Protein AF-0000000086486879 (afdb_homodimer)

Foldseek 3Di:
DPLVCQPPEDEAEAFACGLQVRLVVLLVLVVCQVPDDPSPHHNYFAYEYELYLFALLQQQQLLVVCCVVPLDDPVLSVVSVVLSVVLNVCVVVLVLLVSLVSSCQAPPVPVPPPGDHSSCVRRVAPDQQFQVDSYDDPVVPCVVVVCPDPVNCVVVVVPPDDDDDCVVVCVVCSSVSNPHSLVSVQVCVQVQHAYEYEYECRGSSRHLVSVVSSLLPRDHDCSVVQVPFDKDFDDDVVDGQWIWGDDRRYIYTYGYQGGSPCCVRPVPSVVVQVCLNPPPHHD/DPLVCQPPEDEAEAFACGLQVRLVVLLVLVVCQVVDDPSPHHNYFAYEYELYLFALLQQQQLLVVCCVVPLDDPVLSVVSVVLSVVLNVCVVVLVLLVSLVSSCQAPPVPVPPPHDHSSCVRRVAPDQQFQVDSYDDPVVPCVVVVCPDPVNCVVVVVPPDDDDDCVVVCVVCSSVSNPHSLVSVQVCVQVQHAYEYEYECRGSSRHLVSVVSSLLPRDHDCSVVQVPFDKDFDDDVVDGQWIWGDDRRYIYTYGYQGGSPCCVRPVPSVVLQVVLNPDPHHD

Organism: NCBI:txid399045

pLDDT: mean 93.75, std 7.44, range [58.62, 98.88]

Nearest PDB structures (foldseek):
  1ysc-assembly1_A  TM=8.180E-01  e=1.410E-13  Saccharomyces cerevisiae
  1cpy-assembly1_A  TM=8.104E-01  e=2.397E-13  Saccharomyces cerevisiae
  4mws-assembly1_B  TM=6.950E-01  e=8.262E-13  Homo sapiens
  4ci9-assembly1_A-2  TM=6.823E-01  e=2.685E-12  Homo sapiens
  7kdv-assembly1_B  TM=6.106E-01  e=9.860E-13  Mus musculus

InterPro domains:
  IPR001563 Peptidase S10, serine carboxypeptidase [PF00450] (2-279)
  IPR001563 Peptidase S10, serine carboxypeptidase [PTHR11802] (2-267)
  IPR018202 Serine carboxypeptidase, serine active site [PS00131] (12-19)
  IPR029058 Alpha/Beta hydrolase fold [G3DSA:3.40.50.1820] (1-283)
  IPR029058 Alpha/Beta hydrolase fold [SSF53474] (2-281)
  IPR033124 Serine carboxypeptidases, histidine active site [PS00560] (250-267)

Secondary structure (DSSP, 8-state):
--GGGTTS-EEEEEETTHHHHHHHHHHHHHHHHTTS-GGG---EEEEEEES----GGGT--HHHHHHHTTSS-HHHHHHHHHHHHHHHHHHHTT-HHHHHHHHIIIII-SSSTT---HHHHHH--S--S-TT-SS--GGGGHHHHHHTSHHHHHHTT-TT-----SHHHHHHHGGGGG---HHHHHHHHHTT-EEEEEEETT-STT-HHHHHHHHHT---TTHHHHHHPPEEEEEETTEEEEEEEEETTEEEEEETT--S-HHHH-HHHHHHHHHHHHSS---/--GGGTTS-EEEEEETTHHHHHHHHHHHHHHHHTTS-GGG---EEEEEEES----HHHH--HHHHHHHTTSS-HHHHHHHHHHHHHHHHHHHTT-HHHHHHHHIIIII-SSSTT---HHHHHH--S--S-TT-SS--GGGGHHHHHHTSHHHHHHTT-TT-----SHHHHHHHGGGGG---HHHHHHHHHTT-EEEEEEETT-STT-HHHHHHHHHT---TTHHHHHHPPEEEEEETTEEEEEEEEETTEEEEEETT--S-HHHH-HHHHHHHHHHHHSS---

Sequence (566 aa):
MFPEQRNRQLYIMGESYGGKYAASLAHKITVENGVLPPEHKINLKGIGIGNGFCDPINMIHWGDFLFTIGMAGYEERDRFRELAQAARQQIKKEKWTLAARLIDTILGGVMTPGHTSMFTNVTAYNYYFNFRLPVEPKEFTYYFQFLDLIPVREAIHVGKTVYHNSRKVQTKIFPDMGRSVKNKIENLLNKGLKVLVYNGMLDIAVAYPLTESFVDNLEWEHKEGFDAAPRWQWKFGAEMAGYVKEHKNLGLVLVRNAGHLVPFDQPVLGFDLVNRFTSSKMFMFPEQRNRQLYIMGESYGGKYAASLAHKITVENGVLPPEHKINLKGIGIGNGFCDPINMIHWGDFLFTIGMAGYEERDRFRELAQAARQQIKKEKWTLAARLIDTILGGVMTPGHTSMFTNVTAYNYYFNFRLPVEPKEFTYYFQFLDLIPVREAIHVGKTVYHNSRKVQTKIFPDMGRSVKNKIENLLNKGLKVLVYNGMLDIAVAYPLTESFVDNLEWEHKEGFDAAPRWQWKFGAEMAGYVKEHKNLGLVLVRNAGHLVPFDQPVLGFDLVNRFTSSKMF

Solvent-accessible surface area (backbone atoms only — not comparable to full-atom values): 29448 Å² total; per-residue (Å²): 136,57,78,88,54,46,84,43,79,37,70,41,68,17,47,30,68,36,18,39,51,30,36,50,52,50,39,50,50,53,58,48,42,72,74,44,57,76,91,70,37,72,44,68,48,31,38,37,25,32,23,38,57,32,31,33,76,54,37,60,57,60,22,62,51,35,25,52,56,51,58,29,52,72,67,55,20,52,52,39,46,51,49,32,50,54,22,39,52,26,38,76,68,64,36,30,58,61,12,23,51,39,50,27,40,44,61,66,21,71,84,44,82,95,40,75,9,50,44,30,71,65,60,69,29,80,28,49,44,26,75,87,34,54,55,72,66,73,72,76,61,47,58,61,61,51,57,66,33,64,72,48,24,59,73,70,66,52,72,85,64,76,86,71,80,64,60,67,60,47,61,70,48,40,39,51,55,36,48,63,45,54,68,40,45,27,50,39,47,64,72,65,28,32,37,38,38,35,23,14,44,36,15,54,78,42,24,40,48,29,45,48,41,36,61,70,64,55,69,46,89,59,39,70,57,40,75,67,38,65,76,42,82,39,62,56,84,93,39,82,38,31,37,36,35,54,41,94,49,40,35,41,35,39,33,54,76,6,16,50,50,34,55,77,55,29,46,69,61,37,49,53,52,51,49,25,62,76,33,96,57,55,132,136,59,77,87,53,45,81,43,80,37,70,39,69,17,48,31,70,35,18,40,52,29,35,52,52,51,38,50,50,54,56,47,40,71,72,44,56,78,89,71,37,73,43,69,48,32,38,37,25,33,24,38,55,32,31,32,76,55,36,59,55,60,21,62,53,35,25,50,56,54,58,28,54,73,68,54,21,52,52,39,46,51,47,32,50,54,22,40,53,26,38,77,69,63,36,29,55,62,13,22,50,40,50,27,39,44,61,65,21,72,84,44,82,97,41,75,8,50,45,29,71,65,60,72,30,79,30,49,44,26,74,86,34,55,53,72,66,73,73,77,60,47,57,62,61,53,56,65,32,64,72,48,23,58,74,70,66,52,72,84,65,75,86,70,82,64,59,65,59,47,62,70,48,39,39,53,54,38,48,62,45,54,68,41,45,26,49,40,48,63,73,66,26,33,38,38,37,34,22,14,44,37,14,53,78,41,25,39,47,30,46,48,42,36,60,70,64,53,68,45,89,60,39,70,56,39,75,66,38,65,76,42,82,38,62,58,85,90,39,80,38,33,37,37,35,54,41,93,49,39,36,42,36,38,33,53,77,6,17,51,50,34,55,77,56,29,45,69,60,39,50,53,50,50,50,25,61,76,36,95,60,54,131

Structure (mmCIF, N/CA/C/O backbone):
data_AF-0000000086486879-model_v1
#
loop_
_entity.id
_entity.type
_entity.pdbx_description
1 polymer Carboxypeptidase
#
loop_
_atom_site.group_PDB
_atom_site.id
_atom_site.type_symbol
_atom_site.label_atom_id
_atom_site.label_alt_id
_atom_site.label_comp_id
_atom_site.label_asym_id
_atom_site.label_entity_id
_atom_site.label_seq_id
_atom_site.pdbx_PDB_ins_code
_atom_site.Cartn_x
_atom_site.Cartn_y
_atom_site.Cartn_z
_atom_site.occupancy
_atom_site.B_iso_or_equiv
_atom_site.auth_seq_id
_atom_site.auth_comp_id
_atom_site.auth_asym_id
_atom_site.auth_atom_id
_atom_site.pdbx_PDB_model_num
ATOM 1 N N . MET A 1 1 ? 3.318 -45.188 -10.125 1 58.62 1 MET A N 1
ATOM 2 C CA . MET A 1 1 ? 3.564 -45.25 -8.688 1 58.62 1 MET A CA 1
ATOM 3 C C . MET A 1 1 ? 2.314 -44.875 -7.906 1 58.62 1 MET A C 1
ATOM 5 O O . MET A 1 1 ? 1.646 -43.906 -8.234 1 58.62 1 MET A O 1
ATOM 9 N N . PHE A 1 2 ? 1.915 -45.625 -7.289 1 70.38 2 PHE A N 1
ATOM 10 C CA . PHE A 1 2 ? 0.852 -45.688 -6.293 1 70.38 2 PHE A CA 1
ATOM 11 C C . PHE A 1 2 ? -0.513 -45.781 -6.961 1 70.38 2 PHE A C 1
ATOM 13 O O . PHE A 1 2 ? -1.327 -44.875 -6.891 1 70.38 2 PHE A O 1
ATOM 20 N N . PRO A 1 3 ? -0.809 -46.844 -7.586 1 77.06 3 PRO A N 1
ATOM 21 C CA . PRO A 1 3 ? -2.066 -47.031 -8.312 1 77.06 3 PRO A CA 1
ATOM 22 C C . PRO A 1 3 ? -3.295 -46.781 -7.449 1 77.06 3 PRO A C 1
ATOM 24 O O . PRO A 1 3 ? -4.332 -46.344 -7.961 1 77.06 3 PRO A O 1
ATOM 27 N N . GLU A 1 4 ? -3.168 -46.969 -6.223 1 78.38 4 GLU A N 1
ATOM 28 C CA . GLU A 1 4 ? -4.293 -46.75 -5.316 1 78.38 4 GLU A CA 1
ATOM 29 C C . GLU A 1 4 ? -4.645 -45.281 -5.203 1 78.38 4 GLU A C 1
ATOM 31 O O . GLU A 1 4 ? -5.742 -44.938 -4.766 1 78.38 4 GLU A O 1
ATOM 36 N N . GLN A 1 5 ? -3.74 -44.469 -5.578 1 80.19 5 GLN A N 1
ATOM 37 C CA . GLN A 1 5 ? -3.938 -43.031 -5.445 1 80.19 5 GLN A CA 1
ATOM 38 C C . GLN A 1 5 ? -4.387 -42.406 -6.77 1 80.19 5 GLN A C 1
ATOM 40 O O . GLN A 1 5 ? -4.672 -41.219 -6.832 1 80.19 5 GLN A O 1
ATOM 45 N N . ARG A 1 6 ? -4.566 -43.188 -7.656 1 81.38 6 ARG A N 1
ATOM 46 C CA . ARG A 1 6 ? -4.793 -42.688 -9.016 1 81.38 6 ARG A CA 1
ATOM 47 C C . ARG A 1 6 ? -6.109 -41.938 -9.117 1 81.38 6 ARG A C 1
ATOM 49 O O . ARG A 1 6 ? -6.223 -41 -9.898 1 81.38 6 ARG A O 1
ATOM 56 N N . ASN A 1 7 ? -7.062 -42.312 -8.383 1 84.56 7 ASN A N 1
ATOM 57 C CA . ASN A 1 7 ? -8.383 -41.719 -8.508 1 84.56 7 ASN A CA 1
ATOM 58 C C . ASN A 1 7 ? -8.516 -40.469 -7.621 1 84.56 7 ASN A C 1
ATOM 60 O O . ASN A 1 7 ? -9.516 -39.75 -7.688 1 84.56 7 ASN A O 1
ATOM 64 N N . ARG A 1 8 ? -7.465 -40.188 -7 1 90.31 8 ARG A N 1
ATOM 65 C CA . ARG A 1 8 ? -7.512 -39 -6.133 1 90.31 8 ARG A CA 1
ATOM 66 C C . ARG A 1 8 ? -7.371 -37.719 -6.941 1 90.31 8 ARG A C 1
ATOM 68 O O . ARG A 1 8 ? -6.605 -37.688 -7.906 1 90.31 8 ARG A O 1
ATOM 75 N N . GLN A 1 9 ? -8.156 -36.781 -6.48 1 93.38 9 GLN A N 1
ATOM 76 C CA . GLN A 1 9 ? -8.031 -35.469 -7.121 1 93.38 9 GLN A CA 1
ATOM 77 C C . GLN A 1 9 ? -6.656 -34.875 -6.875 1 93.38 9 GLN A C 1
ATOM 79 O O . GLN A 1 9 ? -6.137 -34.938 -5.758 1 93.38 9 GLN A O 1
ATOM 84 N N . LEU A 1 10 ? -6.031 -34.375 -7.953 1 95.56 10 LEU A N 1
ATOM 85 C CA . LEU A 1 10 ? -4.723 -33.719 -7.859 1 95.56 10 LEU A CA 1
ATOM 86 C C . LEU A 1 10 ? -4.832 -32.219 -8.109 1 95.56 10 LEU A C 1
ATOM 88 O O . LEU A 1 10 ? -5.512 -31.812 -9.047 1 95.56 10 LEU A O 1
ATOM 92 N N . TYR A 1 11 ? -4.293 -31.484 -7.23 1 96.31 11 TYR A N 1
ATOM 93 C CA . TYR A 1 11 ? -4.102 -30.047 -7.395 1 96.31 11 TYR A CA 1
ATOM 94 C C . TYR A 1 11 ? -2.621 -29.688 -7.359 1 96.31 11 TYR A C 1
ATOM 96 O O . TYR A 1 11 ? -1.859 -30.25 -6.562 1 96.31 11 TYR A O 1
ATOM 104 N N . ILE A 1 12 ? -2.225 -28.828 -8.227 1 97.88 12 ILE A N 1
ATOM 105 C CA . ILE A 1 12 ? -0.838 -28.375 -8.273 1 97.88 12 ILE A CA 1
ATOM 106 C C . ILE A 1 12 ? -0.76 -26.906 -7.84 1 97.88 12 ILE A C 1
ATOM 108 O O . ILE A 1 12 ? -1.478 -26.062 -8.375 1 97.88 12 ILE A O 1
ATOM 112 N N . MET A 1 13 ? 0.028 -26.656 -6.918 1 97.31 13 MET A N 1
ATOM 113 C CA . MET A 1 13 ? 0.19 -25.281 -6.441 1 97.31 13 MET A CA 1
ATOM 114 C C . MET A 1 13 ? 1.61 -24.781 -6.688 1 97.31 13 MET A C 1
ATOM 116 O O . MET A 1 13 ? 2.57 -25.547 -6.574 1 97.31 13 MET A O 1
ATOM 120 N N . GLY A 1 14 ? 1.816 -23.562 -7.07 1 97.38 14 GLY A N 1
ATOM 121 C CA . GLY A 1 14 ? 3.088 -22.891 -7.242 1 97.38 14 GLY A CA 1
ATOM 122 C C . GLY A 1 14 ? 3.049 -21.438 -6.816 1 97.38 14 GLY A C 1
ATOM 123 O O . GLY A 1 14 ? 2.014 -20.766 -6.938 1 97.38 14 GLY A O 1
ATOM 124 N N . GLU A 1 15 ? 4.156 -20.953 -6.301 1 96.38 15 GLU A N 1
ATOM 125 C CA . GLU A 1 15 ? 4.27 -19.578 -5.824 1 96.38 15 GLU A CA 1
ATOM 126 C C . GLU A 1 15 ? 5.34 -18.812 -6.598 1 96.38 15 GLU A C 1
ATOM 128 O O . GLU A 1 15 ? 6.359 -19.391 -6.992 1 96.38 15 GLU A O 1
ATOM 133 N N . SER A 1 16 ? 5.102 -17.516 -6.781 1 96.19 16 SER A N 1
ATOM 134 C CA . SER A 1 16 ? 6.086 -16.641 -7.41 1 96.19 16 SER A CA 1
ATOM 135 C C . SER A 1 16 ? 6.441 -17.125 -8.812 1 96.19 16 SER A C 1
ATOM 137 O O . SER A 1 16 ? 5.559 -17.312 -9.656 1 96.19 16 SER A O 1
ATOM 139 N N . TYR A 1 17 ? 7.758 -17.391 -9.062 1 92.94 17 TYR A N 1
ATOM 140 C CA . TYR A 1 17 ? 8.172 -17.984 -10.328 1 92.94 17 TYR A CA 1
ATOM 141 C C . TYR A 1 17 ? 7.621 -19.391 -10.469 1 92.94 17 TYR A C 1
ATOM 143 O O . TYR A 1 17 ? 7.387 -19.875 -11.586 1 92.94 17 TYR A O 1
ATOM 151 N N . GLY A 1 18 ? 7.344 -20.031 -9.32 1 94.88 18 GLY A N 1
ATOM 152 C CA . GLY A 1 18 ? 6.766 -21.375 -9.312 1 94.88 18 GLY A CA 1
ATOM 153 C C . GLY A 1 18 ? 5.387 -21.422 -9.938 1 94.88 18 GLY A C 1
ATOM 154 O O . GLY A 1 18 ? 4.902 -22.5 -10.297 1 94.88 18 GLY A O 1
ATOM 155 N N . GLY A 1 19 ? 4.762 -20.297 -10.062 1 96.06 19 GLY A N 1
ATOM 156 C CA . G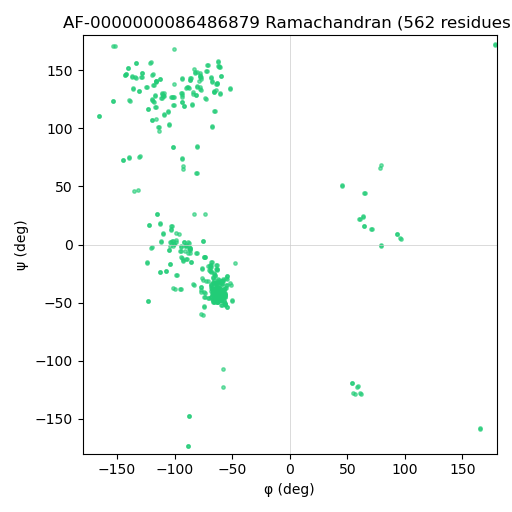LY A 1 19 ? 3.514 -20.25 -10.805 1 96.06 19 GLY A CA 1
ATOM 157 C C . GLY A 1 19 ? 3.666 -20.719 -12.242 1 96.06 19 GLY A C 1
ATOM 158 O O . GLY A 1 19 ? 2.77 -21.344 -12.797 1 96.06 19 GLY A O 1
ATOM 159 N N . LYS A 1 20 ? 4.785 -20.438 -12.805 1 96.88 20 LYS A N 1
ATOM 160 C CA . LYS A 1 20 ? 5.07 -20.891 -14.164 1 96.88 20 LYS A CA 1
ATOM 161 C C . LYS A 1 20 ? 5.227 -22.422 -14.195 1 96.88 20 LYS A C 1
ATOM 163 O O . LYS A 1 20 ? 4.812 -23.062 -15.156 1 96.88 20 LYS A O 1
ATOM 168 N N . TYR A 1 21 ? 5.84 -22.906 -13.109 1 96.44 21 TYR A N 1
ATOM 169 C CA . TYR A 1 21 ? 5.992 -24.359 -13.023 1 96.44 21 TYR A CA 1
ATOM 170 C C . TYR A 1 21 ? 4.637 -25.047 -12.914 1 96.44 21 TYR A C 1
ATOM 172 O O . TYR A 1 21 ? 4.383 -26.031 -13.609 1 96.44 21 TYR A O 1
ATOM 180 N N . ALA A 1 22 ? 3.848 -24.516 -12.062 1 98.25 22 ALA A N 1
ATOM 181 C CA . ALA A 1 22 ? 2.527 -25.109 -11.859 1 98.25 22 ALA A CA 1
ATOM 182 C C . ALA A 1 22 ? 1.716 -25.109 -13.148 1 98.25 22 ALA A C 1
ATOM 184 O O . ALA A 1 22 ? 1.134 -26.125 -13.531 1 98.25 22 ALA A O 1
ATOM 185 N N . ALA A 1 23 ? 1.689 -23.984 -13.812 1 98.44 23 ALA A N 1
ATOM 186 C CA . ALA A 1 23 ? 0.939 -23.844 -15.062 1 98.44 23 ALA A CA 1
ATOM 187 C C . ALA A 1 23 ? 1.485 -24.781 -16.141 1 98.44 23 ALA A C 1
ATOM 189 O O . ALA A 1 23 ? 0.719 -25.438 -16.844 1 98.44 23 ALA A O 1
ATOM 190 N N . SER A 1 24 ? 2.77 -24.828 -16.25 1 98.19 24 SER A N 1
ATOM 191 C CA . SER A 1 24 ? 3.404 -25.625 -17.297 1 98.19 24 SER A CA 1
ATOM 192 C C . SER A 1 24 ? 3.211 -27.109 -17.047 1 98.19 24 SER A C 1
ATOM 194 O O . SER A 1 24 ? 2.922 -27.875 -17.984 1 98.19 24 SER A O 1
ATOM 196 N N . LEU A 1 25 ? 3.416 -27.516 -15.797 1 98.5 25 LEU A N 1
ATOM 197 C CA . LEU A 1 25 ? 3.223 -28.922 -15.453 1 98.5 25 LEU A CA 1
ATOM 198 C C . LEU A 1 25 ? 1.768 -29.328 -15.656 1 98.5 25 LEU A C 1
ATOM 200 O O . LEU A 1 25 ? 1.49 -30.391 -16.219 1 98.5 25 LEU A O 1
ATOM 204 N N . ALA A 1 26 ? 0.877 -28.516 -15.195 1 98.69 26 ALA A N 1
ATOM 205 C CA . ALA A 1 26 ? -0.545 -28.812 -15.359 1 98.69 26 ALA A CA 1
ATOM 206 C C . ALA A 1 26 ? -0.922 -28.875 -16.844 1 98.69 26 ALA A C 1
ATOM 208 O O . ALA A 1 26 ? -1.698 -29.75 -17.25 1 98.69 26 ALA A O 1
ATOM 209 N N . HIS A 1 27 ? -0.445 -27.953 -17.594 1 98.56 27 HIS A N 1
ATOM 210 C CA . HIS A 1 27 ? -0.699 -27.969 -19.031 1 98.56 27 HIS A CA 1
ATOM 211 C C . HIS A 1 27 ? -0.194 -29.25 -19.688 1 98.56 27 HIS A C 1
ATOM 213 O O . HIS A 1 27 ? -0.893 -29.859 -20.5 1 98.56 27 HIS A O 1
ATOM 219 N N . LYS A 1 28 ? 1.014 -29.656 -19.297 1 98.44 28 LYS A N 1
ATOM 220 C CA . LYS A 1 28 ? 1.58 -30.906 -19.828 1 98.44 28 LYS A CA 1
ATOM 221 C C . LYS A 1 28 ? 0.707 -32.094 -19.484 1 98.44 28 LYS A C 1
ATOM 223 O O . LYS A 1 28 ? 0.432 -32.938 -20.328 1 98.44 28 LYS A O 1
ATOM 228 N N . ILE A 1 29 ? 0.338 -32.156 -18.25 1 97.81 29 ILE A N 1
ATOM 229 C CA . ILE A 1 29 ? -0.523 -33.25 -17.797 1 97.81 29 ILE A CA 1
ATOM 230 C C . ILE A 1 29 ? -1.819 -33.25 -18.609 1 97.81 29 ILE A C 1
ATOM 232 O O . ILE A 1 29 ? -2.275 -34.281 -19.062 1 97.81 29 ILE A O 1
ATOM 236 N N . THR A 1 30 ? -2.432 -32.094 -18.812 1 97.5 30 THR A N 1
ATOM 237 C CA . THR A 1 30 ? -3.693 -31.969 -19.531 1 97.5 30 THR A CA 1
ATOM 238 C C . THR A 1 30 ? -3.545 -32.438 -20.969 1 97.5 30 THR A C 1
ATOM 240 O O . THR A 1 30 ? -4.418 -33.125 -21.5 1 97.5 30 THR A O 1
ATOM 243 N N . VAL A 1 31 ? -2.461 -32.062 -21.594 1 97.12 31 VAL A N 1
ATOM 244 C CA . VAL A 1 31 ? -2.189 -32.469 -22.969 1 97.12 31 VAL A CA 1
ATOM 245 C C . VAL A 1 31 ? -2.02 -33.969 -23.031 1 97.12 31 VAL A C 1
ATOM 247 O O . VAL A 1 31 ? -2.615 -34.656 -23.891 1 97.12 31 VAL A O 1
ATOM 250 N N . GLU A 1 32 ? -1.3 -34.5 -22.125 1 96.94 32 GLU A N 1
ATOM 251 C CA . GLU A 1 32 ? -1.067 -35.938 -22.094 1 96.94 32 GLU A CA 1
ATOM 252 C C . GLU A 1 32 ? -2.355 -36.688 -21.797 1 96.94 32 GLU A C 1
ATOM 254 O O . GLU A 1 32 ? -2.596 -37.781 -22.359 1 96.94 32 GLU A O 1
ATOM 259 N N . ASN A 1 33 ? -3.086 -36.188 -20.891 1 95.69 33 ASN A N 1
ATOM 260 C CA . ASN A 1 33 ? -4.375 -36.781 -20.562 1 95.69 33 ASN A CA 1
ATOM 261 C C . ASN A 1 33 ? -5.258 -36.906 -21.812 1 95.69 33 ASN A C 1
ATOM 263 O O . ASN A 1 33 ? -6.129 -37.781 -21.875 1 95.69 33 ASN A O 1
ATOM 267 N N . GLY A 1 34 ? -5.07 -36.031 -22.734 1 94.19 34 GLY A N 1
ATOM 268 C CA . GLY A 1 34 ? -5.875 -36.031 -23.953 1 94.19 34 GLY A CA 1
ATOM 269 C C . GLY A 1 34 ? -5.59 -37.219 -24.859 1 94.19 34 GLY A C 1
ATOM 270 O O . GLY A 1 34 ? -6.43 -37.594 -25.672 1 94.19 34 GLY A O 1
ATOM 271 N N . VAL A 1 35 ? -4.461 -37.906 -24.672 1 95.38 35 VAL A N 1
ATOM 272 C CA . VAL A 1 35 ? -4.098 -38.938 -25.641 1 95.38 35 VAL A CA 1
ATOM 273 C C . VAL A 1 35 ? -3.898 -40.281 -24.906 1 95.38 35 VAL A C 1
ATOM 275 O O . VAL A 1 35 ? -3.9 -41.344 -25.531 1 95.38 35 VAL A O 1
ATOM 278 N N . LEU A 1 36 ? -3.773 -40.188 -23.625 1 93.94 36 LEU A N 1
ATOM 279 C CA . LEU A 1 36 ? -3.518 -41.406 -22.844 1 93.94 36 LEU A CA 1
ATOM 280 C C . LEU A 1 36 ? -4.812 -42.156 -22.562 1 93.94 36 LEU A C 1
ATOM 282 O O . LEU A 1 36 ? -5.887 -41.562 -22.5 1 93.94 36 LEU A O 1
ATOM 286 N N . PRO A 1 37 ? -4.645 -43.531 -22.484 1 93.19 37 PRO A N 1
ATOM 287 C CA . PRO A 1 37 ? -5.816 -44.281 -22.031 1 93.19 37 PRO A CA 1
ATOM 288 C C . PRO A 1 37 ? -6.262 -43.906 -20.625 1 93.19 37 PRO A C 1
ATOM 290 O O . PRO A 1 37 ? -5.453 -43.406 -19.828 1 93.19 37 PRO A O 1
ATOM 293 N N . PRO A 1 38 ? -7.516 -44.094 -20.344 1 88.31 38 PRO A N 1
ATOM 294 C CA . PRO A 1 38 ? -8.102 -43.656 -19.078 1 88.31 38 PRO A CA 1
ATOM 295 C C . PRO A 1 38 ? -7.309 -44.125 -17.875 1 88.31 38 PRO A C 1
ATOM 297 O O . PRO A 1 38 ? -7.191 -43.406 -16.875 1 88.31 38 PRO A O 1
ATOM 300 N N . GLU A 1 39 ? -6.77 -45.281 -18.031 1 87.06 39 GLU A N 1
ATOM 301 C CA . GLU A 1 39 ? -6.098 -45.875 -16.875 1 87.06 39 GLU A CA 1
ATOM 302 C C . GLU A 1 39 ? -4.762 -45.188 -16.609 1 87.06 39 GLU A C 1
ATOM 304 O O . GLU A 1 39 ? -4.18 -45.375 -15.531 1 87.06 39 GLU A O 1
ATOM 309 N N . HIS A 1 40 ? -4.324 -44.375 -17.5 1 88.75 40 HIS A N 1
ATOM 310 C CA . HIS A 1 40 ? -3.041 -43.688 -17.328 1 88.75 40 HIS A CA 1
ATOM 311 C C . HIS A 1 40 ? -3.227 -42.188 -17.125 1 88.75 40 HIS A C 1
ATOM 313 O O . HIS A 1 40 ? -2.248 -41.469 -16.969 1 88.75 40 HIS A O 1
ATOM 319 N N . LYS A 1 41 ? -4.445 -41.781 -17.078 1 91.56 41 LYS A N 1
ATOM 320 C CA . LYS A 1 41 ? -4.715 -40.344 -16.922 1 91.56 41 LYS A CA 1
ATOM 321 C C . LYS A 1 41 ? -4.527 -39.906 -15.477 1 91.56 41 LYS A C 1
ATOM 323 O O . LYS A 1 41 ? -4.73 -40.719 -14.555 1 91.56 41 LYS A O 1
ATOM 328 N N . ILE A 1 42 ? -4.047 -38.719 -15.328 1 94 42 ILE A N 1
ATOM 329 C CA . ILE A 1 42 ? -3.922 -38.094 -14.016 1 94 42 ILE A CA 1
ATOM 330 C C . ILE A 1 42 ? -5.16 -37.25 -13.734 1 94 42 ILE A C 1
ATOM 332 O O . ILE A 1 42 ? -5.59 -36.469 -14.578 1 94 42 ILE A O 1
ATOM 336 N N . ASN A 1 43 ? -5.75 -37.438 -12.562 1 94.94 43 ASN A N 1
ATOM 337 C CA . ASN A 1 43 ? -6.984 -36.75 -12.195 1 94.94 43 ASN A CA 1
ATOM 338 C C . ASN A 1 43 ? -6.719 -35.312 -11.719 1 94.94 43 ASN A C 1
ATOM 340 O O . ASN A 1 43 ? -7.043 -34.969 -10.586 1 94.94 43 ASN A O 1
ATOM 344 N N . LEU A 1 44 ? -6.172 -34.531 -12.602 1 96.56 44 LEU A N 1
ATOM 345 C CA . LEU A 1 44 ? -5.852 -33.125 -12.336 1 96.56 44 LEU A CA 1
ATOM 346 C C . LEU A 1 44 ? -7.117 -32.281 -12.305 1 96.56 44 LEU A C 1
ATOM 348 O O . LEU A 1 44 ? -7.895 -32.281 -13.258 1 96.56 44 LEU A O 1
ATOM 352 N N . LYS A 1 45 ? -7.281 -31.516 -11.148 1 96.31 45 LYS A N 1
ATOM 353 C CA . LYS A 1 45 ? -8.531 -30.781 -10.984 1 96.31 45 LYS A CA 1
ATOM 354 C C . LYS A 1 45 ? -8.289 -29.266 -11.047 1 96.31 45 LYS A C 1
ATOM 356 O O . LYS A 1 45 ? -9.211 -28.5 -11.336 1 96.31 45 LYS A O 1
ATOM 361 N N . GLY A 1 46 ? -7.051 -28.875 -10.75 1 96.75 46 GLY A N 1
ATOM 362 C CA . GLY A 1 46 ? -6.828 -27.438 -10.758 1 96.75 46 GLY A CA 1
ATOM 363 C C . GLY A 1 46 ? -5.414 -27.062 -10.367 1 96.75 46 GLY A C 1
ATOM 364 O O . GLY A 1 46 ? -4.613 -27.906 -9.984 1 96.75 46 GLY A O 1
ATOM 365 N N . ILE A 1 47 ? -5.121 -25.797 -10.508 1 98.38 47 ILE A N 1
ATOM 366 C CA . ILE A 1 47 ? -3.836 -25.25 -10.078 1 98.38 47 ILE A CA 1
ATOM 367 C C . ILE A 1 47 ? -4.059 -24.031 -9.195 1 98.38 47 ILE A C 1
ATOM 369 O O . ILE A 1 47 ? -5.023 -23.281 -9.375 1 98.38 47 ILE A O 1
ATOM 373 N N . GLY A 1 48 ? -3.217 -23.859 -8.188 1 97.88 48 GLY A N 1
ATOM 374 C CA . GLY A 1 48 ? -3.1 -22.656 -7.387 1 97.88 48 GLY A CA 1
ATOM 375 C C . GLY A 1 48 ? -1.812 -21.891 -7.637 1 97.88 48 GLY A C 1
ATOM 376 O O . GLY A 1 48 ? -0.727 -22.469 -7.637 1 97.88 48 GLY A O 1
ATOM 377 N N . ILE A 1 49 ? -1.946 -20.625 -7.922 1 98.69 49 ILE A N 1
ATOM 378 C CA . ILE A 1 49 ? -0.801 -19.781 -8.219 1 98.69 49 ILE A CA 1
ATOM 379 C C . ILE A 1 49 ? -0.724 -18.641 -7.203 1 98.69 49 ILE A C 1
ATOM 381 O O . ILE A 1 49 ? -1.523 -17.703 -7.246 1 98.69 49 ILE A O 1
ATOM 385 N N . GLY A 1 50 ? 0.224 -18.703 -6.301 1 98.62 50 GLY A N 1
ATOM 386 C CA . GLY A 1 50 ? 0.416 -17.672 -5.293 1 98.62 50 GLY A CA 1
ATOM 387 C C . GLY A 1 50 ? 1.426 -16.625 -5.703 1 98.62 50 GLY A C 1
ATOM 388 O O . GLY A 1 50 ? 2.588 -16.938 -5.965 1 98.62 50 GLY A O 1
ATOM 389 N N . ASN A 1 51 ? 0.962 -15.406 -5.707 1 98.56 51 ASN A N 1
ATOM 390 C CA . ASN A 1 51 ? 1.875 -14.328 -6.09 1 98.56 51 ASN A CA 1
ATOM 391 C C . ASN A 1 51 ? 2.674 -14.695 -7.34 1 98.56 51 ASN A C 1
ATOM 393 O O . ASN A 1 51 ? 3.9 -14.586 -7.352 1 98.56 51 ASN A O 1
ATOM 397 N N . GLY A 1 52 ? 1.987 -15.109 -8.336 1 98.25 52 GLY A N 1
ATOM 398 C CA . GLY A 1 52 ? 2.633 -15.703 -9.5 1 98.25 52 GLY A CA 1
ATOM 399 C C . GLY A 1 52 ? 3.131 -14.68 -10.5 1 98.25 52 GLY A C 1
ATOM 400 O O . GLY A 1 52 ? 2.404 -13.75 -10.859 1 98.25 52 GLY A O 1
ATOM 401 N N . PHE A 1 53 ? 4.34 -14.812 -10.883 1 97.56 53 PHE A N 1
ATOM 402 C CA . PHE A 1 53 ? 4.91 -13.984 -11.945 1 97.56 53 PHE A CA 1
ATOM 403 C C . PHE A 1 53 ? 4.789 -14.688 -13.297 1 97.56 53 PHE A C 1
ATOM 405 O O . PHE A 1 53 ? 5.793 -15.047 -13.906 1 97.56 53 PHE A O 1
ATOM 412 N N . CYS A 1 54 ? 3.547 -14.719 -13.867 1 98.31 54 CYS A N 1
ATOM 413 C CA . CYS A 1 54 ? 3.184 -15.633 -14.945 1 98.31 54 CYS A CA 1
ATOM 414 C C . CYS A 1 54 ? 3.127 -14.898 -16.281 1 98.31 54 CYS A C 1
ATOM 416 O O . CYS A 1 54 ? 3.156 -15.531 -17.344 1 98.31 54 CYS A O 1
ATOM 418 N N . ASP A 1 55 ? 3.059 -13.617 -16.281 1 98.5 55 ASP A N 1
ATOM 419 C CA . ASP A 1 55 ? 2.865 -12.797 -17.469 1 98.5 55 ASP A CA 1
ATOM 420 C C . ASP A 1 55 ? 3.629 -11.484 -17.359 1 98.5 55 ASP A C 1
ATOM 422 O O . ASP A 1 55 ? 3.023 -10.406 -17.344 1 98.5 55 ASP A O 1
ATOM 426 N N . PRO A 1 56 ? 4.969 -11.57 -17.484 1 98.06 56 PRO A N 1
ATOM 427 C CA . PRO A 1 56 ? 5.828 -10.422 -17.188 1 98.06 56 PRO A CA 1
ATOM 428 C C . PRO A 1 56 ? 5.473 -9.188 -18.031 1 98.06 56 PRO A C 1
ATOM 430 O O . PRO A 1 56 ? 5.496 -8.062 -17.516 1 98.06 56 PRO A O 1
ATOM 433 N N . ILE A 1 57 ? 5.137 -9.328 -19.234 1 98.44 57 ILE A N 1
ATOM 434 C CA . ILE A 1 57 ? 4.891 -8.18 -20.109 1 98.44 57 ILE A CA 1
ATOM 435 C C . ILE A 1 57 ? 3.801 -7.297 -19.516 1 98.44 57 ILE A C 1
ATOM 437 O O . ILE A 1 57 ? 3.816 -6.078 -19.688 1 98.44 57 ILE A O 1
ATOM 441 N N . ASN A 1 58 ? 2.854 -7.867 -18.766 1 98.25 58 ASN A N 1
ATOM 442 C CA . ASN A 1 58 ? 1.751 -7.121 -18.172 1 98.25 58 ASN A CA 1
ATOM 443 C C . ASN A 1 58 ? 1.97 -6.895 -16.672 1 98.25 58 ASN A C 1
ATOM 445 O O . ASN A 1 58 ? 1.118 -6.312 -16 1 98.25 58 ASN A O 1
ATOM 449 N N . MET A 1 59 ? 3.109 -7.336 -16.125 1 98.19 59 MET A N 1
ATOM 450 C CA . MET A 1 59 ? 3.238 -7.355 -14.664 1 98.19 59 MET A CA 1
ATOM 451 C C . MET A 1 59 ? 4.402 -6.484 -14.211 1 98.19 59 MET A C 1
ATOM 453 O O . MET A 1 59 ? 4.629 -6.316 -13.016 1 98.19 59 MET A O 1
ATOM 457 N N . ILE A 1 60 ? 5.16 -5.887 -15.086 1 97.06 60 ILE A N 1
ATOM 458 C CA . ILE A 1 60 ? 6.383 -5.176 -14.727 1 97.06 60 ILE A CA 1
ATOM 459 C C . ILE A 1 60 ? 6.074 -3.699 -14.492 1 97.06 60 ILE A C 1
ATOM 461 O O . ILE A 1 60 ? 6.52 -2.84 -15.258 1 97.06 60 ILE A O 1
ATOM 465 N N . HIS A 1 61 ? 5.32 -3.334 -13.531 1 96.62 61 HIS A N 1
ATOM 466 C CA . HIS A 1 61 ? 5.031 -1.938 -13.227 1 96.62 61 HIS A CA 1
ATOM 467 C C . HIS A 1 61 ? 5.211 -1.647 -11.734 1 96.62 61 HIS A C 1
ATOM 469 O O . HIS A 1 61 ? 4.355 -1.015 -11.117 1 96.62 61 HIS A O 1
ATOM 475 N N . TRP A 1 62 ? 6.316 -2.104 -11.164 1 97.88 62 TRP A N 1
ATOM 476 C CA . TRP A 1 62 ? 6.66 -1.954 -9.758 1 97.88 62 TRP A CA 1
ATOM 477 C C . TRP A 1 62 ? 6.734 -0.481 -9.367 1 97.88 62 TRP A C 1
ATOM 479 O O . TRP A 1 62 ? 6.43 -0.118 -8.227 1 97.88 62 TRP A O 1
ATOM 489 N N . GLY A 1 63 ? 7.125 0.365 -10.312 1 97.81 63 GLY A N 1
ATOM 490 C CA . GLY A 1 63 ? 7.273 1.782 -10.016 1 97.81 63 GLY A CA 1
ATOM 491 C C . GLY A 1 63 ? 6.008 2.414 -9.469 1 97.81 63 GLY A C 1
ATOM 492 O O . GLY A 1 63 ? 6.055 3.168 -8.5 1 97.81 63 GLY A O 1
ATOM 493 N N . ASP A 1 64 ? 4.895 2.115 -10.078 1 97.44 64 ASP A N 1
ATOM 494 C CA . ASP A 1 64 ? 3.611 2.664 -9.648 1 97.44 64 ASP A CA 1
ATOM 495 C C . ASP A 1 64 ? 3.236 2.156 -8.258 1 97.44 64 ASP A C 1
ATOM 497 O O . ASP A 1 64 ? 2.703 2.908 -7.438 1 97.44 64 ASP A O 1
ATOM 501 N N . PHE A 1 65 ? 3.51 0.932 -8.031 1 98.44 65 PHE A N 1
ATOM 502 C CA . PHE A 1 65 ? 3.201 0.339 -6.734 1 98.44 65 PHE A CA 1
ATOM 503 C C . PHE A 1 65 ? 4.047 0.97 -5.637 1 98.44 65 PHE A C 1
ATOM 505 O O . PHE A 1 65 ? 3.518 1.402 -4.609 1 98.44 65 PHE A O 1
ATOM 512 N N . LEU A 1 66 ? 5.344 1.053 -5.863 1 98.44 66 LEU A N 1
ATOM 513 C CA . LEU A 1 66 ? 6.273 1.589 -4.875 1 98.44 66 LEU A CA 1
ATOM 514 C C . LEU A 1 66 ? 5.965 3.053 -4.578 1 98.44 66 LEU A C 1
ATOM 516 O O . LEU A 1 66 ? 6.066 3.49 -3.43 1 98.44 66 LEU A O 1
ATOM 520 N N . PHE A 1 67 ? 5.609 3.775 -5.621 1 98 67 PHE A N 1
ATOM 521 C CA . PHE A 1 67 ? 5.219 5.168 -5.441 1 98 67 PHE A CA 1
ATOM 522 C C . PHE A 1 67 ? 3.992 5.277 -4.547 1 98 67 PHE A C 1
ATOM 524 O O . PHE A 1 67 ? 3.959 6.09 -3.623 1 98 67 PHE A O 1
ATOM 531 N N . THR A 1 68 ? 3.055 4.457 -4.77 1 97.94 68 THR A N 1
ATOM 532 C CA . THR A 1 68 ? 1.772 4.543 -4.082 1 97.94 68 THR A CA 1
ATOM 533 C C . THR A 1 68 ? 1.93 4.215 -2.6 1 97.94 68 THR A C 1
ATOM 535 O O . THR A 1 68 ? 1.275 4.824 -1.75 1 97.94 68 THR A O 1
ATOM 538 N N . ILE A 1 69 ? 2.818 3.307 -2.277 1 97.38 69 ILE A N 1
ATOM 539 C CA . ILE A 1 69 ? 2.963 2.955 -0.869 1 97.38 69 ILE A CA 1
ATOM 540 C C . ILE A 1 69 ? 4.047 3.818 -0.229 1 97.38 69 ILE A C 1
ATOM 542 O O . ILE A 1 69 ? 4.426 3.598 0.925 1 97.38 69 ILE A O 1
ATOM 546 N N . GLY A 1 70 ? 4.621 4.73 -0.991 1 97.44 70 GLY A N 1
ATOM 547 C CA . GLY A 1 70 ? 5.484 5.758 -0.428 1 97.44 70 GLY A CA 1
ATOM 548 C C . GLY A 1 70 ? 6.949 5.367 -0.428 1 97.44 70 GLY A C 1
ATOM 549 O O . GLY A 1 70 ? 7.785 6.082 0.129 1 97.44 70 GLY A O 1
ATOM 550 N N . MET A 1 71 ? 7.328 4.27 -1.072 1 97.62 71 MET A N 1
ATOM 551 C CA . MET A 1 71 ? 8.711 3.809 -1.042 1 97.62 71 MET A CA 1
ATOM 552 C C . MET A 1 71 ? 9.516 4.43 -2.178 1 97.62 71 MET A C 1
ATOM 554 O O . MET A 1 71 ? 10.75 4.359 -2.184 1 97.62 71 MET A O 1
ATOM 558 N N . ALA A 1 72 ? 8.828 5.031 -3.096 1 97.31 72 ALA A N 1
ATOM 559 C CA . ALA A 1 72 ? 9.461 5.785 -4.176 1 97.31 72 ALA A CA 1
ATOM 560 C C . ALA A 1 72 ? 8.781 7.133 -4.375 1 97.31 72 ALA A C 1
ATOM 562 O O . ALA A 1 72 ? 7.582 7.273 -4.125 1 97.31 72 ALA A O 1
ATOM 563 N N . GLY A 1 73 ? 9.578 8.133 -4.703 1 96.31 73 GLY A N 1
ATOM 564 C CA . GLY A 1 73 ? 9.031 9.414 -5.117 1 96.31 73 GLY A CA 1
ATOM 565 C C . GLY A 1 73 ? 8.766 9.492 -6.605 1 96.31 73 GLY A C 1
ATOM 566 O O . GLY A 1 73 ? 8.844 8.484 -7.312 1 96.31 73 GLY A O 1
ATOM 567 N N . TYR A 1 74 ? 8.406 10.656 -7.082 1 96.19 74 TYR A N 1
ATOM 568 C CA . TYR A 1 74 ? 8.062 10.883 -8.477 1 96.19 74 TYR A CA 1
ATOM 569 C C . TYR A 1 74 ? 9.219 10.5 -9.398 1 96.19 74 TYR A C 1
ATOM 571 O O . TYR A 1 74 ? 9.031 9.805 -10.391 1 96.19 74 TYR A O 1
ATOM 579 N N . GLU A 1 75 ? 10.367 10.922 -9.039 1 96.38 75 GLU A N 1
ATOM 580 C CA . GLU A 1 75 ? 11.531 10.68 -9.891 1 96.38 75 GLU A CA 1
ATOM 581 C C . GLU A 1 75 ? 11.852 9.188 -9.961 1 96.38 75 GLU A C 1
ATOM 583 O O . GLU A 1 75 ? 12.102 8.656 -11.047 1 96.38 75 GLU A O 1
ATOM 588 N N . GLU A 1 76 ? 11.906 8.594 -8.836 1 97.31 76 GLU A N 1
ATOM 589 C CA . GLU A 1 76 ? 12.18 7.164 -8.805 1 97.31 76 GLU A CA 1
ATOM 590 C C . GLU A 1 76 ? 11.117 6.383 -9.57 1 97.31 76 GLU A C 1
ATOM 592 O O . GLU A 1 76 ? 11.438 5.457 -10.32 1 97.31 76 GLU A O 1
ATOM 597 N N . ARG A 1 77 ? 9.859 6.688 -9.328 1 97.69 77 ARG A N 1
ATOM 598 C CA . ARG A 1 77 ? 8.758 6.055 -10.055 1 97.69 77 ARG A CA 1
ATOM 599 C C . ARG A 1 77 ? 8.992 6.102 -11.555 1 97.69 77 ARG A C 1
ATOM 601 O O . ARG A 1 77 ? 8.844 5.09 -12.25 1 97.69 77 ARG A O 1
ATOM 608 N N . ASP A 1 78 ? 9.336 7.277 -12.062 1 97.88 78 ASP A N 1
ATOM 609 C CA . ASP A 1 78 ? 9.516 7.457 -13.5 1 97.88 78 ASP A CA 1
ATOM 610 C C . ASP A 1 78 ? 10.703 6.641 -14.008 1 97.88 78 ASP A C 1
ATOM 612 O O . ASP A 1 78 ? 10.664 6.098 -15.109 1 97.88 78 ASP A O 1
ATOM 616 N N . ARG A 1 79 ? 11.766 6.578 -13.258 1 97.38 79 ARG A N 1
ATOM 617 C CA . ARG A 1 79 ? 12.906 5.742 -13.625 1 97.38 79 ARG A CA 1
ATOM 618 C C . ARG A 1 79 ? 12.508 4.27 -13.68 1 97.38 79 ARG A C 1
ATOM 620 O O . ARG A 1 79 ? 12.922 3.543 -14.586 1 97.38 79 ARG A O 1
ATOM 627 N N . PHE A 1 80 ? 11.742 3.807 -12.68 1 98.38 80 PHE A N 1
ATOM 628 C CA . PHE A 1 80 ? 11.219 2.447 -12.719 1 98.38 80 PHE A CA 1
ATOM 629 C C . PHE A 1 80 ? 10.406 2.217 -13.992 1 98.38 80 PHE A C 1
ATOM 631 O O . PHE A 1 80 ? 10.523 1.167 -14.625 1 98.38 80 PHE A O 1
ATOM 638 N N . ARG A 1 81 ? 9.57 3.195 -14.352 1 98.38 81 ARG A N 1
ATOM 639 C CA . ARG A 1 81 ? 8.742 3.088 -15.547 1 98.38 81 ARG A CA 1
ATOM 640 C C . ARG A 1 81 ? 9.602 2.951 -16.797 1 98.38 81 ARG A C 1
ATOM 642 O O . ARG A 1 81 ? 9.281 2.17 -17.703 1 98.38 81 ARG A O 1
ATOM 649 N N . GLU A 1 82 ? 10.656 3.713 -16.828 1 98.56 82 GLU A N 1
ATOM 650 C CA . GLU A 1 82 ? 11.562 3.668 -17.969 1 98.56 82 GLU A CA 1
ATOM 651 C C . GLU A 1 82 ? 12.195 2.289 -18.109 1 98.56 82 GLU A C 1
ATOM 653 O O . GLU A 1 82 ? 12.25 1.735 -19.219 1 98.56 82 GLU A O 1
ATOM 658 N N . LEU A 1 83 ? 12.727 1.787 -17.031 1 97.94 83 LEU A N 1
ATOM 659 C CA . LEU A 1 83 ? 13.352 0.47 -17.062 1 97.94 83 LEU A CA 1
ATOM 660 C C . LEU A 1 83 ? 12.336 -0.611 -17.406 1 97.94 83 LEU A C 1
ATOM 662 O O . LEU A 1 83 ? 12.641 -1.547 -18.156 1 97.94 83 LEU A O 1
ATOM 666 N N . ALA A 1 84 ? 11.188 -0.507 -16.844 1 98.25 84 ALA A N 1
ATOM 667 C CA . ALA A 1 84 ? 10.117 -1.458 -17.141 1 98.25 84 ALA A CA 1
ATOM 668 C C . ALA A 1 84 ? 9.773 -1.44 -18.625 1 98.25 84 ALA A C 1
ATOM 670 O O . ALA A 1 84 ? 9.578 -2.494 -19.234 1 98.25 84 ALA A O 1
ATOM 671 N N . GLN A 1 85 ? 9.625 -0.239 -19.172 1 98.62 85 GLN A N 1
ATOM 672 C CA . GLN A 1 85 ? 9.344 -0.116 -20.609 1 98.62 85 GLN A CA 1
ATOM 673 C C . GLN A 1 85 ? 10.445 -0.743 -21.453 1 98.62 85 GLN A C 1
ATOM 675 O O . GLN A 1 85 ? 10.172 -1.398 -22.453 1 98.62 85 GLN A O 1
ATOM 680 N N . ALA A 1 86 ? 11.672 -0.499 -21.062 1 98.62 86 ALA A N 1
ATOM 681 C CA . ALA A 1 86 ? 12.797 -1.13 -21.75 1 98.62 86 ALA A CA 1
ATOM 682 C C . ALA A 1 86 ? 12.688 -2.65 -21.688 1 98.62 86 ALA A C 1
ATOM 684 O O . ALA A 1 86 ? 12.938 -3.336 -22.688 1 98.62 86 ALA A O 1
ATOM 685 N N . ALA A 1 87 ? 12.367 -3.186 -20.547 1 98.19 87 ALA A N 1
ATOM 686 C CA . ALA A 1 87 ? 12.195 -4.629 -20.391 1 98.19 87 ALA A CA 1
ATOM 687 C C . ALA A 1 87 ? 11.078 -5.141 -21.297 1 98.19 87 ALA A C 1
ATOM 689 O O . ALA A 1 87 ? 11.227 -6.176 -21.953 1 98.19 87 ALA A O 1
ATOM 690 N N . ARG A 1 88 ? 9.953 -4.453 -21.359 1 98.62 88 ARG A N 1
ATOM 691 C CA . ARG A 1 88 ? 8.828 -4.84 -22.203 1 98.62 88 ARG A CA 1
ATOM 692 C C . ARG A 1 88 ? 9.242 -4.891 -23.672 1 98.62 88 ARG A C 1
ATOM 694 O O . ARG A 1 88 ? 8.828 -5.785 -24.406 1 98.62 88 ARG A O 1
ATOM 701 N N . GLN A 1 89 ? 10 -3.912 -24.031 1 98.69 89 GLN A N 1
ATOM 702 C CA . GLN A 1 89 ? 10.461 -3.873 -25.406 1 98.69 89 GLN A CA 1
ATOM 703 C C . GLN A 1 89 ? 11.305 -5.102 -25.75 1 98.69 89 GLN A C 1
ATOM 705 O O . GLN A 1 89 ? 11.172 -5.676 -26.828 1 98.69 89 GLN A O 1
ATOM 710 N N . GLN A 1 90 ? 12.164 -5.465 -24.812 1 98.69 90 GLN A N 1
ATOM 711 C CA . GLN A 1 90 ? 12.977 -6.652 -25.031 1 98.69 90 GLN A CA 1
ATOM 712 C C . GLN A 1 90 ? 12.117 -7.914 -25.062 1 98.69 90 GLN A C 1
ATOM 714 O O . GLN A 1 90 ? 12.391 -8.844 -25.812 1 98.69 90 GLN A O 1
ATOM 719 N N . ILE A 1 91 ? 11.125 -8.008 -24.25 1 98.69 91 ILE A N 1
ATOM 720 C CA . ILE A 1 91 ? 10.195 -9.133 -24.25 1 98.69 91 ILE A CA 1
ATOM 721 C C . ILE A 1 91 ? 9.508 -9.234 -25.609 1 98.69 91 ILE A C 1
ATOM 723 O O . ILE A 1 91 ? 9.43 -10.312 -26.203 1 98.69 91 ILE A O 1
ATOM 727 N N . LYS A 1 92 ? 9.016 -8.109 -26.109 1 98.5 92 LYS A N 1
ATOM 728 C CA . LYS A 1 92 ? 8.328 -8.086 -27.391 1 98.5 92 LYS A CA 1
ATOM 729 C C . LYS A 1 92 ? 9.25 -8.555 -28.516 1 98.5 92 LYS A C 1
ATOM 731 O O . LYS A 1 92 ? 8.797 -9.188 -29.469 1 98.5 92 LYS A O 1
ATOM 736 N N . LYS A 1 93 ? 10.539 -8.281 -28.375 1 98.5 93 LYS A N 1
ATOM 737 C CA . LYS A 1 93 ? 11.531 -8.68 -29.375 1 98.5 93 LYS A CA 1
ATOM 738 C C . LYS A 1 93 ? 12.039 -10.094 -29.109 1 98.5 93 LYS A C 1
ATOM 740 O O . LYS A 1 93 ? 12.906 -10.594 -29.828 1 98.5 93 LYS A O 1
ATOM 745 N N . GLU A 1 94 ? 11.594 -10.672 -28.047 1 98.19 94 GLU A N 1
ATOM 746 C CA . GLU A 1 94 ? 11.953 -12.016 -27.625 1 98.19 94 GLU A CA 1
ATOM 747 C C . GLU A 1 94 ? 13.438 -12.117 -27.297 1 98.19 94 GLU A C 1
ATOM 749 O O . GLU A 1 94 ? 14.07 -13.141 -27.562 1 98.19 94 GLU A O 1
ATOM 754 N N . LYS A 1 95 ? 13.953 -10.961 -26.984 1 98.25 95 LYS A N 1
ATOM 755 C CA . LYS A 1 95 ? 15.297 -10.953 -26.422 1 98.25 95 LYS A CA 1
ATOM 756 C C . LYS A 1 95 ? 15.273 -11.289 -24.922 1 98.25 95 LYS A C 1
ATOM 758 O O . LYS A 1 95 ? 15.516 -10.422 -24.078 1 98.25 95 LYS A O 1
ATOM 763 N N . TRP A 1 96 ? 15.25 -12.555 -24.641 1 97.38 96 TRP A N 1
ATOM 764 C CA . TRP A 1 96 ? 14.859 -13.055 -23.328 1 97.38 96 TRP A CA 1
ATOM 765 C C . TRP A 1 96 ? 15.953 -12.797 -22.297 1 97.38 96 TRP A C 1
ATOM 767 O O . TRP A 1 96 ? 15.664 -12.414 -21.156 1 97.38 96 TRP A O 1
ATOM 777 N N . THR A 1 97 ? 17.172 -12.984 -22.625 1 95.5 97 THR A N 1
ATOM 778 C CA . THR A 1 97 ? 18.266 -12.758 -21.688 1 95.5 97 THR A CA 1
ATOM 779 C C . THR A 1 97 ? 18.344 -11.281 -21.297 1 95.5 97 THR A C 1
ATOM 781 O O . THR A 1 97 ? 18.531 -10.953 -20.125 1 95.5 97 THR A O 1
ATOM 784 N N . LEU A 1 98 ? 18.188 -10.453 -22.312 1 95.75 98 LEU A N 1
ATOM 785 C CA . LEU A 1 98 ? 18.234 -9.016 -22.047 1 95.75 98 LEU A CA 1
ATOM 786 C C . LEU A 1 98 ? 17.047 -8.578 -21.203 1 95.75 98 LEU A C 1
ATOM 788 O O . LEU A 1 98 ? 17.203 -7.754 -20.297 1 95.75 98 LEU A O 1
ATOM 792 N N . ALA A 1 99 ? 15.891 -9.109 -21.547 1 97.06 99 ALA A N 1
ATOM 793 C CA . ALA A 1 99 ? 14.703 -8.812 -20.75 1 97.06 99 ALA A CA 1
ATOM 794 C C . ALA A 1 99 ? 14.898 -9.234 -19.297 1 97.06 99 ALA A C 1
ATOM 796 O O . ALA A 1 99 ? 14.586 -8.477 -18.375 1 97.06 99 ALA A O 1
ATOM 797 N N . ALA A 1 100 ? 15.461 -10.391 -19.125 1 95.56 100 ALA A N 1
ATOM 798 C CA . ALA A 1 100 ? 15.703 -10.906 -17.781 1 95.56 100 ALA A CA 1
ATOM 799 C C . ALA A 1 100 ? 16.688 -10.016 -17.016 1 95.56 100 ALA A C 1
ATOM 801 O O . ALA A 1 100 ? 16.5 -9.773 -15.828 1 95.56 100 ALA A O 1
ATOM 802 N N . ARG A 1 101 ? 17.656 -9.562 -17.672 1 94.06 101 ARG A N 1
ATOM 803 C CA . ARG A 1 101 ? 18.656 -8.695 -17.047 1 94.06 101 ARG A CA 1
ATOM 804 C C . ARG A 1 101 ? 18.016 -7.379 -16.609 1 94.06 101 ARG A C 1
ATOM 806 O O . ARG A 1 101 ? 18.344 -6.867 -15.531 1 94.06 101 ARG A O 1
ATOM 813 N N . LEU A 1 102 ? 17.172 -6.859 -17.438 1 95.5 102 LEU A N 1
ATOM 814 C CA . LEU A 1 102 ? 16.5 -5.613 -17.078 1 95.5 102 LEU A CA 1
ATOM 815 C C . LEU A 1 102 ? 15.57 -5.816 -15.898 1 95.5 102 LEU A C 1
ATOM 817 O O . LEU A 1 102 ? 15.539 -4.996 -14.977 1 95.5 102 LEU A O 1
ATOM 821 N N . ILE A 1 103 ? 14.867 -6.906 -15.914 1 96 103 ILE A N 1
ATOM 822 C CA . ILE A 1 103 ? 13.977 -7.219 -14.805 1 96 103 ILE A CA 1
ATOM 823 C C . ILE A 1 103 ? 14.789 -7.387 -13.523 1 96 103 ILE A C 1
ATOM 825 O O . ILE A 1 103 ? 14.414 -6.879 -12.469 1 96 103 ILE A O 1
ATOM 829 N N . ASP A 1 104 ? 15.875 -8.062 -13.617 1 94.38 104 ASP A N 1
ATOM 830 C CA . ASP A 1 104 ? 16.781 -8.25 -12.5 1 94.38 104 ASP A CA 1
ATOM 831 C C . ASP A 1 104 ? 17.328 -6.91 -12 1 94.38 104 ASP A C 1
ATOM 833 O O . ASP A 1 104 ? 17.5 -6.715 -10.797 1 94.38 104 ASP A O 1
ATOM 837 N N . THR A 1 105 ? 17.562 -6.023 -12.898 1 94.06 105 THR A N 1
ATOM 838 C CA . THR A 1 105 ? 18.047 -4.688 -12.57 1 94.06 105 THR A CA 1
ATOM 839 C C . THR A 1 105 ? 16.984 -3.91 -11.797 1 94.06 105 THR A C 1
ATOM 841 O O . THR A 1 105 ? 17.297 -3.131 -10.898 1 94.06 105 THR A O 1
ATOM 844 N N . ILE A 1 106 ? 15.805 -4.148 -12.094 1 96.06 106 ILE A N 1
ATOM 845 C CA . ILE A 1 106 ? 14.703 -3.436 -11.461 1 96.06 106 ILE A CA 1
ATOM 846 C C . ILE A 1 106 ? 14.508 -3.945 -10.031 1 96.06 106 ILE A C 1
ATOM 848 O O . ILE A 1 106 ? 14.516 -3.162 -9.078 1 96.06 106 ILE A O 1
ATOM 852 N N . LEU A 1 107 ? 14.352 -5.23 -9.719 1 92.31 107 LEU A N 1
ATOM 853 C CA . LEU A 1 107 ? 13.914 -5.742 -8.422 1 92.31 107 LEU A CA 1
ATOM 854 C C . LEU A 1 107 ? 14.945 -6.707 -7.84 1 92.31 107 LEU A C 1
ATOM 856 O O . LEU A 1 107 ? 15.242 -6.656 -6.645 1 92.31 107 LEU A O 1
ATOM 860 N N . GLY A 1 108 ? 15.523 -7.73 -8.484 1 80.62 108 GLY A N 1
ATOM 861 C CA . GLY A 1 108 ? 16.328 -8.844 -8.008 1 80.62 108 GLY A CA 1
ATOM 862 C C . GLY A 1 108 ? 17.766 -8.445 -7.695 1 80.62 108 GLY A C 1
ATOM 863 O O . GLY A 1 108 ? 18.172 -8.43 -6.531 1 80.62 108 GLY A O 1
ATOM 864 N N . GLY A 1 109 ? 18.516 -7.98 -8.508 1 71.62 109 GLY A N 1
ATOM 865 C CA . GLY A 1 109 ? 19.906 -7.562 -8.469 1 71.62 109 GLY A CA 1
ATOM 866 C C . GLY A 1 109 ? 20.859 -8.711 -8.211 1 71.62 109 GLY A C 1
ATOM 867 O O . GLY A 1 109 ? 21.969 -8.5 -7.707 1 71.62 109 GLY A O 1
ATOM 868 N N . VAL A 1 110 ? 20.344 -9.891 -8.391 1 68.5 110 VAL A N 1
ATOM 869 C CA . VAL A 1 110 ? 21.125 -11.031 -7.922 1 68.5 110 VAL A CA 1
ATOM 870 C C . VAL A 1 110 ? 21.891 -11.648 -9.086 1 68.5 110 VAL A C 1
ATOM 872 O O . VAL A 1 110 ? 22.938 -12.273 -8.891 1 68.5 110 VAL A O 1
ATOM 875 N N . MET A 1 111 ? 21.391 -11.484 -10.188 1 74.62 111 MET A N 1
ATOM 876 C CA . MET A 1 111 ? 21.984 -12.211 -11.297 1 74.62 111 MET A CA 1
ATOM 877 C C . MET A 1 111 ? 23.016 -11.344 -12.023 1 74.62 111 MET A C 1
ATOM 879 O O . MET A 1 111 ? 23.75 -11.828 -12.875 1 74.62 111 MET A O 1
ATOM 883 N N . THR A 1 112 ? 22.984 -10.109 -11.664 1 68.38 112 THR A N 1
ATOM 884 C CA . THR A 1 112 ? 23.984 -9.227 -12.266 1 68.38 112 THR A CA 1
ATOM 885 C C . THR A 1 112 ? 25.094 -8.898 -11.266 1 68.38 112 THR A C 1
ATOM 887 O O . THR A 1 112 ? 24.859 -8.148 -10.312 1 68.38 112 THR A O 1
ATOM 890 N N . PRO A 1 113 ? 26.219 -9.57 -11.469 1 66.25 113 PRO A N 1
ATOM 891 C CA . PRO A 1 113 ? 27.297 -9.375 -10.5 1 66.25 113 PRO A CA 1
ATOM 892 C C . PRO A 1 113 ? 27.625 -7.902 -10.266 1 66.25 113 PRO A C 1
ATOM 894 O O . PRO A 1 113 ? 27.656 -7.113 -11.211 1 66.25 113 PRO A O 1
ATOM 897 N N . GLY A 1 114 ? 27.75 -7.594 -9 1 68.81 114 GLY A N 1
ATOM 898 C CA . GLY A 1 114 ? 28.234 -6.273 -8.617 1 68.81 114 GLY A CA 1
ATOM 899 C C . GLY A 1 114 ? 27.156 -5.203 -8.695 1 68.81 114 GLY A C 1
ATOM 900 O O . GLY A 1 114 ? 27.438 -4.027 -8.453 1 68.81 114 GLY A O 1
ATOM 901 N N . HIS A 1 115 ? 25.984 -5.664 -9.094 1 79.19 115 HIS A N 1
ATOM 902 C CA . HIS A 1 115 ? 24.953 -4.648 -9.266 1 79.19 115 HIS A CA 1
ATOM 903 C C . HIS A 1 115 ? 23.875 -4.781 -8.203 1 79.19 115 HIS A C 1
ATOM 905 O O . HIS A 1 115 ? 23.484 -5.895 -7.84 1 79.19 115 HIS A O 1
ATOM 911 N N . THR A 1 116 ? 23.562 -3.721 -7.574 1 90.75 116 THR A N 1
ATOM 912 C CA . THR A 1 116 ? 22.375 -3.605 -6.715 1 90.75 116 THR A CA 1
ATOM 913 C C . THR A 1 116 ? 21.156 -3.178 -7.523 1 90.75 116 THR A C 1
ATOM 915 O O . THR A 1 116 ? 21.266 -2.369 -8.445 1 90.75 116 THR A O 1
ATOM 918 N N . SER A 1 117 ? 20.094 -3.82 -7.285 1 95 117 SER A N 1
ATOM 919 C CA . SER A 1 117 ? 18.875 -3.492 -8.031 1 95 117 SER A CA 1
ATOM 920 C C . SER A 1 117 ? 18.438 -2.055 -7.77 1 95 117 SER A C 1
ATOM 922 O O . SER A 1 117 ? 18.844 -1.45 -6.77 1 95 117 SER A O 1
ATOM 924 N N . MET A 1 118 ? 17.688 -1.556 -8.695 1 95.69 118 MET A N 1
ATOM 925 C CA . MET A 1 118 ? 17.094 -0.234 -8.5 1 95.69 118 MET A CA 1
ATOM 926 C C . MET A 1 118 ? 16.219 -0.207 -7.25 1 95.69 118 MET A C 1
ATOM 928 O O . MET A 1 118 ? 16.219 0.775 -6.504 1 95.69 118 MET A O 1
ATOM 932 N N . PHE A 1 119 ? 15.461 -1.247 -6.992 1 97.25 119 PHE A N 1
ATOM 933 C CA . PHE A 1 119 ? 14.641 -1.373 -5.797 1 97.25 119 PHE A CA 1
ATOM 934 C C . PHE A 1 119 ? 15.477 -1.179 -4.539 1 97.25 119 PHE A C 1
ATOM 936 O O . PHE A 1 119 ? 15.141 -0.353 -3.686 1 97.25 119 PHE A O 1
ATOM 943 N N . THR A 1 120 ? 16.516 -1.922 -4.438 1 95.75 120 THR A N 1
ATOM 944 C CA . THR A 1 120 ? 17.359 -1.851 -3.254 1 95.75 120 THR A CA 1
ATOM 945 C C . THR A 1 120 ? 17.984 -0.465 -3.119 1 95.75 120 THR A C 1
ATOM 947 O O . THR A 1 120 ? 18.047 0.095 -2.021 1 95.75 120 THR A O 1
ATOM 950 N N . ASN A 1 121 ? 18.422 0.063 -4.254 1 95 121 ASN A N 1
ATOM 951 C CA . ASN A 1 121 ? 19.047 1.38 -4.23 1 95 121 ASN A CA 1
ATOM 952 C C . ASN A 1 121 ? 18.078 2.457 -3.754 1 95 121 ASN A C 1
ATOM 954 O O . ASN A 1 121 ? 18.453 3.361 -3.012 1 95 121 ASN A O 1
ATOM 958 N N . VAL A 1 122 ? 16.859 2.303 -4.141 1 96.19 122 VAL A N 1
ATOM 959 C CA . VAL A 1 122 ? 15.867 3.332 -3.871 1 96.19 122 VAL A CA 1
ATOM 960 C C . VAL A 1 122 ? 15.305 3.15 -2.463 1 96.19 122 VAL A C 1
ATOM 962 O O . VAL A 1 122 ? 15.094 4.129 -1.741 1 96.19 122 VAL A O 1
ATOM 965 N N . THR A 1 123 ? 15.164 1.944 -1.972 1 96.62 123 THR A N 1
ATOM 966 C CA . THR A 1 123 ? 14.398 1.702 -0.755 1 96.62 123 THR A CA 1
ATOM 967 C C . THR A 1 123 ? 15.32 1.36 0.41 1 96.62 123 THR A C 1
ATOM 969 O O . THR A 1 123 ? 14.906 1.405 1.57 1 96.62 123 THR A O 1
ATOM 972 N N . ALA A 1 124 ? 16.516 0.888 0.071 1 94.88 124 ALA A N 1
ATOM 973 C CA . ALA A 1 124 ? 17.469 0.373 1.045 1 94.88 124 ALA A CA 1
ATOM 974 C C . ALA A 1 124 ? 17 -0.958 1.625 1 94.88 124 ALA A C 1
ATOM 976 O O . ALA A 1 124 ? 17.516 -1.412 2.648 1 94.88 124 ALA A O 1
ATOM 977 N N . TYR A 1 125 ? 16 -1.547 0.981 1 95 125 TYR A N 1
ATOM 978 C CA . TYR A 1 125 ? 15.531 -2.873 1.367 1 95 125 TYR A CA 1
ATOM 979 C C . TYR A 1 125 ? 16.344 -3.963 0.67 1 95 125 TYR A C 1
ATOM 981 O O . TYR A 1 125 ? 16.688 -3.828 -0.504 1 95 125 TYR A O 1
ATOM 989 N N . ASN A 1 126 ? 16.578 -4.941 1.378 1 91.81 126 ASN A N 1
ATOM 990 C CA . ASN A 1 126 ? 17.156 -6.137 0.777 1 91.81 126 ASN A CA 1
ATOM 991 C C . ASN A 1 126 ? 16.156 -7.289 0.745 1 91.81 126 ASN A C 1
ATOM 993 O O . ASN A 1 126 ? 16.531 -8.445 0.558 1 91.81 126 ASN A O 1
ATOM 997 N N . TYR A 1 127 ? 14.984 -7.012 1.034 1 94.5 127 TYR A N 1
ATOM 998 C CA . TYR A 1 127 ? 13.867 -7.945 1.091 1 94.5 127 TYR A CA 1
ATOM 999 C C . TYR A 1 127 ? 12.609 -7.328 0.5 1 94.5 127 TYR A C 1
ATOM 1001 O O . TYR A 1 127 ? 12.195 -6.234 0.895 1 94.5 127 TYR A O 1
ATOM 1009 N N . TYR A 1 128 ? 12.023 -7.941 -0.456 1 96.38 128 TYR A N 1
ATOM 1010 C CA . TYR A 1 128 ? 10.891 -7.336 -1.148 1 96.38 128 TYR A CA 1
ATOM 1011 C C . TYR A 1 128 ? 9.664 -8.227 -1.069 1 96.38 128 TYR A C 1
ATOM 1013 O O . TYR A 1 128 ? 8.703 -8.047 -1.824 1 96.38 128 TYR A O 1
ATOM 1021 N N . PHE A 1 129 ? 9.617 -9.219 -0.158 1 97.44 129 PHE A N 1
ATOM 1022 C CA . PHE A 1 129 ? 8.5 -10.156 -0.079 1 97.44 129 PHE A CA 1
ATOM 1023 C C . PHE A 1 129 ? 7.48 -9.688 0.951 1 97.44 129 PHE A C 1
ATOM 1025 O O . PHE A 1 129 ? 6.43 -10.312 1.116 1 97.44 129 PHE A O 1
ATOM 1032 N N . ASN A 1 130 ? 7.695 -8.656 1.599 1 97.94 130 ASN A N 1
ATOM 1033 C CA . ASN A 1 130 ? 6.832 -7.988 2.566 1 97.94 130 ASN A CA 1
ATOM 1034 C C . ASN A 1 130 ? 7.312 -6.57 2.867 1 97.94 130 ASN A C 1
ATOM 1036 O O . ASN A 1 130 ? 8.336 -6.387 3.525 1 97.94 130 ASN A O 1
ATOM 1040 N N . PHE A 1 131 ? 6.613 -5.566 2.459 1 97 131 PHE A N 1
ATOM 1041 C CA . PHE A 1 131 ? 7.18 -4.223 2.475 1 97 131 PHE A CA 1
ATOM 1042 C C . PHE A 1 131 ? 7.219 -3.67 3.895 1 97 131 PHE A C 1
ATOM 1044 O O . PHE A 1 131 ? 7.742 -2.578 4.125 1 97 131 PHE A O 1
ATOM 1051 N N . ARG A 1 132 ? 6.805 -4.48 4.906 1 96.25 132 ARG A N 1
ATOM 1052 C CA . ARG A 1 132 ? 6.973 -4.09 6.305 1 96.25 132 ARG A CA 1
ATOM 1053 C C . ARG A 1 132 ? 8.359 -4.48 6.82 1 96.25 132 ARG A C 1
ATOM 1055 O O . ARG A 1 132 ? 8.766 -4.043 7.895 1 96.25 132 ARG A O 1
ATOM 1062 N N . LEU A 1 133 ? 9.008 -5.336 6.066 1 95.56 133 LEU A N 1
ATOM 1063 C CA . LEU A 1 133 ? 10.273 -5.902 6.523 1 95.56 133 LEU A CA 1
ATOM 1064 C C . LEU A 1 133 ? 11.422 -5.488 5.602 1 95.56 133 LEU A C 1
ATOM 1066 O O . LEU A 1 133 ? 11.445 -5.875 4.43 1 95.56 133 LEU A O 1
ATOM 1070 N N . PRO A 1 134 ? 12.398 -4.777 6.137 1 94.25 134 PRO A N 1
ATOM 1071 C CA . PRO A 1 134 ? 13.531 -4.379 5.305 1 94.25 134 PRO A CA 1
ATOM 1072 C C . PRO A 1 134 ? 14.508 -5.527 5.047 1 94.25 134 PRO A C 1
ATOM 1074 O O . PRO A 1 134 ? 15.32 -5.453 4.125 1 94.25 134 PRO A O 1
ATOM 1077 N N . VAL A 1 135 ? 14.406 -6.488 5.914 1 93.19 135 VAL A N 1
ATOM 1078 C CA . VAL A 1 135 ? 15.305 -7.629 5.785 1 93.19 135 VAL A CA 1
ATOM 1079 C C . VAL A 1 135 ? 14.516 -8.93 5.922 1 93.19 135 VAL A C 1
ATOM 1081 O O . VAL A 1 135 ? 13.43 -8.945 6.508 1 93.19 135 VAL A O 1
ATOM 1084 N N . GLU A 1 136 ? 15.055 -9.938 5.371 1 93.56 136 GLU A N 1
ATOM 1085 C CA . GLU A 1 136 ? 14.43 -11.258 5.414 1 93.56 136 GLU A CA 1
ATOM 1086 C C . GLU A 1 136 ? 14.336 -11.773 6.844 1 93.56 136 GLU A C 1
ATOM 1088 O O . GLU A 1 136 ? 15.266 -11.609 7.637 1 93.56 136 GLU A O 1
ATOM 1093 N N . PRO A 1 137 ? 13.18 -12.391 7.176 1 94.06 137 PRO A N 1
ATOM 1094 C CA . PRO A 1 137 ? 13.078 -13.016 8.492 1 94.06 137 PRO A CA 1
ATOM 1095 C C . PRO A 1 137 ? 14.117 -14.102 8.719 1 94.06 137 PRO A C 1
ATOM 1097 O O . PRO A 1 137 ? 14.43 -14.867 7.797 1 94.06 137 PRO A O 1
ATOM 1100 N N . LYS A 1 138 ? 14.586 -14.227 9.938 1 91.75 138 LYS A N 1
ATOM 1101 C CA . LYS A 1 138 ? 15.602 -15.219 10.281 1 91.75 138 LYS A CA 1
ATOM 1102 C C . LYS A 1 138 ? 15.062 -16.641 10.109 1 91.75 138 LYS A C 1
ATOM 1104 O O . LYS A 1 138 ? 15.82 -17.547 9.781 1 91.75 138 LYS A O 1
ATOM 1109 N N . GLU A 1 139 ? 13.773 -16.766 10.234 1 91.06 139 GLU A N 1
ATOM 1110 C CA . GLU A 1 139 ? 13.117 -18.078 10.172 1 91.06 139 GLU A CA 1
ATOM 1111 C C . GLU A 1 139 ? 13.305 -18.734 8.805 1 91.06 139 GLU A C 1
ATOM 1113 O O . GLU A 1 139 ? 13.203 -19.953 8.68 1 91.06 139 GLU A O 1
ATOM 1118 N N . PHE A 1 140 ? 13.586 -17.984 7.824 1 89.94 140 PHE A N 1
ATOM 1119 C CA . PHE A 1 140 ? 13.695 -18.516 6.473 1 89.94 140 PHE A CA 1
ATOM 1120 C C . PHE A 1 140 ? 14.977 -19.312 6.309 1 89.94 140 PHE A C 1
ATOM 1122 O O . PHE A 1 140 ? 15.117 -20.078 5.352 1 89.94 140 PHE A O 1
ATOM 1129 N N . THR A 1 141 ? 15.852 -19.234 7.234 1 86.81 141 THR A N 1
ATOM 1130 C CA . THR A 1 141 ? 17.109 -19.969 7.125 1 86.81 141 THR A CA 1
ATOM 1131 C C . THR A 1 141 ? 17.078 -21.234 7.988 1 86.81 141 THR A C 1
ATOM 1133 O O . THR A 1 141 ? 17.984 -22.062 7.93 1 86.81 141 THR A O 1
ATOM 1136 N N . TYR A 1 142 ? 16 -21.438 8.672 1 88.06 142 TYR A N 1
ATOM 1137 C CA . TYR A 1 142 ? 15.953 -22.531 9.633 1 88.06 142 TYR A CA 1
ATOM 1138 C C . TYR A 1 142 ? 15.781 -23.875 8.93 1 88.06 142 TYR A C 1
ATOM 1140 O O . TYR A 1 142 ? 16.219 -24.906 9.445 1 88.06 142 TYR A O 1
ATOM 1148 N N . TYR A 1 143 ? 15.141 -23.906 7.777 1 86.56 143 TYR A N 1
ATOM 1149 C CA . TYR A 1 143 ? 14.781 -25.172 7.164 1 86.56 143 TYR A CA 1
ATOM 1150 C C . TYR A 1 143 ? 16.016 -25.922 6.688 1 86.56 143 TYR A C 1
ATOM 1152 O O . TYR A 1 143 ? 16.016 -27.156 6.609 1 86.56 143 TYR A O 1
ATOM 1160 N N . PHE A 1 144 ? 17.094 -25.25 6.445 1 82.88 144 PHE A N 1
ATOM 1161 C CA . PHE A 1 144 ? 18.328 -25.938 6.078 1 82.88 144 PHE A CA 1
ATOM 1162 C C . PHE A 1 144 ? 18.781 -26.844 7.203 1 82.88 144 PHE A C 1
ATOM 1164 O O . PHE A 1 144 ? 19.172 -28 6.957 1 82.88 144 PHE A O 1
ATOM 1171 N N . GLN A 1 145 ? 18.719 -26.266 8.344 1 86.44 145 GLN A N 1
ATOM 1172 C CA . GLN A 1 145 ? 19.125 -27.047 9.508 1 86.44 145 GLN A CA 1
ATOM 1173 C C . GLN A 1 145 ? 18.188 -28.234 9.719 1 86.44 145 GLN A C 1
ATOM 1175 O O . GLN A 1 145 ? 18.625 -29.328 10.07 1 86.44 145 GLN A O 1
ATOM 1180 N N . PHE A 1 146 ? 16.969 -28.016 9.477 1 89.38 146 PHE A N 1
ATOM 1181 C CA . PHE A 1 146 ? 15.953 -29.062 9.617 1 89.38 146 PHE A CA 1
ATOM 1182 C C . PHE A 1 146 ? 16.203 -30.172 8.617 1 89.38 146 PHE A C 1
ATOM 1184 O O . PHE A 1 146 ? 16.156 -31.359 8.977 1 89.38 146 PHE A O 1
ATOM 1191 N N . LEU A 1 147 ? 16.5 -29.828 7.383 1 88.88 147 LEU A N 1
ATOM 1192 C CA . LEU A 1 147 ? 16.703 -30.812 6.32 1 88.88 147 LEU A CA 1
ATOM 1193 C C . LEU A 1 147 ? 17.969 -31.609 6.543 1 88.88 147 LEU A C 1
ATOM 1195 O O . LEU A 1 147 ? 18.125 -32.719 6.016 1 88.88 147 LEU A O 1
ATOM 1199 N N . ASP A 1 148 ? 18.859 -31.062 7.344 1 87.69 148 ASP A N 1
ATOM 1200 C CA . ASP A 1 148 ? 20.141 -31.734 7.574 1 87.69 148 ASP A CA 1
ATOM 1201 C C . ASP A 1 148 ? 20.031 -32.75 8.711 1 87.69 148 ASP A C 1
ATOM 1203 O O . ASP A 1 148 ? 20.938 -33.562 8.922 1 87.69 148 ASP A O 1
ATOM 1207 N N . LEU A 1 149 ? 18.922 -32.719 9.336 1 90.69 149 LEU A N 1
ATOM 1208 C CA . LEU A 1 149 ? 18.734 -33.688 10.406 1 90.69 149 LEU A CA 1
ATOM 1209 C C . LEU A 1 149 ? 18.641 -35.125 9.852 1 90.69 149 LEU A C 1
ATOM 1211 O O . LEU A 1 149 ? 17.922 -35.344 8.875 1 90.69 149 LEU A O 1
ATOM 1215 N N . ILE A 1 150 ? 19.234 -35.969 10.539 1 91.94 150 ILE A N 1
ATOM 1216 C CA . ILE A 1 150 ? 19.328 -37.344 10.07 1 91.94 150 ILE A CA 1
ATOM 1217 C C . ILE A 1 150 ? 17.938 -37.938 9.984 1 91.94 150 ILE A C 1
ATOM 1219 O O . ILE A 1 150 ? 17.562 -38.531 8.953 1 91.94 150 ILE A O 1
ATOM 1223 N N . PRO A 1 151 ? 17.141 -37.812 11.008 1 94.94 151 PRO A N 1
ATOM 1224 C CA . PRO A 1 151 ? 15.812 -38.406 10.898 1 94.94 151 PRO A CA 1
ATOM 1225 C C . PRO A 1 151 ? 15.008 -37.812 9.734 1 94.94 151 PRO A C 1
ATOM 1227 O O . PRO A 1 151 ? 14.203 -38.531 9.125 1 94.94 151 PRO A O 1
ATOM 1230 N N . VAL A 1 152 ? 15.18 -36.594 9.438 1 93 152 VAL A N 1
ATOM 1231 C CA . VAL A 1 152 ? 14.453 -35.938 8.352 1 93 152 VAL A CA 1
ATOM 1232 C C . VAL A 1 152 ? 14.945 -36.469 7.008 1 93 152 VAL A C 1
ATOM 1234 O O . VAL A 1 152 ? 14.148 -36.844 6.145 1 93 152 VAL A O 1
ATOM 1237 N N . ARG A 1 153 ? 16.203 -36.562 6.855 1 91.75 153 ARG A N 1
ATOM 1238 C CA . ARG A 1 153 ? 16.797 -37.094 5.617 1 91.75 153 ARG A CA 1
ATOM 1239 C C . ARG A 1 153 ? 16.344 -38.531 5.352 1 91.75 153 ARG A C 1
ATOM 1241 O O . ARG A 1 153 ? 16.047 -38.875 4.211 1 91.75 153 ARG A O 1
ATOM 1248 N N . GLU A 1 154 ? 16.25 -39.25 6.383 1 93.94 154 GLU A N 1
ATOM 1249 C CA . GLU A 1 154 ? 15.773 -40.625 6.262 1 93.94 154 GLU A CA 1
ATOM 1250 C C . GLU A 1 154 ? 14.305 -40.688 5.852 1 93.94 154 GLU A C 1
ATOM 1252 O O . GLU A 1 154 ? 13.914 -41.469 4.992 1 93.94 154 GLU A O 1
ATOM 1257 N N . ALA A 1 155 ? 13.594 -39.812 6.473 1 93.81 155 ALA A N 1
ATOM 1258 C CA . ALA A 1 155 ? 12.156 -39.781 6.223 1 93.81 155 ALA A CA 1
ATOM 1259 C C . ALA A 1 155 ? 11.859 -39.406 4.773 1 93.81 155 ALA A C 1
ATOM 1261 O O . ALA A 1 155 ? 10.883 -39.875 4.188 1 93.81 155 ALA A O 1
ATOM 1262 N N . ILE A 1 156 ? 12.703 -38.562 4.211 1 90.69 156 ILE A N 1
ATOM 1263 C CA . ILE A 1 156 ? 12.383 -38.094 2.865 1 90.69 156 ILE A CA 1
ATOM 1264 C C . ILE A 1 156 ? 13.227 -38.844 1.843 1 90.69 156 ILE A C 1
ATOM 1266 O O . ILE A 1 156 ? 13.203 -38.531 0.652 1 90.69 156 ILE A O 1
ATOM 1270 N N . HIS A 1 157 ? 13.992 -39.75 2.293 1 92.31 157 HIS A N 1
ATOM 1271 C CA . HIS A 1 157 ? 14.695 -40.75 1.502 1 92.31 157 HIS A CA 1
ATOM 1272 C C . HIS A 1 157 ? 15.727 -40.094 0.583 1 92.31 157 HIS A C 1
ATOM 1274 O O . HIS A 1 157 ? 15.844 -40.469 -0.588 1 92.31 157 HIS A O 1
ATOM 1280 N N . VAL A 1 158 ? 16.5 -39.156 1.039 1 90 158 VAL A N 1
ATOM 1281 C CA . VAL A 1 158 ? 17.453 -38.469 0.184 1 90 158 VAL A CA 1
ATOM 1282 C C . VAL A 1 158 ? 18.859 -38.969 0.478 1 90 158 VAL A C 1
ATOM 1284 O O . VAL A 1 158 ? 19.797 -38.75 -0.295 1 90 158 VAL A O 1
ATOM 1287 N N . GLY A 1 159 ? 19.047 -39.781 1.417 1 85.69 159 GLY A N 1
ATOM 1288 C CA . GLY A 1 159 ? 20.359 -40.344 1.721 1 85.69 159 GLY A CA 1
ATOM 1289 C C . GLY A 1 159 ? 21.422 -39.281 1.95 1 85.69 159 GLY A C 1
ATOM 1290 O O . GLY A 1 159 ? 21.219 -38.344 2.729 1 85.69 159 GLY A O 1
ATOM 1291 N N . LYS A 1 160 ? 22.547 -39.406 1.236 1 83.81 160 LYS A N 1
ATOM 1292 C CA . LYS A 1 160 ? 23.688 -38.531 1.43 1 83.81 160 LYS A CA 1
ATOM 1293 C C . LYS A 1 160 ? 23.688 -37.375 0.405 1 83.81 160 LYS A C 1
ATOM 1295 O O . LYS A 1 160 ? 24.672 -36.656 0.281 1 83.81 160 LYS A O 1
ATOM 1300 N N . THR A 1 161 ? 22.625 -37.281 -0.281 1 84.69 161 THR A N 1
ATOM 1301 C CA . THR A 1 161 ? 22.547 -36.219 -1.279 1 84.69 161 THR A CA 1
ATOM 1302 C C . THR A 1 161 ? 22.672 -34.844 -0.623 1 84.69 161 THR A C 1
ATOM 1304 O O . THR A 1 161 ? 22.109 -34.625 0.445 1 84.69 161 THR A O 1
ATOM 1307 N N . VAL A 1 162 ? 23.594 -34.062 -1.22 1 77.69 162 VAL A N 1
ATOM 1308 C CA . VAL A 1 162 ? 23.812 -32.688 -0.702 1 77.69 162 VAL A CA 1
ATOM 1309 C C . VAL A 1 162 ? 22.766 -31.75 -1.251 1 77.69 162 VAL A C 1
ATOM 1311 O O . VAL A 1 162 ? 22.391 -31.828 -2.428 1 77.69 162 VAL A O 1
ATOM 1314 N N . TYR A 1 163 ? 22.172 -31.062 -0.292 1 75.75 163 TYR A N 1
ATOM 1315 C CA . TYR A 1 163 ? 21.25 -30.016 -0.698 1 75.75 163 TYR A CA 1
ATOM 1316 C C . TYR A 1 163 ? 21.969 -28.875 -1.385 1 75.75 163 TYR A C 1
ATOM 1318 O O . TYR A 1 163 ? 22.812 -28.203 -0.775 1 75.75 163 TYR A O 1
ATOM 1326 N N . HIS A 1 164 ? 21.953 -28.75 -2.672 1 69.06 164 HIS A N 1
ATOM 1327 C CA . HIS A 1 164 ? 22.688 -27.734 -3.432 1 69.06 164 HIS A CA 1
ATOM 1328 C C . HIS A 1 164 ? 21.906 -26.422 -3.473 1 69.06 164 HIS A C 1
ATOM 1330 O O . HIS A 1 164 ? 20.688 -26.406 -3.275 1 69.06 164 HIS A O 1
ATOM 1336 N N . ASN A 1 165 ? 22.969 -25.422 -3.57 1 66.38 165 ASN A N 1
ATOM 1337 C CA . ASN A 1 165 ? 22.359 -24.125 -3.828 1 66.38 165 ASN A CA 1
ATOM 1338 C C . ASN A 1 165 ? 21.953 -23.969 -5.289 1 66.38 165 ASN A C 1
ATOM 1340 O O . ASN A 1 165 ? 22.344 -24.781 -6.133 1 66.38 165 ASN A O 1
ATOM 1344 N N . SER A 1 166 ? 20.859 -23.219 -5.551 1 68.31 166 SER A N 1
ATOM 1345 C CA . SER A 1 166 ? 19.984 -23.109 -6.711 1 68.31 166 SER A CA 1
ATOM 1346 C C . SER A 1 166 ? 20.562 -22.156 -7.758 1 68.31 166 SER A C 1
ATOM 1348 O O . SER A 1 166 ? 19.938 -21.906 -8.789 1 68.31 166 SER A O 1
ATOM 1350 N N . ARG A 1 167 ? 22.094 -21.969 -7.789 1 77.81 167 ARG A N 1
ATOM 1351 C CA . ARG A 1 167 ? 22.594 -20.969 -8.727 1 77.81 167 ARG A CA 1
ATOM 1352 C C . ARG A 1 167 ? 22.594 -21.5 -10.156 1 77.81 167 ARG A C 1
ATOM 1354 O O . ARG A 1 167 ? 22.266 -20.766 -11.094 1 77.81 167 ARG A O 1
ATOM 1361 N N . LYS A 1 168 ? 22.969 -22.688 -10.32 1 80.38 168 LYS A N 1
ATOM 1362 C CA . LYS A 1 168 ? 22.969 -23.312 -11.648 1 80.38 168 LYS A CA 1
ATOM 1363 C C . LYS A 1 168 ? 21.562 -23.312 -12.242 1 80.38 168 LYS A C 1
ATOM 1365 O O . LYS A 1 168 ? 21.375 -22.984 -13.406 1 80.38 168 LYS A O 1
ATOM 1370 N N . VAL A 1 169 ? 20.688 -23.797 -11.484 1 82.44 169 VAL A N 1
ATOM 1371 C CA . VAL A 1 169 ? 19.312 -23.828 -11.945 1 82.44 169 VAL A CA 1
ATOM 1372 C C . VAL A 1 169 ? 18.828 -22.422 -12.266 1 82.44 169 VAL A C 1
ATOM 1374 O O . VAL A 1 169 ? 18.219 -22.188 -13.312 1 82.44 169 VAL A O 1
ATOM 1377 N N . GLN A 1 170 ? 19.172 -21.484 -11.406 1 84.38 170 GLN A N 1
ATOM 1378 C CA . GLN A 1 170 ? 18.781 -20.094 -11.602 1 84.38 170 GLN A CA 1
ATOM 1379 C C . GLN A 1 170 ? 19.328 -19.547 -12.922 1 84.38 170 GLN A C 1
ATOM 1381 O O . GLN A 1 170 ? 18.609 -18.859 -13.656 1 84.38 170 GLN A O 1
ATOM 1386 N N . THR A 1 171 ? 20.547 -19.844 -13.172 1 86.44 171 THR A N 1
ATOM 1387 C CA . THR A 1 171 ? 21.172 -19.359 -14.383 1 86.44 171 THR A CA 1
ATOM 1388 C C . THR A 1 171 ? 20.5 -19.938 -15.625 1 86.44 171 THR A C 1
ATOM 1390 O O . THR A 1 171 ? 20.328 -19.25 -16.625 1 86.44 171 THR A O 1
ATOM 1393 N N . LYS A 1 172 ? 20.156 -21.172 -15.484 1 88.06 172 LYS A N 1
ATOM 1394 C CA . LYS A 1 172 ? 19.547 -21.828 -16.641 1 88.06 172 LYS A CA 1
ATOM 1395 C C . LYS A 1 172 ? 18.141 -21.312 -16.906 1 88.06 172 LYS A C 1
ATOM 1397 O O . LYS A 1 172 ? 17.703 -21.25 -18.047 1 88.06 172 LYS A O 1
ATOM 1402 N N . ILE A 1 173 ? 17.484 -20.938 -15.891 1 89.38 173 ILE A N 1
ATOM 1403 C CA . ILE A 1 173 ? 16.094 -20.547 -16.062 1 89.38 173 ILE A CA 1
ATOM 1404 C C . ILE A 1 173 ? 16 -19.031 -16.234 1 89.38 173 ILE A C 1
ATOM 1406 O O . ILE A 1 173 ? 14.945 -18.5 -16.578 1 89.38 173 ILE A O 1
ATOM 1410 N N . PHE A 1 174 ? 17.094 -18.312 -16.094 1 90.69 174 PHE A N 1
ATOM 1411 C CA . PHE A 1 174 ? 17.141 -16.859 -16.047 1 90.69 174 PHE A CA 1
ATOM 1412 C C . PHE A 1 174 ? 16.516 -16.234 -17.281 1 90.69 174 PHE A C 1
ATOM 1414 O O . PHE A 1 174 ? 15.688 -15.328 -17.188 1 90.69 174 PHE A O 1
ATOM 1421 N N . PRO A 1 175 ? 16.766 -16.781 -18.516 1 92.62 175 PRO A N 1
ATOM 1422 C CA . PRO A 1 175 ? 16.172 -16.172 -19.703 1 92.62 175 PRO A CA 1
ATOM 1423 C C . PRO A 1 175 ? 14.648 -16.328 -19.75 1 92.62 175 PRO A C 1
ATOM 1425 O O . PRO A 1 175 ? 13.969 -15.602 -20.484 1 92.62 175 PRO A O 1
ATOM 1428 N N . ASP A 1 176 ? 14.156 -17.219 -18.922 1 94.75 176 ASP A N 1
ATOM 1429 C CA . ASP A 1 176 ? 12.727 -17.5 -18.938 1 94.75 176 ASP A CA 1
ATOM 1430 C C . ASP A 1 176 ? 11.953 -16.453 -18.141 1 94.75 176 ASP A C 1
ATOM 1432 O O . ASP A 1 176 ? 10.727 -16.391 -18.203 1 94.75 176 ASP A O 1
ATOM 1436 N N . MET A 1 177 ? 12.594 -15.602 -17.469 1 93.62 177 MET A N 1
ATOM 1437 C CA . MET A 1 177 ? 11.984 -14.633 -16.562 1 93.62 177 MET A CA 1
ATOM 1438 C C . MET A 1 177 ? 10.969 -13.766 -17.297 1 93.62 177 MET A C 1
ATOM 1440 O O . MET A 1 177 ? 9.883 -13.5 -16.766 1 93.62 177 MET A O 1
ATOM 1444 N N . GLY A 1 178 ? 11.281 -13.383 -18.484 1 96.25 178 GLY A N 1
ATOM 1445 C CA . GLY A 1 178 ? 10.438 -12.461 -19.234 1 96.25 178 GLY A CA 1
ATOM 1446 C C . GLY A 1 178 ? 9.344 -13.164 -20.016 1 96.25 178 GLY A C 1
ATOM 1447 O O . GLY A 1 178 ? 8.484 -12.508 -20.609 1 96.25 178 GLY A O 1
ATOM 1448 N N . ARG A 1 179 ? 9.312 -14.477 -20 1 97.38 179 ARG A N 1
ATOM 1449 C CA . ARG A 1 179 ? 8.359 -15.234 -20.812 1 97.38 179 ARG A CA 1
ATOM 1450 C C . ARG A 1 179 ? 7.035 -15.398 -20.078 1 97.38 179 ARG A C 1
ATOM 1452 O O . ARG A 1 179 ? 7.012 -15.602 -18.875 1 97.38 179 ARG A O 1
ATOM 1459 N N . SER A 1 180 ? 5.973 -15.328 -20.891 1 98.31 180 SER A N 1
ATOM 1460 C CA . SER A 1 180 ? 4.637 -15.484 -20.328 1 98.31 180 SER A CA 1
ATOM 1461 C C . SER A 1 180 ? 4.172 -16.938 -20.406 1 98.31 180 SER A C 1
ATOM 1463 O O . SER A 1 180 ? 4.516 -17.656 -21.344 1 98.31 180 SER A O 1
ATOM 1465 N N . VAL A 1 181 ? 3.445 -17.422 -19.391 1 98.44 181 VAL A N 1
ATOM 1466 C CA . VAL A 1 181 ? 2.777 -18.719 -19.469 1 98.44 181 VAL A CA 1
ATOM 1467 C C . VAL A 1 181 ? 1.263 -18.516 -19.469 1 98.44 181 VAL A C 1
ATOM 1469 O O . VAL A 1 181 ? 0.507 -19.438 -19.141 1 98.44 181 VAL A O 1
ATOM 1472 N N . LYS A 1 182 ? 0.812 -17.328 -19.766 1 98.25 182 LYS A N 1
ATOM 1473 C CA . LYS A 1 182 ? -0.613 -17.016 -19.766 1 98.25 182 LYS A CA 1
ATOM 1474 C C . LYS A 1 182 ? -1.387 -17.938 -20.688 1 98.25 182 LYS A C 1
ATOM 1476 O O . LYS A 1 182 ? -2.506 -18.344 -20.375 1 98.25 182 LYS A O 1
ATOM 1481 N N . ASN A 1 183 ? -0.817 -18.312 -21.844 1 98.5 183 ASN A N 1
ATOM 1482 C CA . ASN A 1 183 ? -1.49 -19.188 -22.797 1 98.5 183 ASN A CA 1
ATOM 1483 C C . ASN A 1 183 ? -1.771 -20.562 -22.188 1 98.5 183 ASN A C 1
ATOM 1485 O O . ASN A 1 183 ? -2.809 -21.172 -22.469 1 98.5 183 ASN A O 1
ATOM 1489 N N . LYS A 1 184 ? -0.853 -21.047 -21.422 1 98.75 184 LYS A N 1
ATOM 1490 C CA . LYS A 1 184 ? -1.051 -22.328 -20.75 1 98.75 184 LYS A CA 1
ATOM 1491 C C . LYS A 1 184 ? -2.189 -22.266 -19.734 1 98.75 184 LYS A C 1
ATOM 1493 O O . LYS A 1 184 ? -2.998 -23.188 -19.641 1 98.75 184 LYS A O 1
ATOM 1498 N N . ILE A 1 185 ? -2.244 -21.188 -19.031 1 98.88 185 ILE A N 1
ATOM 1499 C CA . ILE A 1 185 ? -3.295 -20.984 -18.031 1 98.88 185 ILE A CA 1
ATOM 1500 C C . ILE A 1 185 ? -4.648 -20.875 -18.734 1 98.88 185 ILE A C 1
ATOM 1502 O O . ILE A 1 185 ? -5.641 -21.453 -18.281 1 98.88 185 ILE A O 1
ATOM 1506 N N . GLU A 1 186 ? -4.676 -20.141 -19.844 1 98.88 186 GLU A N 1
ATOM 1507 C CA . GLU A 1 186 ? -5.895 -20.016 -20.641 1 98.88 186 GLU A CA 1
ATOM 1508 C C . GLU A 1 186 ? -6.379 -21.391 -21.125 1 98.88 186 GLU A C 1
ATOM 1510 O O . GLU A 1 186 ? -7.578 -21.672 -21.078 1 98.88 186 GLU A O 1
ATOM 1515 N N . ASN A 1 187 ? -5.465 -22.172 -21.578 1 98.62 187 ASN A N 1
ATOM 1516 C CA . ASN A 1 187 ? -5.82 -23.516 -22 1 98.62 187 ASN A CA 1
ATOM 1517 C C . ASN A 1 187 ? -6.402 -24.328 -20.859 1 98.62 187 ASN A C 1
ATOM 1519 O O . ASN A 1 187 ? -7.395 -25.047 -21.031 1 98.62 187 ASN A O 1
ATOM 1523 N N . LEU A 1 188 ? -5.793 -24.281 -19.688 1 98.75 188 LEU A N 1
ATOM 1524 C CA . LEU A 1 188 ? -6.289 -25 -18.531 1 98.75 188 LEU A CA 1
ATOM 1525 C C . LEU A 1 188 ? -7.707 -24.562 -18.172 1 98.75 188 LEU A C 1
ATOM 1527 O O . LEU A 1 188 ? -8.578 -25.391 -17.922 1 98.75 188 LEU A O 1
ATOM 1531 N N . LEU A 1 189 ? -7.898 -23.234 -18.172 1 98.62 189 LEU A N 1
ATOM 1532 C CA . LEU A 1 189 ? -9.227 -22.688 -17.906 1 98.62 189 LEU A CA 1
ATOM 1533 C C . LEU A 1 189 ? -10.25 -23.219 -18.906 1 98.62 189 LEU A C 1
ATOM 1535 O O . LEU A 1 189 ? -11.336 -23.656 -18.516 1 98.62 189 LEU A O 1
ATOM 1539 N N . ASN A 1 190 ? -9.883 -23.219 -20.156 1 98.44 190 ASN A N 1
ATOM 1540 C CA . ASN A 1 190 ? -10.789 -23.641 -21.219 1 98.44 190 ASN A CA 1
ATOM 1541 C C . ASN A 1 190 ? -11.07 -25.141 -21.156 1 98.44 190 ASN A C 1
ATOM 1543 O O . ASN A 1 190 ? -12.094 -25.594 -21.672 1 98.44 190 ASN A O 1
ATOM 1547 N N . LYS A 1 191 ? -10.219 -25.938 -20.547 1 97.62 191 LYS A N 1
ATOM 1548 C CA . LYS A 1 191 ? -10.406 -27.375 -20.375 1 97.62 191 LYS A CA 1
ATOM 1549 C C . LYS A 1 191 ? -11.195 -27.672 -19.109 1 97.62 191 LYS A C 1
ATOM 1551 O O . LYS A 1 191 ? -11.398 -28.828 -18.766 1 97.62 191 LYS A O 1
ATOM 1556 N N . GLY A 1 192 ? -11.516 -26.641 -18.391 1 96.5 192 GLY A N 1
ATOM 1557 C CA . GLY A 1 192 ? -12.414 -26.797 -17.25 1 96.5 192 GLY A CA 1
ATOM 1558 C C . GLY A 1 192 ? -11.688 -26.969 -15.938 1 96.5 192 GLY A C 1
ATOM 1559 O O . GLY A 1 192 ? -12.32 -27.219 -14.906 1 96.5 192 GLY A O 1
ATOM 1560 N N . LEU A 1 193 ? -10.406 -26.859 -15.898 1 97.38 193 LEU A N 1
ATOM 1561 C CA . LEU A 1 193 ? -9.664 -26.953 -14.648 1 97.38 193 LEU A CA 1
ATOM 1562 C C . LEU A 1 193 ? -9.867 -25.703 -13.797 1 97.38 193 LEU A C 1
ATOM 1564 O O . LEU A 1 193 ? -10.016 -24.594 -14.328 1 97.38 193 LEU A O 1
ATOM 1568 N N . LYS A 1 194 ? -9.812 -25.859 -12.477 1 97.12 194 LYS A N 1
ATOM 1569 C CA . LYS A 1 194 ? -9.867 -24.734 -11.555 1 97.12 194 LYS A CA 1
ATOM 1570 C C . LYS A 1 194 ? -8.523 -24 -11.484 1 97.12 194 LYS A C 1
ATOM 1572 O O . LYS A 1 194 ? -7.473 -24.641 -11.422 1 97.12 194 LYS A O 1
ATOM 1577 N N . VAL A 1 195 ? -8.594 -22.719 -11.562 1 97.88 195 VAL A N 1
ATOM 1578 C CA . VAL A 1 195 ? -7.395 -21.906 -11.391 1 97.88 195 VAL A CA 1
ATOM 1579 C C . VAL A 1 195 ? -7.609 -20.906 -10.258 1 97.88 195 VAL A C 1
ATOM 1581 O O . VAL A 1 195 ? -8.5 -20.062 -10.336 1 97.88 195 VAL A O 1
ATOM 1584 N N . LEU A 1 196 ? -6.852 -21 -9.203 1 98 196 LEU A N 1
ATOM 1585 C CA . LEU A 1 196 ? -6.84 -20.047 -8.102 1 98 196 LEU A CA 1
ATOM 1586 C C . LEU A 1 196 ? -5.59 -19.188 -8.148 1 98 196 LEU A C 1
ATOM 1588 O O . LEU A 1 196 ? -4.469 -19.688 -8.062 1 98 196 LEU A O 1
ATOM 1592 N N . VAL A 1 197 ? -5.77 -17.953 -8.367 1 98.56 197 VAL A N 1
ATOM 1593 C CA . VAL A 1 197 ? -4.691 -16.969 -8.258 1 98.56 197 VAL A CA 1
ATOM 1594 C C . VAL A 1 197 ? -4.828 -16.203 -6.949 1 98.56 197 VAL A C 1
ATOM 1596 O O . VAL A 1 197 ? -5.898 -15.664 -6.648 1 98.56 197 VAL A O 1
ATOM 1599 N N . TYR A 1 198 ? -3.771 -16.156 -6.16 1 98.5 198 TYR A N 1
ATOM 1600 C CA . TYR A 1 198 ? -3.887 -15.43 -4.898 1 98.5 198 TYR A CA 1
ATOM 1601 C C . TYR A 1 198 ? -2.613 -14.648 -4.598 1 98.5 198 TYR A C 1
ATOM 1603 O O . TYR A 1 198 ? -1.528 -15.023 -5.047 1 98.5 198 TYR A O 1
ATOM 1611 N N . ASN A 1 199 ? -2.758 -13.586 -3.887 1 98.69 199 ASN A N 1
ATOM 1612 C CA . ASN A 1 199 ? -1.661 -12.695 -3.535 1 98.69 199 ASN A CA 1
ATOM 1613 C C . ASN A 1 199 ? -1.738 -12.258 -2.074 1 98.69 199 ASN A C 1
ATOM 1615 O O . ASN A 1 199 ? -2.83 -12.109 -1.522 1 98.69 199 ASN A O 1
ATOM 1619 N N . GLY A 1 200 ? -0.537 -12.117 -1.502 1 98.69 200 GLY A N 1
ATOM 1620 C CA . GLY A 1 200 ? -0.481 -11.352 -0.268 1 98.69 200 GLY A CA 1
ATOM 1621 C C . GLY A 1 200 ? -0.544 -9.852 -0.494 1 98.69 200 GLY A C 1
ATOM 1622 O O . GLY A 1 200 ? 0.061 -9.336 -1.436 1 98.69 200 GLY A O 1
ATOM 1623 N N . MET A 1 201 ? -1.201 -9.18 0.419 1 98.44 201 MET A N 1
ATOM 1624 C CA . MET A 1 201 ? -1.453 -7.746 0.323 1 98.44 201 MET A CA 1
ATOM 1625 C C . MET A 1 201 ? -0.151 -6.957 0.427 1 98.44 201 MET A C 1
ATOM 1627 O O . MET A 1 201 ? -0.018 -5.891 -0.176 1 98.44 201 MET A O 1
ATOM 1631 N N . LEU A 1 202 ? 0.829 -7.469 1.107 1 98.5 202 LEU A N 1
ATOM 1632 C CA . LEU A 1 202 ? 2.016 -6.703 1.479 1 98.5 202 LEU A CA 1
ATOM 1633 C C . LEU A 1 202 ? 3.195 -7.066 0.584 1 98.5 202 LEU A C 1
ATOM 1635 O O . LEU A 1 202 ? 4.332 -6.68 0.863 1 98.5 202 LEU A O 1
ATOM 1639 N N . ASP A 1 203 ? 2.936 -7.75 -0.49 1 98.5 203 ASP A N 1
ATOM 1640 C CA . ASP A 1 203 ? 3.98 -8.234 -1.386 1 98.5 203 ASP A CA 1
ATOM 1641 C C . ASP A 1 203 ? 4.449 -7.129 -2.33 1 98.5 203 ASP A C 1
ATOM 1643 O O . ASP A 1 203 ? 3.629 -6.43 -2.932 1 98.5 203 ASP A O 1
ATOM 1647 N N . ILE A 1 204 ? 5.754 -7.02 -2.49 1 98.19 204 ILE A N 1
ATOM 1648 C CA . ILE A 1 204 ? 6.312 -6.109 -3.482 1 98.19 204 ILE A CA 1
ATOM 1649 C C . ILE A 1 204 ? 6.711 -6.887 -4.734 1 98.19 204 ILE A C 1
ATOM 1651 O O . ILE A 1 204 ? 6.516 -6.414 -5.855 1 98.19 204 ILE A O 1
ATOM 1655 N N . ALA A 1 205 ? 7.234 -8.055 -4.59 1 97.62 205 ALA A N 1
ATOM 1656 C CA . ALA A 1 205 ? 7.785 -8.844 -5.691 1 97.62 205 ALA A CA 1
ATOM 1657 C C . ALA A 1 205 ? 6.742 -9.055 -6.785 1 97.62 205 ALA A C 1
ATOM 1659 O O . ALA A 1 205 ? 7.031 -8.859 -7.969 1 97.62 205 ALA A O 1
ATOM 1660 N N . VAL A 1 206 ? 5.66 -9.492 -6.367 1 98.19 206 VAL A N 1
ATOM 1661 C CA . VAL A 1 206 ? 4.484 -9.602 -7.227 1 98.19 206 VAL A CA 1
ATOM 1662 C C . VAL A 1 206 ? 3.281 -8.953 -6.539 1 98.19 206 VAL A C 1
ATOM 1664 O O . VAL A 1 206 ? 2.373 -9.656 -6.086 1 98.19 206 VAL A O 1
ATOM 1667 N N . ALA A 1 207 ? 3.299 -7.641 -6.574 1 98.12 207 ALA A N 1
ATOM 1668 C CA . ALA A 1 207 ? 2.225 -6.887 -5.934 1 98.12 207 ALA A CA 1
ATOM 1669 C C . ALA A 1 207 ? 0.874 -7.211 -6.562 1 98.12 207 ALA A C 1
ATOM 1671 O O . ALA A 1 207 ? 0.805 -7.605 -7.73 1 98.12 207 ALA A O 1
ATOM 1672 N N . TYR A 1 208 ? -0.156 -7.059 -5.777 1 98.31 208 TYR A N 1
ATOM 1673 C CA . TYR A 1 208 ? -1.491 -7.477 -6.188 1 98.31 208 TYR A CA 1
ATOM 1674 C C . TYR A 1 208 ? -1.897 -6.805 -7.492 1 98.31 208 TYR A C 1
ATOM 1676 O O . TYR A 1 208 ? -2.471 -7.445 -8.375 1 98.31 208 TYR A O 1
ATOM 1684 N N . PRO A 1 209 ? -1.664 -5.496 -7.727 1 97.75 209 PRO A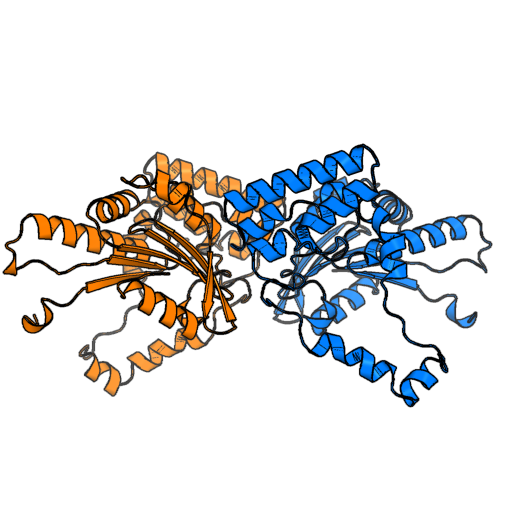 N 1
ATOM 1685 C CA . PRO A 1 209 ? -2.062 -4.891 -9 1 97.75 209 PRO A CA 1
ATOM 1686 C C . PRO A 1 209 ? -1.353 -5.512 -10.195 1 97.75 209 PRO A C 1
ATOM 1688 O O . PRO A 1 209 ? -1.89 -5.508 -11.305 1 97.75 209 PRO A O 1
ATOM 1691 N N . LEU A 1 210 ? -0.15 -5.996 -10.008 1 98.06 210 LEU A N 1
ATOM 1692 C CA . LEU A 1 210 ? 0.527 -6.707 -11.086 1 98.06 210 LEU A CA 1
ATOM 1693 C C . LEU A 1 210 ? -0.245 -7.965 -11.477 1 98.06 210 LEU A C 1
ATOM 1695 O O . LEU A 1 210 ? -0.425 -8.242 -12.664 1 98.06 210 LEU A O 1
ATOM 1699 N N . THR A 1 211 ? -0.659 -8.664 -10.453 1 98.5 211 THR A N 1
ATOM 1700 C CA . THR A 1 211 ? -1.448 -9.875 -10.664 1 98.5 211 THR A CA 1
ATOM 1701 C C . THR A 1 211 ? -2.795 -9.539 -11.297 1 98.5 211 THR A C 1
ATOM 1703 O O . THR A 1 211 ? -3.27 -10.258 -12.18 1 98.5 211 THR A O 1
ATOM 1706 N N . GLU A 1 212 ? -3.398 -8.469 -10.844 1 97.56 212 GLU A N 1
ATOM 1707 C CA . GLU A 1 212 ? -4.656 -8.047 -11.453 1 97.56 212 GLU A CA 1
ATOM 1708 C C . GLU A 1 212 ? -4.488 -7.777 -12.945 1 97.56 212 GLU A C 1
ATOM 1710 O O . GLU A 1 212 ? -5.352 -8.133 -13.742 1 97.56 212 GLU A O 1
ATOM 1715 N N . SER A 1 213 ? -3.443 -7.117 -13.266 1 97.88 213 SER A N 1
ATOM 1716 C CA . SER A 1 213 ? -3.16 -6.832 -14.664 1 97.88 213 SER A CA 1
ATOM 1717 C C . SER A 1 213 ? -3.01 -8.117 -15.477 1 97.88 213 SER A C 1
ATOM 1719 O O . SER A 1 213 ? -3.535 -8.219 -16.578 1 97.88 213 SER A O 1
ATOM 1721 N N . PHE A 1 214 ? -2.279 -9.07 -14.953 1 98.5 214 PHE A N 1
ATOM 1722 C CA . PHE A 1 214 ? -2.125 -10.391 -15.562 1 98.5 214 PHE A CA 1
ATOM 1723 C C . PHE A 1 214 ? -3.482 -11.047 -15.781 1 98.5 214 PHE A C 1
ATOM 1725 O O . PHE A 1 214 ? -3.809 -11.453 -16.891 1 98.5 214 PHE A O 1
ATOM 1732 N N . VAL A 1 215 ? -4.289 -11.102 -14.734 1 98.44 215 VAL A N 1
ATOM 1733 C CA . VAL A 1 215 ? -5.582 -11.781 -14.773 1 98.44 215 VAL A CA 1
ATOM 1734 C C . VAL A 1 215 ? -6.508 -11.07 -15.758 1 98.44 215 VAL A C 1
ATOM 1736 O O . VAL A 1 215 ? -7.258 -11.719 -16.5 1 98.44 215 VAL A O 1
ATOM 1739 N N . ASP A 1 216 ? -6.414 -9.766 -15.742 1 97.25 216 ASP A N 1
ATOM 1740 C CA . ASP A 1 216 ? -7.234 -8.961 -16.641 1 97.25 216 ASP A CA 1
ATOM 1741 C C . ASP A 1 216 ? -6.891 -9.242 -18.109 1 97.25 216 ASP A C 1
ATOM 1743 O O . ASP A 1 216 ? -7.715 -9.016 -19 1 97.25 216 ASP A O 1
ATOM 1747 N N . ASN A 1 217 ? -5.762 -9.742 -18.391 1 98.06 217 ASN A N 1
ATOM 1748 C CA . ASN A 1 217 ? -5.312 -9.969 -19.75 1 98.06 217 ASN A CA 1
ATOM 1749 C C . ASN A 1 217 ? -5.477 -11.43 -20.156 1 98.06 217 ASN A C 1
ATOM 1751 O O . ASN A 1 217 ? -5.094 -11.82 -21.266 1 98.06 217 ASN A O 1
ATOM 1755 N N . LEU A 1 218 ? -5.988 -12.266 -19.281 1 98.44 218 LEU A N 1
ATOM 1756 C CA . LEU A 1 218 ? -6.312 -13.633 -19.656 1 98.44 218 LEU A CA 1
ATOM 1757 C C . LEU A 1 218 ? -7.438 -13.664 -20.688 1 98.44 218 LEU A C 1
ATOM 1759 O O . LEU A 1 218 ? -8.438 -12.953 -20.531 1 98.44 218 LEU A O 1
ATOM 1763 N N . GLU A 1 219 ? -7.23 -14.398 -21.719 1 98.25 219 GLU A N 1
ATOM 1764 C CA . GLU A 1 219 ? -8.266 -14.648 -22.719 1 98.25 219 GLU A CA 1
ATOM 1765 C C . GLU A 1 219 ? -8.758 -16.094 -22.656 1 98.25 219 GLU A C 1
ATOM 1767 O O . GLU A 1 219 ? -8 -17.031 -22.922 1 98.25 219 GLU A O 1
ATOM 1772 N N . TRP A 1 220 ? -9.938 -16.312 -22.266 1 98.19 220 TRP A N 1
ATOM 1773 C CA . TRP A 1 220 ? -10.547 -17.625 -22.125 1 98.19 220 TRP A CA 1
ATOM 1774 C C . TRP A 1 220 ? -12.062 -17.562 -22.281 1 98.19 220 TRP A C 1
ATOM 1776 O O . TRP A 1 220 ? -12.625 -16.469 -22.391 1 98.19 220 TRP A O 1
ATOM 1786 N N . GLU A 1 221 ? -12.742 -18.609 -22.359 1 98.31 221 GLU A N 1
ATOM 1787 C CA . GLU A 1 221 ? -14.148 -18.734 -22.75 1 98.31 221 GLU A CA 1
ATOM 1788 C C . GLU A 1 221 ? -15.047 -17.859 -21.875 1 98.31 221 GLU A C 1
ATOM 1790 O O . GLU A 1 221 ? -16.031 -17.297 -22.359 1 98.31 221 GLU A O 1
ATOM 1795 N N . HIS A 1 222 ? -14.797 -17.672 -20.656 1 98.19 222 HIS A N 1
ATOM 1796 C CA . HIS A 1 222 ? -15.711 -17 -19.734 1 98.19 222 HIS A CA 1
ATOM 1797 C C . HIS A 1 222 ? -15.117 -15.695 -19.219 1 98.19 222 HIS A C 1
ATOM 1799 O O . HIS A 1 222 ? -15.445 -15.25 -18.125 1 98.19 222 HIS A O 1
ATOM 1805 N N . LYS A 1 223 ? -14.242 -15.109 -19.969 1 98.19 223 LYS A N 1
ATOM 1806 C CA . LYS A 1 223 ? -13.555 -13.875 -19.578 1 98.19 223 LYS A CA 1
ATOM 1807 C C . LYS A 1 223 ? -14.555 -12.766 -19.266 1 98.19 223 LYS A C 1
ATOM 1809 O O . LYS A 1 223 ? -14.406 -12.039 -18.281 1 98.19 223 LYS A O 1
ATOM 1814 N N . GLU A 1 224 ? -15.516 -12.562 -20.172 1 98.12 224 GLU A N 1
ATOM 1815 C CA . GLU A 1 224 ? -16.484 -11.492 -20 1 98.12 224 GLU A CA 1
ATOM 1816 C C . GLU A 1 224 ? -17.234 -11.633 -18.672 1 98.12 224 GLU A C 1
ATOM 1818 O O . GLU A 1 224 ? -17.484 -10.641 -17.984 1 98.12 224 GLU A O 1
ATOM 1823 N N . GLY A 1 225 ? -17.609 -12.812 -18.359 1 98.25 225 GLY A N 1
ATOM 1824 C CA . GLY A 1 225 ? -18.25 -13.062 -17.078 1 98.25 225 GLY A CA 1
ATOM 1825 C C . GLY A 1 225 ? -17.359 -12.734 -15.891 1 98.25 225 GLY A C 1
ATOM 1826 O O . GLY A 1 225 ? -17.812 -12.172 -14.891 1 98.25 225 GLY A O 1
ATOM 1827 N N . PHE A 1 226 ? -16.094 -13.07 -15.992 1 98 226 PHE A N 1
ATOM 1828 C CA . PHE A 1 226 ? -15.156 -12.766 -14.922 1 98 226 PHE A CA 1
ATOM 1829 C C . PHE A 1 226 ? -14.977 -11.258 -14.781 1 98 226 PHE A C 1
ATOM 1831 O O . PHE A 1 226 ? -14.953 -10.734 -13.664 1 98 226 PHE A O 1
ATOM 1838 N N . ASP A 1 227 ? -14.812 -10.562 -15.914 1 96.88 227 ASP A N 1
ATOM 1839 C CA . ASP A 1 227 ? -14.633 -9.117 -15.898 1 96.88 227 ASP A CA 1
ATOM 1840 C C . ASP A 1 227 ? -15.82 -8.422 -15.234 1 96.88 227 ASP A C 1
ATOM 1842 O O . ASP A 1 227 ? -15.648 -7.402 -14.562 1 96.88 227 ASP A O 1
ATOM 1846 N N . ALA A 1 228 ? -17 -9 -15.352 1 96.75 228 ALA A N 1
ATOM 1847 C CA . ALA A 1 228 ? -18.219 -8.398 -14.828 1 96.75 228 ALA A CA 1
ATOM 1848 C C . ALA A 1 228 ? -18.516 -8.875 -13.414 1 96.75 228 ALA A C 1
ATOM 1850 O O . ALA A 1 228 ? -19.344 -8.297 -12.711 1 96.75 228 ALA A O 1
ATOM 1851 N N . ALA A 1 229 ? -17.844 -9.938 -12.977 1 9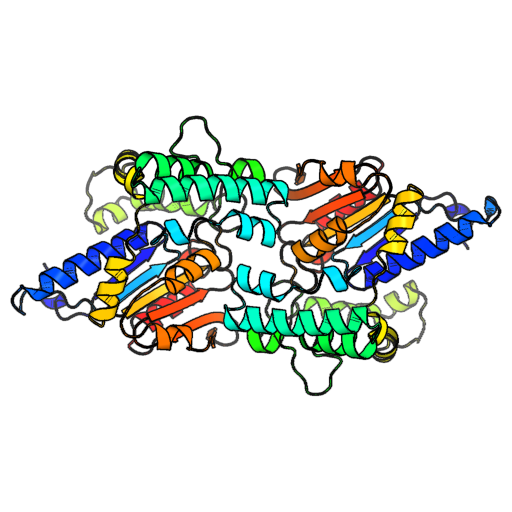6.81 229 ALA A N 1
ATOM 1852 C CA . ALA A 1 229 ? -18.125 -10.523 -11.672 1 96.81 229 ALA A CA 1
ATOM 1853 C C . ALA A 1 229 ? -17.812 -9.539 -10.547 1 96.81 229 ALA A C 1
ATOM 1855 O O . ALA A 1 229 ? -16.828 -8.789 -10.625 1 96.81 229 ALA A O 1
ATOM 1856 N N . PRO A 1 230 ? -18.656 -9.484 -9.562 1 95 230 PRO A N 1
ATOM 1857 C CA . PRO A 1 230 ? -18.375 -8.609 -8.422 1 95 230 PRO A CA 1
ATOM 1858 C C . PRO A 1 230 ? -17.234 -9.125 -7.547 1 95 230 PRO A C 1
ATOM 1860 O O . PRO A 1 230 ? -16.906 -10.312 -7.582 1 95 230 PRO A O 1
ATOM 1863 N N . ARG A 1 231 ? -16.625 -8.219 -6.898 1 95.5 231 ARG A N 1
ATOM 1864 C CA . ARG A 1 231 ? -15.648 -8.531 -5.867 1 95.5 231 ARG A CA 1
ATOM 1865 C C . ARG A 1 231 ? -16.312 -8.672 -4.504 1 95.5 231 ARG A C 1
ATOM 1867 O O . ARG A 1 231 ? -17.188 -7.875 -4.145 1 95.5 231 ARG A O 1
ATOM 1874 N N . TRP A 1 232 ? -15.859 -9.773 -3.77 1 93.88 232 TRP A N 1
ATOM 1875 C CA . TRP A 1 232 ? -16.516 -10.039 -2.49 1 93.88 232 TRP A CA 1
ATOM 1876 C C . TRP A 1 232 ? -15.5 -10.008 -1.348 1 93.88 232 TRP A C 1
ATOM 1878 O O . TRP A 1 232 ? -14.312 -10.242 -1.556 1 93.88 232 TRP A O 1
ATOM 1888 N N . GLN A 1 233 ? -16.094 -9.727 -0.179 1 95.06 233 GLN A N 1
ATOM 1889 C CA . GLN A 1 233 ? -15.297 -9.758 1.045 1 95.06 233 GLN A CA 1
ATOM 1890 C C . GLN A 1 233 ? -15.211 -11.18 1.612 1 95.06 233 GLN A C 1
ATOM 1892 O O . GLN A 1 233 ? -16.234 -11.828 1.823 1 95.06 233 GLN A O 1
ATOM 1897 N N . TRP A 1 234 ? -14.055 -11.664 1.735 1 96.38 234 TRP A N 1
ATOM 1898 C CA . TRP A 1 234 ? -13.766 -12.953 2.346 1 96.38 234 TRP A CA 1
ATOM 1899 C C . TRP A 1 234 ? -13.477 -12.805 3.836 1 96.38 234 TRP A C 1
ATOM 1901 O O . TRP A 1 234 ? -12.555 -12.094 4.227 1 96.38 234 TRP A O 1
ATOM 1911 N N . LYS A 1 235 ? -14.336 -13.484 4.641 1 94.5 235 LYS A N 1
ATOM 1912 C CA . LYS A 1 235 ? -14.172 -13.461 6.094 1 94.5 235 LYS A CA 1
ATOM 1913 C C . LYS A 1 235 ? -13.867 -14.859 6.633 1 94.5 235 LYS A C 1
ATOM 1915 O O . LYS A 1 235 ? -14.367 -15.852 6.109 1 94.5 235 LYS A O 1
ATOM 1920 N N . PHE A 1 236 ? -12.992 -14.898 7.547 1 94.75 236 PHE A N 1
ATOM 1921 C CA . PHE A 1 236 ? -12.734 -16.094 8.352 1 94.75 236 PHE A CA 1
ATOM 1922 C C . PHE A 1 236 ? -13.125 -15.859 9.805 1 94.75 236 PHE A C 1
ATOM 1924 O O . PHE A 1 236 ? -12.391 -15.211 10.555 1 94.75 236 PHE A O 1
ATOM 1931 N N . GLY A 1 237 ? -14.281 -16.375 10.188 1 92.19 237 GLY A N 1
ATOM 1932 C CA . GLY A 1 237 ? -14.859 -15.938 11.445 1 92.19 237 GLY A CA 1
ATOM 1933 C C . GLY A 1 237 ? -15.164 -14.453 11.469 1 92.19 237 GLY A C 1
ATOM 1934 O O . GLY A 1 237 ? -15.844 -13.938 10.578 1 92.19 237 GLY A O 1
ATOM 1935 N N . ALA A 1 238 ? -14.719 -13.766 12.43 1 89.56 238 ALA A N 1
ATOM 1936 C CA . ALA A 1 238 ? -14.938 -12.328 12.57 1 89.56 238 ALA A CA 1
ATOM 1937 C C . ALA A 1 238 ? -13.82 -11.539 11.891 1 89.56 238 ALA A C 1
ATOM 1939 O O . ALA A 1 238 ? -13.93 -10.32 11.719 1 89.56 238 ALA A O 1
ATOM 1940 N N . GLU A 1 239 ? -12.922 -12.242 11.359 1 89.5 239 GLU A N 1
ATOM 1941 C CA . GLU A 1 239 ? -11.75 -11.578 10.797 1 89.5 239 GLU A CA 1
ATOM 1942 C C . GLU A 1 239 ? -11.93 -11.305 9.312 1 89.5 239 GLU A C 1
ATOM 1944 O O . GLU A 1 239 ? -12.406 -12.164 8.57 1 89.5 239 GLU A O 1
ATOM 1949 N N . MET A 1 240 ? -11.711 -10.031 8.977 1 94.12 240 MET A N 1
ATOM 1950 C CA . MET A 1 240 ? -11.578 -9.734 7.555 1 94.12 240 MET A CA 1
ATOM 1951 C C . MET A 1 240 ? -10.344 -10.414 6.973 1 94.12 240 MET A C 1
ATOM 1953 O O . MET A 1 240 ? -9.211 -10.078 7.336 1 94.12 240 MET A O 1
ATOM 1957 N N . ALA A 1 241 ? -10.547 -11.375 6.051 1 96.88 241 ALA A N 1
ATOM 1958 C CA . ALA A 1 241 ? -9.453 -12.195 5.535 1 96.88 241 ALA A CA 1
ATOM 1959 C C . ALA A 1 241 ? -8.898 -11.609 4.238 1 96.88 241 ALA A C 1
ATOM 1961 O O . ALA A 1 241 ? -7.688 -11.672 3.992 1 96.88 241 ALA A O 1
ATOM 1962 N N . GLY A 1 242 ? -9.781 -11.102 3.422 1 97.56 242 GLY A N 1
ATOM 1963 C CA . GLY A 1 242 ? -9.352 -10.562 2.145 1 97.56 242 GLY A CA 1
ATOM 1964 C C . GLY A 1 242 ? -10.492 -10.336 1.17 1 97.56 242 GLY A C 1
ATOM 1965 O O . GLY A 1 242 ? -11.625 -10.07 1.582 1 97.56 242 GLY A O 1
ATOM 1966 N N . TYR A 1 243 ? -10.156 -10.273 -0.041 1 98.12 243 TYR A N 1
ATOM 1967 C CA . TYR A 1 243 ? -11.125 -10.008 -1.104 1 98.12 243 TYR A CA 1
ATOM 1968 C C . TYR A 1 243 ? -11.016 -11.055 -2.207 1 98.12 243 TYR A C 1
ATOM 1970 O O . TYR A 1 243 ? -9.938 -11.578 -2.482 1 98.12 243 TYR A O 1
ATOM 1978 N N . VAL A 1 244 ? -12.133 -11.344 -2.811 1 97.81 244 VAL A N 1
ATOM 1979 C CA . VAL A 1 244 ? -12.203 -12.422 -3.787 1 97.81 244 VAL A CA 1
ATOM 1980 C C . VAL A 1 244 ? -13.008 -11.969 -5.004 1 97.81 244 VAL A C 1
ATOM 1982 O O . VAL A 1 244 ? -14.031 -11.297 -4.859 1 97.81 244 VAL A O 1
ATOM 1985 N N . LYS A 1 245 ? -12.562 -12.211 -6.148 1 97.62 245 LYS A N 1
ATOM 1986 C CA . LYS A 1 245 ? -13.305 -12.195 -7.406 1 97.62 245 LYS A CA 1
ATOM 1987 C C . LYS A 1 245 ? -13.273 -13.57 -8.078 1 97.62 245 LYS A C 1
ATOM 1989 O O . LYS A 1 245 ? -12.203 -14.164 -8.234 1 97.62 245 LYS A O 1
ATOM 1994 N N . GLU A 1 246 ? -14.406 -14.102 -8.359 1 96.81 246 GLU A N 1
ATOM 1995 C CA . GLU A 1 246 ? -14.438 -15.438 -8.961 1 96.81 246 GLU A CA 1
ATOM 1996 C C . GLU A 1 246 ? -15.562 -15.555 -9.992 1 96.81 246 GLU A C 1
ATOM 1998 O O . GLU A 1 246 ? -16.562 -14.852 -9.898 1 96.81 246 GLU A O 1
ATOM 2003 N N . HIS A 1 247 ? -15.312 -16.281 -10.953 1 96.94 247 HIS A N 1
ATOM 2004 C CA . HIS A 1 247 ? -16.281 -16.625 -11.984 1 96.94 247 HIS A CA 1
ATOM 2005 C C . HIS A 1 247 ? -15.938 -17.969 -12.641 1 96.94 247 HIS A C 1
ATOM 2007 O O . HIS A 1 247 ? -14.812 -18.141 -13.117 1 96.94 247 HIS A O 1
ATOM 2013 N N . LYS A 1 248 ? -16.922 -18.938 -12.602 1 95.62 248 LYS A N 1
ATOM 2014 C CA . LYS A 1 248 ? -16.688 -20.281 -13.117 1 95.62 248 LYS A CA 1
ATOM 2015 C C . LYS A 1 248 ? -15.445 -20.906 -12.477 1 95.62 248 LYS A C 1
ATOM 2017 O O . LYS A 1 248 ? -15.352 -20.984 -11.25 1 95.62 248 LYS A O 1
ATOM 2022 N N . ASN A 1 249 ? -14.422 -21.266 -13.211 1 96.44 249 ASN A N 1
ATOM 2023 C CA . ASN A 1 249 ? -13.297 -22.031 -12.664 1 96.44 249 ASN A CA 1
ATOM 2024 C C . ASN A 1 249 ? -12.086 -21.125 -12.414 1 96.44 249 ASN A C 1
ATOM 2026 O O . ASN A 1 249 ? -10.969 -21.625 -12.234 1 96.44 249 ASN A O 1
ATOM 2030 N N . LEU A 1 250 ? -12.281 -19.766 -12.391 1 97.88 250 LEU A N 1
ATOM 2031 C CA . LEU A 1 250 ? -11.195 -18.844 -12.07 1 97.88 250 LEU A CA 1
ATOM 2032 C C . LEU A 1 250 ? -11.516 -18.062 -10.797 1 97.88 250 LEU A C 1
ATOM 2034 O O . LEU A 1 250 ? -12.609 -17.516 -10.648 1 97.88 250 LEU A O 1
ATOM 2038 N N . GLY A 1 251 ? -10.617 -18.078 -9.875 1 97.44 251 GLY A N 1
ATOM 2039 C CA . GLY A 1 251 ? -10.672 -17.25 -8.68 1 97.44 251 GLY A CA 1
ATOM 2040 C C . GLY A 1 251 ? -9.445 -16.391 -8.484 1 97.44 251 GLY A C 1
ATOM 2041 O O . GLY A 1 251 ? -8.32 -16.828 -8.742 1 97.44 251 GLY A O 1
ATOM 2042 N N . LEU A 1 252 ? -9.625 -15.156 -8.141 1 98.38 252 LEU A N 1
ATOM 2043 C CA . LEU A 1 252 ? -8.594 -14.203 -7.754 1 98.38 252 LEU A CA 1
ATOM 2044 C C . LEU A 1 252 ? -8.789 -13.734 -6.316 1 98.38 252 LEU A C 1
ATOM 2046 O O . LEU A 1 252 ? -9.844 -13.188 -5.977 1 98.38 252 LEU A O 1
ATOM 2050 N N . VAL A 1 253 ? -7.742 -13.938 -5.473 1 98.19 253 VAL A N 1
ATOM 2051 C CA . VAL A 1 253 ? -7.922 -13.695 -4.043 1 98.19 253 VAL A CA 1
ATOM 2052 C C . VAL A 1 253 ? -6.781 -12.828 -3.518 1 98.19 253 VAL A C 1
ATOM 2054 O O . VAL A 1 253 ? -5.613 -13.062 -3.842 1 98.19 253 VAL A O 1
ATOM 2057 N N . LEU A 1 254 ? -7.137 -11.836 -2.805 1 98.69 254 LEU A N 1
ATOM 2058 C CA . LEU A 1 254 ? -6.172 -11.078 -2.014 1 98.69 254 LEU A CA 1
ATOM 2059 C C . LEU A 1 254 ? -6.23 -11.492 -0.546 1 98.69 254 LEU A C 1
ATOM 2061 O O . LEU A 1 254 ? -7.305 -11.508 0.056 1 98.69 254 LEU A O 1
ATOM 2065 N N . VA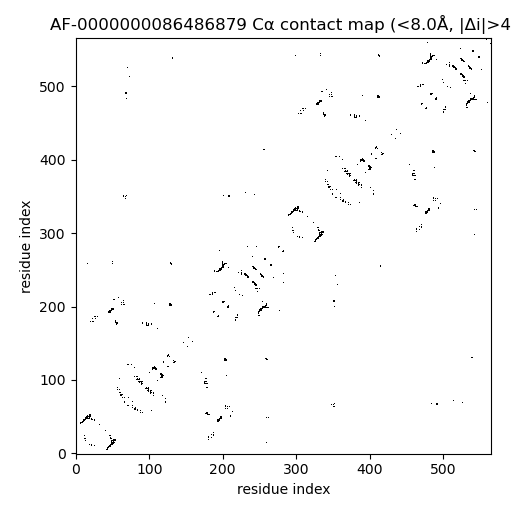L A 1 255 ? -5.117 -11.836 -0.01 1 98.62 255 VAL A N 1
ATOM 2066 C CA . VAL A 1 255 ? -5.02 -12.211 1.396 1 98.62 255 VAL A CA 1
ATOM 2067 C C . VAL A 1 255 ? -4.477 -11.039 2.211 1 98.62 255 VAL A C 1
ATOM 2069 O O . VAL A 1 255 ? -3.342 -10.602 2.004 1 98.62 255 VAL A O 1
ATOM 2072 N N . ARG A 1 256 ? -5.242 -10.602 3.131 1 97.62 256 ARG A N 1
ATOM 2073 C CA . ARG A 1 256 ? -4.863 -9.453 3.951 1 97.62 256 ARG A CA 1
ATOM 2074 C C . ARG A 1 256 ? -3.684 -9.797 4.855 1 97.62 256 ARG A C 1
ATOM 2076 O O . ARG A 1 256 ? -3.586 -10.914 5.363 1 97.62 256 ARG A O 1
ATOM 2083 N N . ASN A 1 257 ? -2.816 -8.773 5.035 1 97.38 257 ASN A N 1
ATOM 2084 C CA . ASN A 1 257 ? -1.716 -8.812 5.992 1 97.38 257 ASN A CA 1
ATOM 2085 C C . ASN A 1 257 ? -0.743 -9.945 5.688 1 97.38 257 ASN A C 1
ATOM 2087 O O . ASN A 1 257 ? -0.11 -10.492 6.594 1 97.38 257 ASN A O 1
ATOM 2091 N N . ALA A 1 258 ? -0.728 -10.406 4.473 1 98.5 258 ALA A N 1
ATOM 2092 C CA . ALA A 1 258 ? 0.267 -11.367 4.008 1 98.5 258 ALA A CA 1
ATOM 2093 C C . ALA A 1 258 ? 1.192 -10.742 2.967 1 98.5 258 ALA A C 1
ATOM 2095 O O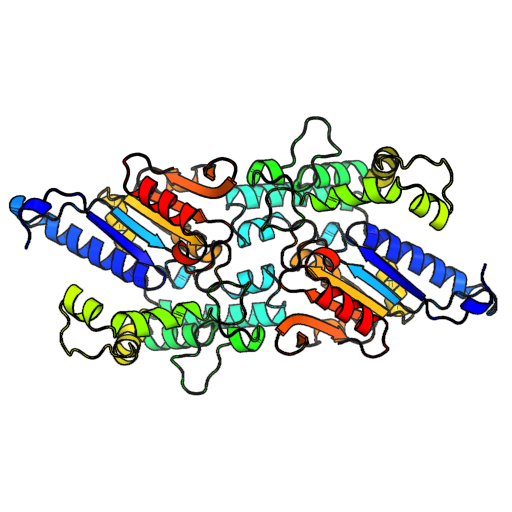 . ALA A 1 258 ? 0.758 -9.914 2.158 1 98.5 258 ALA A O 1
ATOM 2096 N N . GLY A 1 259 ? 2.482 -11.102 3.02 1 98.19 259 GLY A N 1
ATOM 2097 C CA . GLY A 1 259 ? 3.412 -10.781 1.95 1 98.19 259 GLY A CA 1
ATOM 2098 C C . GLY A 1 259 ? 3.443 -11.82 0.85 1 98.19 259 GLY A C 1
ATOM 2099 O O . GLY A 1 259 ? 2.41 -12.406 0.508 1 98.19 259 GLY A O 1
ATOM 2100 N N . HIS A 1 260 ? 4.598 -11.961 0.281 1 98.19 260 HIS A N 1
ATOM 2101 C CA . HIS A 1 260 ? 4.82 -12.883 -0.829 1 98.19 260 HIS A CA 1
ATOM 2102 C C . HIS A 1 260 ? 4.605 -14.328 -0.397 1 98.19 260 HIS A C 1
ATOM 2104 O O . HIS A 1 260 ? 4.18 -15.164 -1.199 1 98.19 260 HIS A O 1
ATOM 2110 N N . LEU A 1 261 ? 4.941 -14.594 0.849 1 97.5 261 LEU A N 1
ATOM 2111 C CA . LEU A 1 261 ? 4.797 -15.938 1.397 1 97.5 261 LEU A CA 1
ATOM 2112 C C . LEU A 1 261 ? 3.541 -16.031 2.258 1 97.5 261 LEU A C 1
ATOM 2114 O O . LEU A 1 261 ? 3.629 -16.109 3.486 1 97.5 261 LEU A O 1
ATOM 2118 N N . VAL A 1 262 ? 2.451 -16.266 1.602 1 98.12 262 VAL A N 1
ATOM 2119 C CA . VAL A 1 262 ? 1.135 -16.234 2.23 1 98.12 262 VAL A CA 1
ATOM 2120 C C . VAL A 1 262 ? 1.063 -17.266 3.348 1 98.12 262 VAL A C 1
ATOM 2122 O O . VAL A 1 262 ? 0.674 -16.953 4.473 1 98.12 262 VAL A O 1
ATOM 2125 N N . PRO A 1 263 ? 1.494 -18.531 3.115 1 95.69 263 PRO A N 1
ATOM 2126 C CA . PRO A 1 263 ? 1.381 -19.516 4.195 1 95.69 263 PRO A CA 1
ATOM 2127 C C . PRO A 1 263 ? 2.223 -19.141 5.418 1 95.69 263 PRO A C 1
ATOM 2129 O O . PRO A 1 263 ? 1.86 -19.484 6.547 1 95.69 263 PRO A O 1
ATOM 2132 N N . PHE A 1 264 ? 3.326 -18.516 5.16 1 95.62 264 PHE A N 1
ATOM 2133 C CA . PHE A 1 264 ? 4.18 -18.094 6.266 1 95.62 264 PHE A CA 1
ATOM 2134 C C . PHE A 1 264 ? 3.57 -16.891 6.988 1 95.62 264 PHE A C 1
ATOM 2136 O O . PHE A 1 264 ? 3.502 -16.875 8.219 1 95.62 264 PHE A O 1
ATOM 2143 N N . ASP A 1 265 ? 3.092 -15.922 6.289 1 97.38 265 ASP A N 1
ATOM 2144 C CA . ASP A 1 265 ? 2.627 -14.656 6.844 1 97.38 265 ASP A CA 1
ATOM 2145 C C . ASP A 1 265 ? 1.248 -14.805 7.484 1 97.38 265 ASP A C 1
ATOM 2147 O O . ASP A 1 265 ? 0.926 -14.117 8.453 1 97.38 265 ASP A O 1
ATOM 2151 N N . GLN A 1 266 ? 0.404 -15.648 6.855 1 97.81 266 GLN A N 1
ATOM 2152 C CA . GLN A 1 266 ? -0.963 -15.883 7.305 1 97.81 266 GLN A CA 1
ATOM 2153 C C . GLN A 1 266 ? -1.329 -17.359 7.188 1 97.81 266 GLN A C 1
ATOM 2155 O O . GLN A 1 266 ? -2.158 -17.734 6.355 1 97.81 266 GLN A O 1
ATOM 2160 N N . PRO A 1 267 ? -0.791 -18.141 8.109 1 97.38 267 PRO A N 1
ATOM 2161 C CA . PRO A 1 267 ? -0.969 -19.594 7.965 1 97.38 267 PRO A CA 1
ATOM 2162 C C . PRO A 1 267 ? -2.432 -20.016 8.062 1 97.38 267 PRO A C 1
ATOM 2164 O O . PRO A 1 267 ? -2.869 -20.906 7.332 1 97.38 267 PRO A O 1
ATOM 2167 N N . VAL A 1 268 ? -3.213 -19.375 8.938 1 97.62 268 VAL A N 1
ATOM 2168 C CA . VAL A 1 268 ? -4.617 -19.734 9.109 1 97.62 268 VAL A CA 1
ATOM 2169 C C . VAL A 1 268 ? -5.395 -19.391 7.84 1 97.62 268 VAL A C 1
ATOM 2171 O O . VAL A 1 268 ? -6.168 -20.219 7.34 1 97.62 268 VAL A O 1
ATOM 2174 N N . LEU A 1 269 ? -5.207 -18.219 7.344 1 97.12 269 LEU A N 1
ATOM 2175 C CA . LEU A 1 269 ? -5.906 -17.812 6.133 1 97.12 269 LEU A CA 1
ATOM 2176 C C . LEU A 1 269 ? -5.434 -18.609 4.93 1 97.12 269 LEU A C 1
ATOM 2178 O O . LEU A 1 269 ? -6.227 -18.938 4.039 1 97.12 269 LEU A O 1
ATOM 2182 N N . GLY A 1 270 ? -4.098 -18.906 4.879 1 96.88 270 GLY A N 1
ATOM 2183 C CA . GLY A 1 270 ? -3.59 -19.781 3.84 1 96.88 270 GLY A CA 1
ATOM 2184 C C . GLY A 1 270 ? -4.246 -21.141 3.844 1 96.88 270 GLY A C 1
ATOM 2185 O O . GLY A 1 270 ? -4.59 -21.688 2.787 1 96.88 270 GLY A O 1
ATOM 2186 N N . PHE A 1 271 ? -4.422 -21.672 5.02 1 96.62 271 PHE A N 1
ATOM 2187 C CA . PHE A 1 271 ? -5.074 -22.969 5.164 1 96.62 271 PHE A CA 1
ATOM 2188 C C . PHE A 1 271 ? -6.512 -22.906 4.66 1 96.62 271 PHE A C 1
ATOM 2190 O O . PHE A 1 271 ? -6.949 -23.781 3.906 1 96.62 271 PHE A O 1
ATOM 2197 N N . ASP A 1 272 ? -7.254 -21.906 5.094 1 96.44 272 ASP A N 1
ATOM 2198 C CA . ASP A 1 272 ? -8.633 -21.75 4.652 1 96.44 272 ASP A CA 1
ATOM 2199 C C . ASP A 1 272 ? -8.711 -21.609 3.133 1 96.44 272 ASP A C 1
ATOM 2201 O O . ASP A 1 272 ? -9.594 -22.188 2.492 1 96.44 272 ASP A O 1
ATOM 2205 N N . LEU A 1 273 ? -7.812 -20.812 2.586 1 96.5 273 LEU A N 1
ATOM 2206 C CA . LEU A 1 273 ? -7.742 -20.562 1.149 1 96.5 273 LEU A CA 1
ATOM 2207 C C . LEU A 1 273 ? -7.586 -21.875 0.382 1 96.5 273 LEU A C 1
ATOM 2209 O O . LEU A 1 273 ? -8.344 -22.141 -0.551 1 96.5 273 LEU A O 1
ATOM 2213 N N . VAL A 1 274 ? -6.633 -22.703 0.746 1 96 274 VAL A N 1
ATOM 2214 C CA . VAL A 1 274 ? -6.344 -23.953 0.052 1 96 274 VAL A CA 1
ATOM 2215 C C . VAL A 1 274 ? -7.5 -24.938 0.25 1 96 274 VAL A C 1
ATOM 2217 O O . VAL A 1 274 ? -7.863 -25.672 -0.671 1 96 274 VAL A O 1
ATOM 2220 N N . ASN A 1 275 ? -8.016 -24.922 1.475 1 95.38 275 ASN A N 1
ATOM 2221 C CA . ASN A 1 275 ? -9.141 -25.812 1.746 1 95.38 275 ASN A CA 1
ATOM 2222 C C . ASN A 1 275 ? -10.344 -25.484 0.872 1 95.38 275 ASN A C 1
ATOM 2224 O O . ASN A 1 275 ? -11 -26.375 0.344 1 95.38 275 ASN A O 1
ATOM 2228 N N . ARG A 1 276 ? -10.609 -24.266 0.762 1 94.56 276 ARG A N 1
ATOM 2229 C CA . ARG A 1 276 ? -11.711 -23.844 -0.094 1 94.56 276 ARG A CA 1
ATOM 2230 C C . ARG A 1 276 ? -11.438 -24.188 -1.553 1 94.56 276 ARG A C 1
ATOM 2232 O O . ARG A 1 276 ? -12.336 -24.656 -2.264 1 94.56 276 ARG A O 1
ATOM 2239 N N . PHE A 1 277 ? -10.25 -24 -1.959 1 95.62 277 PHE A N 1
ATOM 2240 C CA . PHE A 1 277 ? -9.852 -24.266 -3.336 1 95.62 277 PHE A CA 1
ATOM 2241 C C . PHE A 1 277 ? -10.008 -25.75 -3.668 1 95.62 277 PHE A C 1
ATOM 2243 O O . PHE A 1 277 ? -10.461 -26.094 -4.758 1 95.62 277 PHE A O 1
ATOM 2250 N N . THR A 1 278 ? -9.633 -26.516 -2.732 1 94.5 278 THR A N 1
ATOM 2251 C CA . THR A 1 278 ? -9.594 -27.953 -3.012 1 94.5 278 THR A CA 1
ATOM 2252 C C . THR A 1 278 ? -10.922 -28.609 -2.656 1 94.5 278 THR A C 1
ATOM 2254 O O . THR A 1 278 ? -11.125 -29.797 -2.912 1 94.5 278 THR A O 1
ATOM 2257 N N . SER A 1 279 ? -11.664 -27.672 -2.074 1 86.81 279 SER A N 1
ATOM 2258 C CA . SER A 1 279 ? -13 -28.203 -1.801 1 86.81 279 SER A CA 1
ATOM 2259 C C . SER A 1 279 ? -14.008 -27.734 -2.846 1 86.81 279 SER A C 1
ATOM 2261 O O . SER A 1 279 ? -13.711 -26.828 -3.635 1 86.81 279 SER A O 1
ATOM 2263 N N . SER A 1 280 ? -14.906 -28.281 -3.439 1 68.38 280 SER A N 1
ATOM 2264 C CA . SER A 1 280 ? -15.805 -27.953 -4.539 1 68.38 280 SER A CA 1
ATOM 2265 C C . SER A 1 280 ? -16.422 -26.562 -4.359 1 68.38 280 SER A C 1
ATOM 2267 O O . SER A 1 280 ? -17.062 -26.031 -5.277 1 68.38 280 SER A O 1
ATOM 2269 N N . LYS A 1 281 ? -16.422 -25.891 -3.26 1 66.75 281 LYS A N 1
ATOM 2270 C CA . LYS A 1 281 ? -16.953 -24.531 -3.148 1 66.75 281 LYS A CA 1
ATOM 2271 C C . LYS A 1 281 ? -15.844 -23.531 -2.848 1 66.75 281 LYS A C 1
ATOM 2273 O O . LYS A 1 281 ? -15.312 -23.5 -1.738 1 66.75 281 LYS A O 1
ATOM 2278 N N . MET A 1 282 ? -15.453 -22.938 -3.971 1 76 282 MET A N 1
ATOM 2279 C CA . MET A 1 282 ? -14.406 -21.953 -3.736 1 76 282 MET A CA 1
ATOM 2280 C C . MET A 1 282 ? -14.875 -20.891 -2.746 1 76 282 MET A C 1
ATOM 2282 O O . MET A 1 282 ? -15.5 -21.203 -1.733 1 76 282 MET A O 1
ATOM 2286 N N . PHE A 1 283 ? -14.891 -19.656 -3.004 1 77.5 283 PHE A N 1
ATOM 2287 C CA . PHE A 1 283 ? -15.258 -18.625 -2.039 1 77.5 283 PHE A CA 1
ATOM 2288 C C . PHE A 1 283 ? -16.734 -18.266 -2.184 1 77.5 283 PHE A C 1
ATOM 2290 O O . PHE A 1 283 ? -17.312 -18.391 -3.266 1 77.5 283 PHE A O 1
ATOM 2297 N N . MET B 1 1 ? 0.618 35.875 29.062 1 58.69 1 MET B N 1
ATOM 2298 C CA . MET B 1 1 ? 0.823 34.75 30 1 58.69 1 MET B CA 1
ATOM 2299 C C . MET B 1 1 ? 2.178 34.094 29.766 1 58.69 1 MET B C 1
ATOM 2301 O O . MET B 1 1 ? 2.557 33.844 28.609 1 58.69 1 MET B O 1
ATOM 2305 N N . PHE B 1 2 ? 2.846 34.125 30.578 1 70.56 2 PHE B N 1
ATOM 2306 C CA . PHE B 1 2 ? 4.152 33.531 30.844 1 70.56 2 PHE B CA 1
ATOM 2307 C C . PHE B 1 2 ? 5.254 34.312 30.125 1 70.56 2 PHE B C 1
ATOM 2309 O O . PHE B 1 2 ? 5.902 33.781 29.234 1 70.56 2 PHE B O 1
ATOM 2316 N N . PRO B 1 3 ? 5.508 35.531 30.469 1 76.94 3 PRO B N 1
ATOM 2317 C CA . PRO B 1 3 ? 6.5 36.375 29.797 1 76.94 3 PRO B CA 1
ATOM 2318 C C . PRO B 1 3 ? 7.883 35.719 29.734 1 76.94 3 PRO B C 1
ATOM 2320 O O . PRO B 1 3 ? 8.648 35.969 28.797 1 76.94 3 PRO B O 1
ATOM 2323 N N . GLU B 1 4 ? 8.156 34.906 30.625 1 78.44 4 GLU B N 1
ATOM 2324 C CA . GLU B 1 4 ? 9.461 34.25 30.656 1 78.44 4 GLU B CA 1
ATOM 2325 C C . GLU B 1 4 ? 9.617 33.281 29.5 1 78.44 4 GLU B C 1
ATOM 2327 O O . GLU B 1 4 ? 10.734 32.875 29.156 1 78.44 4 GLU B O 1
ATOM 2332 N N . GLN B 1 5 ? 8.531 32.906 28.938 1 80.81 5 GLN B N 1
ATOM 2333 C CA . GLN B 1 5 ? 8.555 31.891 27.875 1 80.81 5 GLN B CA 1
ATOM 2334 C C . GLN B 1 5 ? 8.492 32.562 26.5 1 80.81 5 GLN B C 1
ATOM 2336 O O . GLN B 1 5 ? 8.586 31.875 25.469 1 80.81 5 GLN B O 1
ATOM 2341 N N . ARG B 1 6 ? 8.484 33.75 26.516 1 81.75 6 ARG B N 1
ATOM 2342 C CA . ARG B 1 6 ? 8.219 34.5 25.281 1 81.75 6 ARG B CA 1
ATOM 2343 C C . ARG B 1 6 ? 9.32 34.281 24.25 1 81.75 6 ARG B C 1
ATOM 2345 O O . ARG B 1 6 ? 9.062 34.25 23.047 1 81.75 6 ARG B O 1
ATOM 2352 N N . ASN B 1 7 ? 10.5 34.125 24.688 1 84.88 7 ASN B N 1
ATOM 2353 C CA . ASN B 1 7 ? 11.617 34 23.766 1 84.88 7 ASN B CA 1
ATOM 2354 C C . ASN B 1 7 ? 11.852 32.562 23.312 1 84.88 7 ASN B C 1
ATOM 2356 O O . ASN B 1 7 ? 12.68 32.312 22.438 1 84.88 7 ASN B O 1
ATOM 2360 N N . ARG B 1 8 ? 11.023 31.75 23.797 1 90.5 8 ARG B N 1
ATOM 2361 C CA . ARG B 1 8 ? 11.172 30.359 23.406 1 90.5 8 ARG B CA 1
ATOM 2362 C C . ARG B 1 8 ? 10.633 30.109 22 1 90.5 8 ARG B C 1
ATOM 2364 O O . ARG B 1 8 ? 9.609 30.688 21.609 1 90.5 8 ARG B O 1
ATOM 2371 N N . GLN B 1 9 ? 11.383 29.25 21.344 1 93.62 9 GLN B N 1
ATOM 2372 C CA . GLN B 1 9 ? 10.906 28.875 20.016 1 93.62 9 GLN B CA 1
ATOM 2373 C C . GLN B 1 9 ? 9.594 28.109 20.109 1 93.62 9 GLN B C 1
ATOM 2375 O O . GLN B 1 9 ? 9.43 27.234 20.969 1 93.62 9 GLN B O 1
ATOM 2380 N N . LEU B 1 10 ? 8.633 28.516 19.281 1 95.62 10 LEU B N 1
ATOM 2381 C CA . LEU B 1 10 ? 7.332 27.844 19.234 1 95.62 10 LEU B CA 1
ATOM 2382 C C . LEU B 1 10 ? 7.152 27.094 17.922 1 95.62 10 LEU B C 1
ATOM 2384 O O . LEU B 1 10 ? 7.465 27.625 16.844 1 95.62 10 LEU B O 1
ATOM 2388 N N . TYR B 1 11 ? 6.789 25.875 18.031 1 96.5 11 TYR B N 1
ATOM 2389 C CA . TYR B 1 11 ? 6.367 25.047 16.906 1 96.5 11 TYR B CA 1
ATOM 2390 C C . TYR B 1 11 ? 4.922 24.594 17.078 1 96.5 11 TYR B C 1
ATOM 2392 O O . TYR B 1 11 ? 4.504 24.25 18.188 1 96.5 11 TYR B O 1
ATOM 2400 N N . ILE B 1 12 ? 4.184 24.641 16.016 1 97.94 12 ILE B N 1
ATOM 2401 C CA . ILE B 1 12 ? 2.795 24.188 16.047 1 97.94 12 ILE B CA 1
ATOM 2402 C C . ILE B 1 12 ? 2.646 22.922 15.219 1 97.94 12 ILE B C 1
ATOM 2404 O O . ILE B 1 12 ? 3.061 22.875 14.062 1 97.94 12 ILE B O 1
ATOM 2408 N N . MET B 1 13 ? 2.127 21.953 15.797 1 97.31 13 MET B N 1
ATOM 2409 C CA . MET B 1 13 ? 1.923 20.688 15.094 1 97.31 13 MET B CA 1
ATOM 2410 C C . MET B 1 13 ? 0.437 20.359 14.969 1 97.31 13 MET B C 1
ATOM 2412 O O . MET B 1 13 ? -0.339 20.641 15.891 1 97.31 13 MET B O 1
ATOM 2416 N N . GLY B 1 14 ? -0.026 19.844 13.883 1 97.38 14 GLY B N 1
ATOM 2417 C CA . GLY B 1 14 ? -1.377 19.375 13.625 1 97.38 14 GLY B CA 1
ATOM 2418 C C . GLY B 1 14 ? -1.416 18.125 12.766 1 97.38 14 GLY B C 1
ATOM 2419 O O . GLY B 1 14 ? -0.558 17.938 11.906 1 97.38 14 GLY B O 1
ATOM 2420 N N . GLU B 1 15 ? -2.396 17.281 13.023 1 96.38 15 GLU B N 1
ATOM 2421 C CA . GLU B 1 15 ? -2.553 16.031 12.297 1 96.38 15 GLU B CA 1
ATOM 2422 C C . GLU B 1 15 ? -3.896 15.969 11.578 1 96.38 15 GLU B C 1
ATOM 2424 O O . GLU B 1 15 ? -4.898 16.484 12.078 1 96.38 15 GLU B O 1
ATOM 2429 N N . SER B 1 16 ? -3.895 15.32 10.406 1 96.12 16 SER B N 1
ATOM 2430 C CA . SER B 1 16 ? -5.129 15.094 9.664 1 96.12 16 SER B CA 1
ATOM 2431 C C . SER B 1 16 ? -5.809 16.406 9.305 1 96.12 16 SER B C 1
ATOM 2433 O O . SER B 1 16 ? -5.191 17.281 8.688 1 96.12 16 SER B O 1
ATOM 2435 N N . TYR B 1 17 ? -7.098 16.594 9.75 1 92.88 17 TYR B N 1
ATOM 2436 C CA . TYR B 1 17 ? -7.773 17.875 9.578 1 92.88 17 TYR B CA 1
ATOM 2437 C C . TYR B 1 17 ? -7.094 18.969 10.406 1 92.88 17 TYR B C 1
ATOM 2439 O O . TYR B 1 17 ? -7.133 20.141 10.039 1 92.88 17 TYR B O 1
ATOM 2447 N N . GLY B 1 18 ? -6.402 18.547 11.469 1 94.81 18 GLY B N 1
ATOM 2448 C CA . GLY B 1 18 ? -5.664 19.469 12.312 1 94.81 18 GLY B CA 1
ATOM 2449 C C . GLY B 1 18 ? -4.523 20.156 11.594 1 94.81 18 GLY B C 1
ATOM 2450 O O . GLY B 1 18 ? -4.012 21.172 12.062 1 94.81 18 GLY B O 1
ATOM 2451 N N . GLY B 1 19 ? -4.133 19.594 10.484 1 95.94 19 GLY B N 1
ATOM 2452 C CA . GLY B 1 19 ? -3.17 20.297 9.656 1 95.94 19 GLY B CA 1
ATOM 2453 C C . GLY B 1 19 ? -3.662 21.656 9.203 1 95.94 19 GLY B C 1
ATOM 2454 O O . GLY B 1 19 ? -2.881 22.609 9.102 1 95.94 19 GLY B O 1
ATOM 2455 N N . LYS B 1 20 ? -4.922 21.75 8.977 1 96.81 20 LYS B N 1
ATOM 2456 C CA . LYS B 1 20 ? -5.516 23.047 8.609 1 96.81 20 LYS B CA 1
ATOM 2457 C C . LYS B 1 20 ? -5.473 24.016 9.781 1 96.81 20 LYS B C 1
ATOM 2459 O O . LYS B 1 20 ? -5.266 25.219 9.586 1 96.81 20 LYS B O 1
ATOM 2464 N N . TYR B 1 21 ? -5.66 23.438 10.977 1 96.31 21 TYR B N 1
ATOM 2465 C CA . TYR B 1 21 ? -5.586 24.281 12.164 1 96.31 21 TYR B CA 1
ATOM 2466 C C . TYR B 1 21 ? -4.176 24.828 12.352 1 96.31 21 TYR B C 1
ATOM 2468 O O . TYR B 1 21 ? -4 26.016 12.617 1 96.31 21 TYR B O 1
ATOM 2476 N N . ALA B 1 22 ? -3.266 23.953 12.234 1 98.19 22 ALA B N 1
ATOM 2477 C CA . ALA B 1 22 ? -1.875 24.359 12.422 1 98.19 22 ALA B CA 1
ATOM 2478 C C . ALA B 1 22 ? -1.478 25.438 11.422 1 98.19 22 ALA B C 1
ATOM 2480 O O . ALA B 1 22 ? -0.895 26.453 11.797 1 98.19 22 ALA B O 1
ATOM 2481 N N . ALA B 1 23 ? -1.796 25.219 10.188 1 98.44 23 ALA B N 1
ATOM 2482 C CA . ALA B 1 23 ? -1.461 26.172 9.133 1 98.44 23 ALA B CA 1
ATOM 2483 C C . ALA B 1 23 ? -2.162 27.516 9.352 1 98.44 23 ALA B C 1
ATOM 2485 O O . ALA B 1 23 ? -1.548 28.578 9.219 1 98.44 23 ALA B O 1
ATOM 2486 N N . SER B 1 24 ? -3.4 27.453 9.688 1 98.19 24 SER B N 1
ATOM 2487 C CA . SER B 1 24 ? -4.195 28.656 9.852 1 98.19 24 SER B CA 1
ATOM 2488 C C . SER B 1 24 ? -3.74 29.469 11.07 1 98.19 24 SER B C 1
ATOM 2490 O O . SER B 1 24 ? -3.631 30.688 11.008 1 98.19 24 SER B O 1
ATOM 2492 N N . LEU B 1 25 ? -3.521 28.75 12.164 1 98.5 25 LEU B N 1
ATOM 2493 C CA . LEU B 1 25 ? -3.049 29.422 13.375 1 98.5 25 LEU B CA 1
ATOM 2494 C C . LEU B 1 25 ? -1.673 30.031 13.148 1 98.5 25 LEU B C 1
ATOM 2496 O O . LEU B 1 25 ? -1.428 31.172 13.539 1 98.5 25 LEU B O 1
ATOM 2500 N N . ALA B 1 26 ? -0.812 29.297 12.562 1 98.69 26 ALA B N 1
ATOM 2501 C CA . ALA B 1 26 ? 0.529 29.797 12.273 1 98.69 26 ALA B CA 1
ATOM 2502 C C . ALA B 1 26 ? 0.474 31 11.352 1 98.69 26 ALA B C 1
ATOM 2504 O O . ALA B 1 26 ? 1.211 31.969 11.539 1 98.69 26 ALA B O 1
ATOM 2505 N N . HIS B 1 27 ? -0.319 30.922 10.336 1 98.56 27 HIS B N 1
ATOM 2506 C CA . HIS B 1 27 ? -0.488 32.062 9.422 1 98.56 27 HIS B CA 1
ATOM 2507 C C . HIS B 1 27 ? -0.98 33.281 10.156 1 98.56 27 HIS B C 1
ATOM 2509 O O . HIS B 1 27 ? -0.469 34.406 9.938 1 98.56 27 HIS B O 1
ATOM 2515 N N . LYS B 1 28 ? -1.96 33.094 11.039 1 98.44 28 LYS B N 1
ATOM 2516 C CA . LYS B 1 28 ? -2.484 34.219 11.82 1 98.44 28 LYS B CA 1
ATOM 2517 C C . LYS B 1 28 ? -1.396 34.844 12.688 1 98.44 28 LYS B C 1
ATOM 2519 O O . LYS B 1 28 ? -1.267 36.062 12.75 1 98.44 28 LYS B O 1
ATOM 2524 N N . ILE B 1 29 ? -0.684 34 13.344 1 97.88 29 ILE B N 1
ATOM 2525 C CA . ILE B 1 29 ? 0.407 34.469 14.188 1 97.88 29 ILE B CA 1
ATOM 2526 C C . ILE B 1 29 ? 1.403 35.25 13.344 1 97.88 29 ILE B C 1
ATOM 2528 O O . ILE B 1 29 ? 1.845 36.344 13.742 1 97.88 29 ILE B O 1
ATOM 2532 N N . THR B 1 30 ? 1.774 34.781 12.195 1 97.5 30 THR B N 1
ATOM 2533 C CA . THR B 1 30 ? 2.748 35.406 11.312 1 97.5 30 THR B CA 1
ATOM 2534 C C . THR B 1 30 ? 2.252 36.781 10.852 1 97.5 30 THR B C 1
ATOM 2536 O O . THR B 1 30 ? 3.021 37.75 10.805 1 97.5 30 THR B O 1
ATOM 2539 N N . VAL B 1 31 ? 0.998 36.844 10.508 1 97.12 31 VAL B N 1
ATOM 2540 C CA . VAL B 1 31 ? 0.398 38.125 10.086 1 97.12 31 VAL B CA 1
ATOM 2541 C C . VAL B 1 31 ? 0.421 39.125 11.242 1 97.12 31 VAL B C 1
ATOM 2543 O O . VAL B 1 31 ? 0.828 40.25 11.07 1 97.12 31 VAL B O 1
ATOM 2546 N N . GLU B 1 32 ? 0.076 38.656 12.375 1 96.94 32 GLU B N 1
ATOM 2547 C CA . GLU B 1 32 ? 0.056 39.5 13.547 1 96.94 32 GLU B CA 1
ATOM 2548 C C . GLU B 1 32 ? 1.466 39.938 13.93 1 96.94 32 GLU B C 1
ATOM 2550 O O . GLU B 1 32 ? 1.678 41.094 14.344 1 96.94 32 GLU B O 1
ATOM 2555 N N . ASN B 1 33 ? 2.35 39.031 13.867 1 95.69 33 ASN B N 1
ATOM 2556 C CA . ASN B 1 33 ? 3.744 39.375 14.141 1 95.69 33 ASN B CA 1
ATOM 2557 C C . ASN B 1 33 ? 4.242 40.5 13.25 1 95.69 33 ASN B C 1
ATOM 2559 O O . ASN B 1 33 ? 5.164 41.219 13.625 1 95.69 33 ASN B O 1
ATOM 2563 N N . GLY B 1 34 ? 3.678 40.594 12.094 1 94.19 34 GLY B N 1
ATOM 2564 C CA . GLY B 1 34 ? 4.094 41.625 11.156 1 94.19 34 GLY B CA 1
ATOM 2565 C C . GLY B 1 34 ? 3.732 43.031 11.594 1 94.19 34 GLY B C 1
ATOM 2566 O O . GLY B 1 34 ? 4.352 44 11.164 1 94.19 34 GLY B O 1
ATOM 2567 N N . VAL B 1 35 ? 2.811 43.188 12.539 1 95.38 35 VAL B N 1
ATOM 2568 C CA . VAL B 1 35 ? 2.338 44.531 12.867 1 95.38 35 VAL B CA 1
ATOM 2569 C C . VAL B 1 35 ? 2.539 44.812 14.352 1 95.38 35 VAL B C 1
ATOM 2571 O O . VAL B 1 35 ? 2.512 45.969 14.789 1 95.38 35 VAL B O 1
ATOM 2574 N N . LEU B 1 36 ? 2.766 43.781 15.086 1 94 36 LEU B N 1
ATOM 2575 C CA . LEU B 1 36 ? 2.914 43.906 16.531 1 94 36 LEU B CA 1
ATOM 2576 C C . LEU B 1 36 ? 4.324 44.375 16.891 1 94 36 LEU B C 1
ATOM 2578 O O . LEU B 1 36 ? 5.281 44.062 16.172 1 94 36 LEU B O 1
ATOM 2582 N N . PRO B 1 37 ? 4.383 45.156 18.031 1 93.19 37 PRO B N 1
ATOM 2583 C CA . PRO B 1 37 ? 5.727 45.469 18.531 1 93.19 37 PRO B CA 1
ATOM 2584 C C . PRO B 1 37 ? 6.504 44.219 18.938 1 93.19 37 PRO B C 1
ATOM 2586 O O . PRO B 1 37 ? 5.902 43.188 19.281 1 93.19 37 PRO B O 1
ATOM 2589 N N . PRO B 1 38 ? 7.797 44.312 18.875 1 88.31 38 PRO B N 1
ATOM 2590 C CA . PRO B 1 38 ? 8.656 43.125 19.125 1 88.31 38 PRO B CA 1
ATOM 2591 C C . PRO B 1 38 ? 8.32 42.438 20.422 1 88.31 38 PRO B C 1
ATOM 2593 O O . PRO B 1 38 ? 8.398 41.188 20.5 1 88.31 38 PRO B O 1
ATOM 2596 N N . GLU B 1 39 ? 7.918 43.219 21.344 1 87.06 39 GLU B N 1
ATOM 2597 C CA . GLU B 1 39 ? 7.695 42.625 22.672 1 87.06 39 GLU B CA 1
ATOM 2598 C C . GLU B 1 39 ? 6.414 41.781 22.703 1 87.06 39 GLU B C 1
ATOM 2600 O O . GLU B 1 39 ? 6.191 41 23.625 1 87.06 39 GLU B O 1
ATOM 2605 N N . HIS B 1 40 ? 5.625 41.875 21.688 1 88.75 40 HIS B N 1
ATOM 2606 C CA . HIS B 1 40 ? 4.363 41.156 21.641 1 88.75 40 HIS B CA 1
ATOM 2607 C C . HIS B 1 40 ? 4.391 40.062 20.578 1 88.75 40 HIS B C 1
ATOM 2609 O O . HIS B 1 40 ? 3.404 39.344 20.391 1 88.75 40 HIS B O 1
ATOM 2615 N N . LYS B 1 41 ? 5.492 39.938 19.953 1 91.62 41 LYS B N 1
ATOM 2616 C CA . LYS B 1 41 ? 5.598 38.938 18.891 1 91.62 41 LYS B CA 1
ATOM 2617 C C . LYS B 1 41 ? 5.777 37.531 19.469 1 91.62 41 LYS B C 1
ATOM 2619 O O . LYS B 1 41 ? 6.34 37.375 20.547 1 91.62 41 LYS B O 1
ATOM 2624 N N . ILE B 1 42 ? 5.207 36.594 18.781 1 94.12 42 ILE B N 1
ATOM 2625 C CA . ILE B 1 42 ? 5.383 35.188 19.109 1 94.12 42 ILE B CA 1
ATOM 2626 C C . ILE B 1 42 ? 6.523 34.594 18.281 1 94.12 42 ILE B C 1
ATOM 2628 O O . ILE B 1 42 ? 6.582 34.812 17.078 1 94.12 42 ILE B O 1
ATOM 2632 N N . ASN B 1 43 ? 7.441 33.906 18.953 1 95 43 ASN B N 1
ATOM 2633 C CA . ASN B 1 43 ? 8.625 33.375 18.297 1 95 43 ASN B CA 1
ATOM 2634 C C . ASN B 1 43 ? 8.32 32.062 17.578 1 95 43 ASN B C 1
ATOM 2636 O O . ASN B 1 43 ? 8.914 31.031 17.875 1 95 43 ASN B O 1
ATOM 2640 N N . LEU B 1 44 ? 7.43 32.125 16.609 1 96.56 44 LEU B N 1
ATOM 2641 C CA . LEU B 1 44 ? 7.016 31 15.797 1 96.56 44 LEU B CA 1
ATOM 2642 C C . LEU B 1 44 ? 8.109 30.609 14.812 1 96.56 44 LEU B C 1
ATOM 2644 O O . LEU B 1 44 ? 8.57 31.438 14.023 1 96.56 44 LEU B O 1
ATOM 2648 N N . LYS B 1 45 ? 8.5 29.266 14.867 1 96.44 45 LYS B N 1
ATOM 2649 C CA . LYS B 1 45 ? 9.633 28.844 14.047 1 96.44 45 LYS B CA 1
ATOM 2650 C C . LYS B 1 45 ? 9.188 27.891 12.945 1 96.44 45 LYS B C 1
ATOM 2652 O O . LYS B 1 45 ? 9.867 27.734 11.93 1 96.44 45 LYS B O 1
ATOM 2657 N N . GLY B 1 46 ? 8.039 27.234 13.18 1 96.88 46 GLY B N 1
ATOM 2658 C CA . GLY B 1 46 ? 7.629 26.281 12.156 1 96.88 46 GLY B CA 1
ATOM 2659 C C . GLY B 1 46 ? 6.348 25.547 12.5 1 96.88 46 GLY B C 1
ATOM 2660 O O . GLY B 1 46 ? 5.816 25.703 13.602 1 96.88 46 GLY B O 1
ATOM 2661 N N . ILE B 1 47 ? 5.859 24.812 11.547 1 98.38 47 ILE B N 1
ATOM 2662 C CA . ILE B 1 47 ? 4.688 23.969 11.758 1 98.38 47 ILE B CA 1
ATOM 2663 C C . ILE B 1 47 ? 4.984 22.547 11.297 1 98.38 47 ILE B C 1
ATOM 2665 O O . ILE B 1 47 ? 5.742 22.344 10.344 1 98.38 47 ILE B O 1
ATOM 2669 N N . GLY B 1 48 ? 4.449 21.562 11.984 1 97.94 48 GLY B N 1
ATOM 2670 C CA . GLY B 1 48 ? 4.402 20.172 11.578 1 97.94 48 GLY B CA 1
ATOM 2671 C C . GLY B 1 48 ? 3.006 19.703 11.227 1 97.94 48 GLY B C 1
ATOM 2672 O O . GLY B 1 48 ? 2.057 19.938 11.977 1 97.94 48 GLY B O 1
ATOM 2673 N N . ILE B 1 49 ? 2.881 19.125 10.07 1 98.69 49 ILE B N 1
ATOM 2674 C CA . ILE B 1 49 ? 1.595 18.656 9.578 1 98.69 49 ILE B CA 1
ATOM 2675 C C . ILE B 1 49 ? 1.658 17.141 9.344 1 98.69 49 ILE B C 1
ATOM 2677 O O . ILE B 1 49 ? 2.268 16.688 8.375 1 98.69 49 ILE B O 1
ATOM 2681 N N . GLY B 1 50 ? 1.024 16.391 10.195 1 98.62 50 GLY B N 1
ATOM 2682 C CA . GLY B 1 50 ? 0.993 14.938 10.07 1 98.62 50 GLY B CA 1
ATOM 2683 C C . GLY B 1 50 ? -0.228 14.43 9.32 1 98.62 50 GLY B C 1
ATOM 2684 O O . GLY B 1 50 ? -1.362 14.672 9.742 1 98.62 50 GLY B O 1
ATOM 2685 N N . ASN B 1 51 ? 0.041 13.719 8.273 1 98.56 51 ASN B N 1
ATOM 2686 C CA . ASN B 1 51 ? -1.082 13.195 7.5 1 98.56 51 ASN B CA 1
ATOM 2687 C C . ASN B 1 51 ? -2.148 14.258 7.27 1 98.56 51 ASN B C 1
ATOM 2689 O O . ASN B 1 51 ? -3.332 14.023 7.527 1 98.56 51 ASN B O 1
ATOM 2693 N N . GLY B 1 52 ? -1.727 15.375 6.809 1 98.25 52 GLY B N 1
ATOM 2694 C CA . GLY B 1 52 ? -2.596 16.531 6.758 1 98.25 52 GLY B CA 1
ATOM 2695 C C . GLY B 1 52 ? -3.486 16.562 5.531 1 98.25 52 GLY B C 1
ATOM 2696 O O . GLY B 1 52 ? -3.021 16.328 4.414 1 98.25 52 GLY B O 1
ATOM 2697 N N . PHE B 1 53 ? -4.73 16.781 5.738 1 97.56 53 PHE B N 1
ATOM 2698 C CA . PHE B 1 53 ? -5.684 16.969 4.652 1 97.56 53 PHE B CA 1
ATOM 2699 C C . PHE B 1 53 ? -5.855 18.453 4.344 1 97.56 53 PHE B C 1
ATOM 2701 O O . PHE B 1 53 ? -6.938 19.016 4.539 1 97.56 53 PHE B O 1
ATOM 2708 N N . CYS B 1 54 ? -4.832 19.078 3.684 1 98.38 54 CYS B N 1
ATOM 2709 C CA . CYS B 1 54 ? -4.672 20.531 3.637 1 98.38 54 CYS B CA 1
ATOM 2710 C C . CYS B 1 54 ? -5.102 21.078 2.281 1 98.38 54 CYS B C 1
ATOM 2712 O O . CYS B 1 54 ? -5.344 22.281 2.145 1 98.38 54 CYS B O 1
ATOM 2714 N N . ASP B 1 55 ? -5.211 20.266 1.286 1 98.5 55 ASP B N 1
ATOM 2715 C CA . ASP B 1 55 ? -5.484 20.672 -0.088 1 98.5 55 ASP B CA 1
ATOM 2716 C C . ASP B 1 55 ? -6.359 19.641 -0.802 1 98.5 55 ASP B C 1
ATOM 2718 O O . ASP B 1 55 ? -5.93 19.016 -1.775 1 98.5 55 ASP B O 1
ATOM 2722 N N . PRO B 1 56 ? -7.641 19.609 -0.414 1 98.06 56 PRO B N 1
ATOM 2723 C CA . PRO B 1 56 ? -8.531 18.531 -0.858 1 98.06 56 PRO B CA 1
ATOM 2724 C C . PRO B 1 56 ? -8.609 18.422 -2.379 1 98.06 56 PRO B C 1
ATOM 2726 O O . PRO B 1 56 ? -8.641 17.312 -2.92 1 98.06 56 PRO B O 1
ATOM 2729 N N . ILE B 1 57 ? -8.609 19.469 -3.09 1 98.5 57 ILE B N 1
ATOM 2730 C CA . ILE B 1 57 ? -8.797 19.422 -4.535 1 98.5 57 ILE B CA 1
ATOM 2731 C C . ILE B 1 57 ? -7.715 18.547 -5.172 1 98.5 57 ILE B C 1
ATOM 2733 O O . ILE B 1 57 ? -7.953 17.891 -6.188 1 98.5 57 ILE B O 1
ATOM 2737 N N . ASN B 1 58 ? -6.52 18.484 -4.578 1 98.25 58 ASN B N 1
ATOM 2738 C CA . ASN B 1 58 ? -5.41 17.703 -5.109 1 98.25 58 ASN B CA 1
ATOM 2739 C C . ASN B 1 58 ? -5.223 16.406 -4.34 1 98.25 58 ASN B C 1
ATOM 2741 O O . ASN B 1 58 ? -4.309 15.633 -4.633 1 98.25 58 ASN B O 1
ATOM 2745 N N . MET B 1 59 ? -6.078 16.125 -3.35 1 98.19 59 MET B N 1
ATOM 2746 C CA . MET B 1 59 ? -5.785 15.016 -2.443 1 98.19 59 MET B CA 1
ATOM 2747 C C . MET B 1 59 ? -6.887 13.961 -2.496 1 98.19 59 MET B C 1
ATOM 2749 O O . MET B 1 59 ? -6.793 12.93 -1.832 1 98.19 59 MET B O 1
ATOM 2753 N N . ILE B 1 60 ? -7.934 14.148 -3.248 1 97.19 60 ILE B N 1
ATOM 2754 C CA . ILE B 1 60 ? -9.086 13.25 -3.232 1 97.19 60 ILE B CA 1
ATOM 2755 C C . ILE B 1 60 ? -8.922 12.18 -4.305 1 97.19 60 ILE B C 1
ATOM 2757 O O . ILE B 1 60 ? -9.641 12.172 -5.309 1 97.19 60 ILE B O 1
ATOM 2761 N N . HIS B 1 61 ? -8.008 11.289 -4.199 1 96.75 61 HIS B N 1
ATOM 2762 C CA . HIS B 1 61 ? -7.828 10.203 -5.156 1 96.75 61 HIS B CA 1
ATOM 2763 C C . HIS B 1 61 ? -7.605 8.867 -4.449 1 96.75 61 HIS B C 1
ATOM 2765 O O . HIS B 1 61 ? -6.699 8.117 -4.809 1 96.75 61 HIS B O 1
ATOM 2771 N N . TRP B 1 62 ? -8.422 8.586 -3.451 1 97.94 62 TRP B N 1
ATOM 2772 C CA . TRP B 1 62 ? -8.359 7.375 -2.635 1 97.94 62 TRP B CA 1
ATOM 2773 C C . TRP B 1 62 ? -8.523 6.129 -3.496 1 97.94 62 TRP B C 1
ATOM 2775 O O . TRP B 1 62 ? -7.957 5.078 -3.191 1 97.94 62 TRP B O 1
ATOM 2785 N N . GLY B 1 63 ? -9.281 6.254 -4.57 1 97.88 63 GLY B N 1
ATOM 2786 C CA . GLY B 1 63 ? -9.531 5.105 -5.426 1 97.88 63 GLY B CA 1
ATOM 2787 C C . GLY B 1 63 ? -8.266 4.465 -5.949 1 97.88 63 GLY B C 1
ATOM 2788 O O . GLY B 1 63 ? -8.125 3.238 -5.934 1 97.88 63 GLY B O 1
ATOM 2789 N N . ASP B 1 64 ? -7.344 5.262 -6.402 1 97.5 64 ASP B N 1
ATOM 2790 C CA . ASP B 1 64 ? -6.078 4.762 -6.934 1 97.5 64 ASP B CA 1
ATOM 2791 C C . ASP B 1 64 ? -5.25 4.09 -5.84 1 97.5 64 ASP B C 1
ATOM 2793 O O . ASP B 1 64 ? -4.613 3.064 -6.078 1 97.5 64 ASP B O 1
ATOM 2797 N N . PHE B 1 65 ? -5.273 4.672 -4.707 1 98.5 65 PHE B N 1
ATOM 2798 C CA . PHE B 1 65 ? -4.527 4.117 -3.586 1 98.5 65 PHE B CA 1
ATOM 2799 C C . PHE B 1 65 ? -5.094 2.764 -3.174 1 98.5 65 PHE B C 1
ATOM 2801 O O . PHE B 1 65 ? -4.352 1.786 -3.055 1 98.5 65 PHE B O 1
ATOM 2808 N N . LEU B 1 66 ? -6.398 2.697 -2.996 1 98.38 66 LEU B N 1
ATOM 2809 C CA . LEU B 1 66 ? -7.062 1.479 -2.551 1 98.38 66 LEU B CA 1
ATOM 2810 C C . LEU B 1 66 ? -6.887 0.36 -3.574 1 98.38 66 LEU B C 1
ATOM 2812 O O . LEU B 1 66 ? -6.711 -0.803 -3.203 1 98.38 66 LEU B O 1
ATOM 2816 N N . PHE B 1 67 ? -6.953 0.742 -4.828 1 97.94 67 PHE B N 1
ATOM 2817 C CA . PHE B 1 67 ? -6.727 -0.235 -5.891 1 97.94 67 PHE B CA 1
ATOM 2818 C C . PHE B 1 67 ? -5.32 -0.812 -5.801 1 97.94 67 PHE B C 1
ATOM 2820 O O . PHE B 1 67 ? -5.137 -2.027 -5.883 1 97.94 67 PHE B O 1
ATOM 2827 N N . THR B 1 68 ? -4.383 0.01 -5.586 1 97.88 68 THR B N 1
ATOM 2828 C CA . THR B 1 68 ? -2.982 -0.395 -5.625 1 97.88 68 THR B CA 1
ATOM 2829 C C . THR B 1 68 ? -2.652 -1.318 -4.457 1 97.88 68 THR B C 1
ATOM 2831 O O . THR B 1 68 ? -1.87 -2.26 -4.605 1 97.88 68 THR B O 1
ATOM 2834 N N . ILE B 1 69 ? -3.275 -1.098 -3.322 1 97.31 69 ILE B N 1
ATOM 2835 C CA . ILE B 1 69 ? -2.953 -1.953 -2.186 1 97.31 69 ILE B CA 1
ATOM 2836 C C . ILE B 1 69 ? -3.912 -3.143 -2.146 1 97.31 69 ILE B C 1
ATOM 2838 O O . ILE B 1 69 ? -3.895 -3.93 -1.197 1 97.31 69 ILE B O 1
ATOM 2842 N N . GLY B 1 70 ? -4.801 -3.227 -3.117 1 97.31 70 GLY B N 1
ATOM 2843 C CA . GLY B 1 70 ? -5.59 -4.434 -3.312 1 97.31 70 GLY B CA 1
ATOM 2844 C C . GLY B 1 70 ? -6.926 -4.391 -2.598 1 97.31 70 GLY B C 1
ATOM 2845 O O . GLY B 1 70 ? -7.652 -5.387 -2.566 1 97.31 70 GLY B O 1
ATOM 2846 N N . MET B 1 71 ? -7.332 -3.26 -2.041 1 97.56 71 MET B N 1
ATOM 2847 C CA . MET B 1 71 ? -8.57 -3.186 -1.273 1 97.56 71 MET B CA 1
ATOM 2848 C C . MET B 1 71 ? -9.75 -2.836 -2.176 1 97.56 71 MET B C 1
ATOM 2850 O O . MET B 1 71 ? -10.906 -2.953 -1.768 1 97.56 71 MET B O 1
ATOM 2854 N N . ALA B 1 72 ? -9.445 -2.42 -3.365 1 97.25 72 ALA B N 1
ATOM 2855 C CA . ALA B 1 72 ? -10.461 -2.176 -4.383 1 97.25 72 ALA B CA 1
ATOM 2856 C C . ALA B 1 72 ? -10.062 -2.789 -5.719 1 97.25 72 ALA B C 1
ATOM 2858 O O . ALA B 1 72 ? -8.867 -2.896 -6.027 1 97.25 72 ALA B O 1
ATOM 2859 N N . GLY B 1 73 ? -11.047 -3.305 -6.434 1 96.25 73 GLY B N 1
ATOM 2860 C CA . GLY B 1 73 ? -10.82 -3.738 -7.805 1 96.25 73 GLY B CA 1
ATOM 2861 C C . GLY B 1 73 ? -11.016 -2.627 -8.82 1 96.25 73 GLY B C 1
ATOM 2862 O O . GLY B 1 73 ? -11.148 -1.458 -8.453 1 96.25 73 GLY B O 1
ATOM 2863 N N . TYR B 1 74 ? -10.961 -2.963 -10.078 1 96.06 74 TYR B N 1
ATOM 2864 C CA . TYR B 1 74 ? -11.07 -2.008 -11.172 1 96.06 74 TYR B CA 1
ATOM 2865 C C . TYR B 1 74 ? -12.383 -1.235 -11.094 1 96.06 74 TYR B C 1
ATOM 2867 O O . TYR B 1 74 ? -12.391 -0.008 -11.219 1 96.06 74 TYR B O 1
ATOM 2875 N N . GLU B 1 75 ? -13.422 -1.932 -10.859 1 96.19 75 GLU B N 1
ATOM 2876 C CA . GLU B 1 75 ? -14.734 -1.294 -10.844 1 96.19 75 GLU B CA 1
ATOM 2877 C C . GLU B 1 75 ? -14.859 -0.326 -9.672 1 96.19 75 GLU B C 1
ATOM 2879 O O . GLU B 1 75 ? -15.336 0.799 -9.836 1 96.19 75 GLU B O 1
ATOM 2884 N N . GLU B 1 76 ? -14.5 -0.805 -8.547 1 97.25 76 GLU B N 1
ATOM 2885 C CA . GLU B 1 76 ? -14.555 0.055 -7.363 1 97.25 76 GLU B CA 1
ATOM 2886 C C . GLU B 1 76 ? -13.664 1.28 -7.535 1 97.25 76 GLU B C 1
ATOM 2888 O O . GLU B 1 76 ? -14.055 2.395 -7.184 1 97.25 76 GLU B O 1
ATOM 2893 N N . ARG B 1 77 ? -12.445 1.081 -7.996 1 97.62 77 ARG B N 1
ATOM 2894 C CA . ARG B 1 77 ? -11.531 2.184 -8.258 1 97.62 77 ARG B CA 1
ATOM 2895 C C . ARG B 1 77 ? -12.195 3.258 -9.117 1 97.62 77 ARG B C 1
ATOM 2897 O O . ARG B 1 77 ? -12.109 4.445 -8.805 1 97.62 77 ARG B O 1
ATOM 2904 N N . ASP B 1 78 ? -12.828 2.842 -10.188 1 97.88 78 ASP B N 1
ATOM 2905 C CA . ASP B 1 78 ? -13.445 3.787 -11.117 1 97.88 78 ASP B CA 1
ATOM 2906 C C . ASP B 1 78 ? -14.602 4.531 -10.461 1 97.88 78 ASP B C 1
ATOM 2908 O O . ASP B 1 78 ? -14.812 5.719 -10.711 1 97.88 78 ASP B O 1
ATOM 2912 N N . ARG B 1 79 ? -15.375 3.854 -9.664 1 97.38 79 ARG B N 1
ATOM 2913 C CA . ARG B 1 79 ? -16.453 4.512 -8.922 1 97.38 79 ARG B CA 1
ATOM 2914 C C . ARG B 1 79 ? -15.883 5.555 -7.961 1 97.38 79 ARG B C 1
ATOM 2916 O O . ARG B 1 79 ? -16.438 6.645 -7.828 1 97.38 79 ARG B O 1
ATOM 2923 N N . PHE B 1 80 ? -14.812 5.199 -7.246 1 98.38 80 PHE B N 1
ATOM 2924 C CA . PHE B 1 80 ? -14.133 6.172 -6.395 1 98.38 80 PHE B CA 1
ATOM 2925 C C . PHE B 1 80 ? -13.703 7.391 -7.203 1 98.38 80 PHE B C 1
ATOM 2927 O O . PHE B 1 80 ? -13.852 8.523 -6.75 1 98.38 80 PHE B O 1
ATOM 2934 N N . ARG B 1 81 ? -13.148 7.148 -8.398 1 98.38 81 ARG B N 1
ATOM 2935 C CA . ARG B 1 81 ? -12.695 8.234 -9.258 1 98.38 81 ARG B CA 1
ATOM 2936 C C . ARG B 1 81 ? -13.852 9.148 -9.648 1 98.38 81 ARG B C 1
ATOM 2938 O O . ARG B 1 81 ? -13.695 10.375 -9.68 1 98.38 81 ARG B O 1
ATOM 2945 N N . GLU B 1 82 ? -14.961 8.531 -9.93 1 98.56 82 GLU B N 1
ATOM 2946 C CA . GLU B 1 82 ? -16.141 9.305 -10.305 1 98.56 82 GLU B CA 1
ATOM 2947 C C . GLU B 1 82 ? -16.594 10.211 -9.164 1 98.56 82 GLU B C 1
ATOM 2949 O O . GLU B 1 82 ? -16.891 11.391 -9.383 1 98.56 82 GLU B O 1
ATOM 2954 N N . LEU B 1 83 ? -16.719 9.648 -8 1 97.94 83 LEU B N 1
ATOM 2955 C CA . LEU B 1 83 ? -17.141 10.43 -6.844 1 97.94 83 LEU B CA 1
ATOM 2956 C C . LEU B 1 83 ? -16.125 11.523 -6.527 1 97.94 83 LEU B C 1
ATOM 2958 O O . LEU B 1 83 ? -16.5 12.641 -6.168 1 97.94 83 LEU B O 1
ATOM 2962 N N . ALA B 1 84 ? -14.875 11.18 -6.605 1 98.31 84 ALA B N 1
ATOM 2963 C CA . ALA B 1 84 ? -13.82 12.164 -6.375 1 98.31 84 ALA B CA 1
ATOM 2964 C C . ALA B 1 84 ? -13.93 13.32 -7.363 1 98.31 84 ALA B C 1
ATOM 2966 O O . ALA B 1 84 ? -13.766 14.484 -6.984 1 98.31 84 ALA B O 1
ATOM 2967 N N . GLN B 1 85 ? -14.117 12.992 -8.633 1 98.69 85 GLN B N 1
ATOM 2968 C CA . GLN B 1 85 ? -14.273 14.023 -9.648 1 98.69 85 GLN B CA 1
ATOM 2969 C C . GLN B 1 85 ? -15.477 14.914 -9.344 1 98.69 85 GLN B C 1
ATOM 2971 O O . GLN B 1 85 ? -15.414 16.141 -9.523 1 98.69 85 GLN B O 1
ATOM 2976 N N . ALA B 1 86 ? -16.562 14.297 -8.953 1 98.62 86 ALA B N 1
ATOM 2977 C CA . ALA B 1 86 ? -17.734 15.07 -8.555 1 98.62 86 ALA B CA 1
ATOM 2978 C C . ALA B 1 86 ? -17.406 16.016 -7.398 1 98.62 86 ALA B C 1
ATOM 2980 O O . ALA B 1 86 ? -17.828 17.172 -7.398 1 98.62 86 ALA B O 1
ATOM 2981 N N . ALA B 1 87 ? -16.703 15.531 -6.418 1 98.19 87 ALA B N 1
ATOM 2982 C CA . ALA B 1 87 ? -16.297 16.359 -5.289 1 98.19 87 ALA B CA 1
ATOM 2983 C C . ALA B 1 87 ? -15.422 17.531 -5.754 1 98.19 87 ALA B C 1
ATOM 2985 O O . ALA B 1 87 ? -15.617 18.672 -5.316 1 98.19 87 ALA B O 1
ATOM 2986 N N . ARG B 1 88 ? -14.469 17.297 -6.629 1 98.62 88 ARG B N 1
ATOM 2987 C CA . ARG B 1 88 ? -13.594 18.328 -7.156 1 98.62 88 ARG B CA 1
ATOM 2988 C C . ARG B 1 88 ? -14.398 19.422 -7.863 1 98.62 88 ARG B C 1
ATOM 2990 O O . ARG B 1 88 ? -14.086 20.609 -7.742 1 98.62 88 ARG B O 1
ATOM 2997 N N . GLN B 1 89 ? -15.344 18.953 -8.594 1 98.69 89 GLN B N 1
ATOM 2998 C CA . GLN B 1 89 ? -16.188 19.922 -9.305 1 98.69 89 GLN B CA 1
ATOM 2999 C C . GLN B 1 89 ? -16.906 20.844 -8.336 1 98.69 89 GLN B C 1
ATOM 3001 O O . GLN B 1 89 ? -17.016 22.047 -8.578 1 98.69 89 GLN B O 1
ATOM 3006 N N . GLN B 1 90 ? -17.406 20.25 -7.254 1 98.69 90 GLN B N 1
ATOM 3007 C CA . GLN B 1 90 ? -18.078 21.078 -6.258 1 98.69 90 GLN B CA 1
ATOM 3008 C C . GLN B 1 90 ? -17.094 22.016 -5.566 1 98.69 90 GLN B C 1
ATOM 3010 O O . GLN B 1 90 ? -17.453 23.141 -5.23 1 98.69 90 GLN B O 1
ATOM 3015 N N . ILE B 1 91 ? -15.914 21.578 -5.32 1 98.69 91 ILE B N 1
ATOM 3016 C CA . ILE B 1 91 ? -14.883 22.438 -4.734 1 98.69 91 ILE B CA 1
ATOM 3017 C C . ILE B 1 91 ? -14.602 23.609 -5.656 1 98.69 91 ILE B C 1
ATOM 3019 O O . ILE B 1 91 ? -14.547 24.766 -5.207 1 98.69 91 ILE B O 1
ATOM 3023 N N . LYS B 1 92 ? -14.43 23.344 -6.938 1 98.56 92 LYS B N 1
ATOM 3024 C CA . LYS B 1 92 ? -14.148 24.391 -7.914 1 98.56 92 LYS B CA 1
ATOM 3025 C C . LYS B 1 92 ? -15.281 25.422 -7.953 1 98.56 92 LYS B C 1
ATOM 3027 O O . LYS B 1 92 ? -15.039 26.609 -8.172 1 98.56 92 LYS B O 1
ATOM 3032 N N . LYS B 1 93 ? -16.5 24.953 -7.707 1 98.5 93 LYS B N 1
ATOM 3033 C CA . LYS B 1 93 ? -17.672 25.828 -7.703 1 98.5 93 LYS B CA 1
ATOM 3034 C C . LYS B 1 93 ? -17.875 26.469 -6.332 1 98.5 93 LYS B C 1
ATOM 3036 O O . LYS B 1 93 ? -18.844 27.203 -6.125 1 98.5 93 LYS B O 1
ATOM 3041 N N . GLU B 1 94 ? -17.078 26.094 -5.402 1 98.19 94 GLU B N 1
ATOM 3042 C CA . GLU B 1 94 ? -17.109 26.578 -4.027 1 98.19 94 GLU B CA 1
ATOM 3043 C C . GLU B 1 94 ? -18.406 26.203 -3.336 1 98.19 94 GLU B C 1
ATOM 3045 O O . GLU B 1 94 ? -18.953 26.969 -2.541 1 98.19 94 GLU B O 1
ATOM 3050 N N . LYS B 1 95 ? -18.969 25.156 -3.869 1 98.25 95 LYS B N 1
ATOM 3051 C CA . LYS B 1 95 ? -20.094 24.547 -3.158 1 98.25 95 LYS B CA 1
ATOM 3052 C C . LYS B 1 95 ? -19.594 23.641 -2.033 1 98.25 95 LYS B C 1
ATOM 3054 O O . LYS B 1 95 ? -19.688 22.406 -2.127 1 98.25 95 LYS B O 1
ATOM 3059 N N . TRP B 1 96 ? -19.328 24.234 -0.917 1 97.38 96 TRP B N 1
ATOM 3060 C CA . TRP B 1 96 ? -18.5 23.625 0.124 1 97.38 96 TRP B CA 1
ATOM 3061 C C . TRP B 1 96 ? -19.281 22.531 0.847 1 97.38 96 TRP B C 1
ATOM 3063 O O . TRP B 1 96 ? -18.734 21.469 1.148 1 97.38 96 TRP B O 1
ATOM 3073 N N . THR B 1 97 ? -20.516 22.734 1.135 1 95.44 97 THR B N 1
ATOM 3074 C CA . THR B 1 97 ? -21.297 21.734 1.831 1 95.44 97 THR B CA 1
ATOM 3075 C C . THR B 1 97 ? -21.469 20.484 0.967 1 95.44 97 THR B C 1
ATOM 3077 O O . THR B 1 97 ? -21.359 19.359 1.458 1 95.44 97 THR B O 1
ATOM 3080 N N . LEU B 1 98 ? -21.734 20.734 -0.293 1 95.75 98 LEU B N 1
ATOM 3081 C CA . LEU B 1 98 ? -21.891 19.609 -1.208 1 95.75 98 LEU B CA 1
ATOM 3082 C C . LEU B 1 98 ? -20.578 18.844 -1.386 1 95.75 98 LEU B C 1
ATOM 3084 O O . LEU B 1 98 ? -20.578 17.625 -1.43 1 95.75 98 LEU B O 1
ATOM 3088 N N . ALA B 1 99 ? -19.516 19.609 -1.521 1 97 99 ALA B N 1
ATOM 3089 C CA . ALA B 1 99 ? -18.188 18.984 -1.613 1 97 99 ALA B CA 1
ATOM 3090 C C . ALA B 1 99 ? -17.906 18.125 -0.385 1 97 99 ALA B C 1
ATOM 3092 O O . ALA B 1 99 ? -17.453 16.984 -0.507 1 97 99 ALA B O 1
ATOM 3093 N N . ALA B 1 100 ? -18.25 18.656 0.75 1 95.5 100 ALA B N 1
ATOM 3094 C CA . ALA B 1 100 ? -18.016 17.938 2.002 1 95.5 100 ALA B CA 1
ATOM 3095 C C . ALA B 1 100 ? -18.844 16.656 2.057 1 95.5 100 ALA B C 1
ATOM 3097 O O . ALA B 1 100 ? -18.359 15.625 2.521 1 95.5 100 ALA B O 1
ATOM 3098 N N . ARG B 1 101 ? -20.016 16.734 1.612 1 93.94 101 ARG B N 1
ATOM 3099 C CA . ARG B 1 101 ? -20.891 15.57 1.614 1 93.94 101 ARG B CA 1
ATOM 3100 C C . ARG B 1 101 ? -20.344 14.477 0.698 1 93.94 101 ARG B C 1
ATOM 3102 O O . ARG B 1 101 ? -20.406 13.289 1.032 1 93.94 101 ARG B O 1
ATOM 3109 N N . LEU B 1 102 ? -19.859 14.891 -0.432 1 95.44 102 LEU B N 1
ATOM 3110 C CA . LEU B 1 102 ? -19.297 13.914 -1.36 1 95.44 102 LEU B CA 1
ATOM 3111 C C . LEU B 1 102 ? -18.031 13.281 -0.778 1 95.44 102 LEU B C 1
ATOM 3113 O O . LEU B 1 102 ? -17.844 12.062 -0.869 1 95.44 102 LEU B O 1
ATOM 3117 N N . ILE B 1 103 ? -17.219 14.086 -0.161 1 96 103 ILE B N 1
ATOM 3118 C CA . ILE B 1 103 ? -16.016 13.57 0.476 1 96 103 ILE B CA 1
ATOM 3119 C C . ILE B 1 103 ? -16.406 12.594 1.587 1 96 103 ILE B C 1
ATOM 3121 O O . ILE B 1 103 ? -15.805 11.523 1.714 1 96 103 ILE B O 1
ATOM 3125 N N . ASP B 1 104 ? -17.375 12.953 2.346 1 94.31 104 ASP B N 1
ATOM 3126 C CA . ASP B 1 104 ? -17.891 12.094 3.41 1 94.31 104 ASP B CA 1
ATOM 3127 C C . ASP B 1 104 ? -18.438 10.789 2.846 1 94.31 104 ASP B C 1
ATOM 3129 O O . ASP B 1 104 ? -18.281 9.727 3.455 1 94.31 104 ASP B O 1
ATOM 3133 N N . THR B 1 105 ? -19.047 10.875 1.712 1 94.06 105 THR B N 1
ATOM 3134 C CA . THR B 1 105 ? -19.578 9.695 1.034 1 94.06 105 THR B CA 1
ATOM 3135 C C . THR B 1 105 ? -18.453 8.766 0.597 1 94.06 105 THR B C 1
ATOM 3137 O O . THR B 1 105 ? -18.609 7.539 0.629 1 94.06 105 THR B O 1
ATOM 3140 N N . ILE B 1 106 ? -17.391 9.297 0.264 1 96.12 106 ILE B N 1
ATOM 3141 C CA . ILE B 1 106 ? -16.25 8.516 -0.217 1 96.12 106 ILE B CA 1
ATOM 3142 C C . ILE B 1 106 ? -15.594 7.797 0.954 1 96.12 106 ILE B C 1
ATOM 3144 O O . ILE B 1 106 ? -15.43 6.574 0.928 1 96.12 106 ILE B O 1
ATOM 3148 N N . LEU B 1 107 ? -15.164 8.391 2.074 1 92.25 107 LEU B N 1
ATOM 3149 C CA . LEU B 1 107 ? -14.312 7.797 3.102 1 92.25 107 LEU B CA 1
ATOM 3150 C C . LEU B 1 107 ? -14.992 7.859 4.469 1 92.25 107 LEU B C 1
ATOM 3152 O O . LEU B 1 107 ? -14.914 6.906 5.246 1 92.25 107 LEU B O 1
ATOM 3156 N N . GLY B 1 108 ? -15.578 8.914 5.031 1 80.44 108 GLY B N 1
ATOM 3157 C CA . GLY B 1 108 ? -16.078 9.18 6.375 1 80.44 108 GLY B CA 1
ATOM 3158 C C . GLY B 1 108 ? -17.391 8.492 6.676 1 80.44 108 GLY B C 1
ATOM 3159 O O . GLY B 1 108 ? -17.422 7.512 7.426 1 80.44 108 GLY B O 1
ATOM 3160 N N . GLY B 1 109 ? -18.391 8.68 6.086 1 71.25 109 GLY B N 1
ATOM 3161 C CA . GLY B 1 109 ? -19.766 8.18 6.191 1 71.25 109 GLY B CA 1
ATOM 3162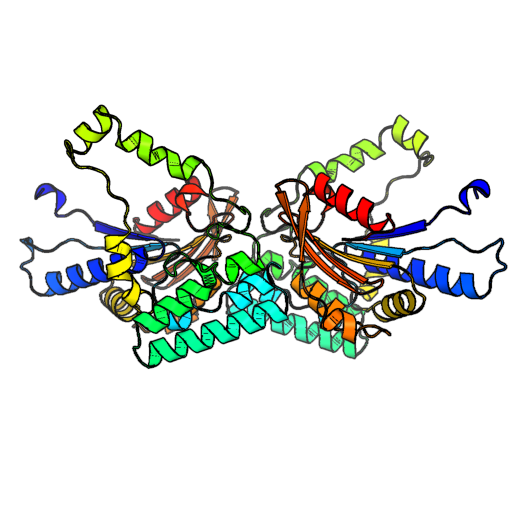 C C . GLY B 1 109 ? -20.438 8.586 7.488 1 71.25 109 GLY B C 1
ATOM 3163 O O . GLY B 1 109 ? -21.375 7.918 7.941 1 71.25 109 GLY B O 1
ATOM 3164 N N . VAL B 1 110 ? -19.844 9.555 8.133 1 68.38 110 VAL B N 1
ATOM 3165 C CA . VAL B 1 110 ? -20.297 9.812 9.492 1 68.38 110 VAL B CA 1
ATOM 3166 C C . VAL B 1 110 ? -21.266 10.992 9.484 1 68.38 110 VAL B C 1
ATOM 3168 O O . VAL B 1 110 ? -22.125 11.102 10.367 1 68.38 110 VAL B O 1
ATOM 3171 N N . MET B 1 111 ? -21.109 11.773 8.555 1 74.19 111 MET B N 1
ATOM 3172 C CA . MET B 1 111 ? -21.891 13.008 8.625 1 74.19 111 MET B CA 1
ATOM 3173 C C . MET B 1 111 ? -23.203 12.852 7.852 1 74.19 111 MET B C 1
ATOM 3175 O O . MET B 1 111 ? -24.078 13.711 7.938 1 74.19 111 MET B O 1
ATOM 3179 N N . THR B 1 112 ? -23.25 11.797 7.121 1 68 112 THR B N 1
ATOM 3180 C CA . THR B 1 112 ? -24.5 11.547 6.402 1 68 112 THR B CA 1
ATOM 3181 C C . THR B 1 112 ? -25.297 10.422 7.062 1 68 112 THR B C 1
ATOM 3183 O O . THR B 1 112 ? -24.906 9.258 6.992 1 68 112 THR B O 1
ATOM 3186 N N . PRO B 1 113 ? -26.328 10.852 7.773 1 65.75 113 PRO B N 1
ATOM 3187 C CA . PRO B 1 113 ? -27.094 9.844 8.516 1 65.75 113 PRO B CA 1
ATOM 3188 C C . PRO B 1 113 ? -27.531 8.68 7.633 1 65.75 113 PRO B C 1
ATOM 3190 O O . PRO B 1 113 ? -27.969 8.883 6.496 1 65.75 113 PRO B O 1
ATOM 3193 N N . GLY B 1 114 ? -27.328 7.504 8.18 1 68.69 114 GLY B N 1
ATOM 3194 C CA . GLY B 1 114 ? -27.859 6.305 7.547 1 68.69 114 GLY B CA 1
ATOM 3195 C C . GLY B 1 114 ? -27.016 5.824 6.383 1 68.69 114 GLY B C 1
ATOM 3196 O O . GLY B 1 114 ? -27.359 4.844 5.723 1 68.69 114 GLY B O 1
ATOM 3197 N N . HIS B 1 115 ? -25.969 6.598 6.141 1 78.62 115 HIS B N 1
ATOM 3198 C CA . HIS B 1 115 ? -25.188 6.223 4.973 1 78.62 115 HIS B CA 1
ATOM 3199 C C . HIS B 1 115 ? -23.828 5.652 5.379 1 78.62 115 HIS B C 1
ATOM 3201 O O . HIS B 1 115 ? -23.219 6.117 6.344 1 78.62 115 HIS B O 1
ATOM 3207 N N . THR B 1 116 ? -23.484 4.539 4.852 1 90.44 116 THR B N 1
ATOM 3208 C CA . THR B 1 116 ? -22.125 3.982 4.926 1 90.44 116 THR B CA 1
ATOM 3209 C C . THR B 1 116 ? -21.266 4.492 3.775 1 90.44 116 THR B C 1
ATOM 3211 O O . THR B 1 116 ? -21.75 4.668 2.658 1 90.44 116 THR B O 1
ATOM 3214 N N . SER B 1 117 ? -20.094 4.863 4.086 1 94.94 117 SER B N 1
ATOM 3215 C CA . SER B 1 117 ? -19.203 5.383 3.049 1 94.94 117 SER B CA 1
ATOM 3216 C C . SER B 1 117 ? -18.922 4.328 1.99 1 94.94 117 SER B C 1
ATOM 3218 O O . SER B 1 117 ? -19.094 3.131 2.234 1 94.94 117 SER B O 1
ATOM 3220 N N . MET B 1 118 ? -18.531 4.816 0.851 1 95.62 118 MET B N 1
ATOM 3221 C CA . MET B 1 118 ? -18.094 3.908 -0.203 1 95.62 118 MET B CA 1
ATOM 3222 C C . MET B 1 118 ? -16.906 3.068 0.262 1 95.62 118 MET B C 1
ATOM 3224 O O . MET B 1 118 ? -16.828 1.877 -0.043 1 95.62 118 MET B O 1
ATOM 3228 N N . PHE B 1 119 ? -15.984 3.631 0.982 1 97.25 119 PHE B N 1
ATOM 3229 C CA . PHE B 1 119 ? -14.844 2.922 1.547 1 97.25 119 PHE B CA 1
ATOM 3230 C C . PHE B 1 119 ? -15.305 1.733 2.381 1 97.25 119 PHE B C 1
ATOM 3232 O O . PHE B 1 119 ? -14.859 0.605 2.164 1 97.25 119 PHE B O 1
ATOM 3239 N N . THR B 1 120 ? -16.172 2.002 3.301 1 95.69 120 THR B N 1
ATOM 3240 C CA . THR B 1 120 ? -16.641 0.946 4.188 1 95.69 120 THR B CA 1
ATOM 3241 C C . THR B 1 120 ? -17.391 -0.13 3.398 1 95.69 120 THR B C 1
ATOM 3243 O O . THR B 1 120 ? -17.188 -1.324 3.637 1 95.69 120 THR B O 1
ATOM 3246 N N . ASN B 1 121 ? -18.188 0.33 2.455 1 94.94 121 ASN B N 1
ATOM 3247 C CA . ASN B 1 121 ? -18.953 -0.619 1.654 1 94.94 121 ASN B CA 1
ATOM 3248 C C . ASN B 1 121 ? -18.031 -1.536 0.847 1 94.94 121 ASN B C 1
ATOM 3250 O O . ASN B 1 121 ? -18.312 -2.73 0.712 1 94.94 121 ASN B O 1
ATOM 3254 N N . VAL B 1 122 ? -16.984 -0.989 0.387 1 96.12 122 VAL B N 1
ATOM 3255 C CA . VAL B 1 122 ? -16.094 -1.718 -0.514 1 96.12 122 VAL B CA 1
ATOM 3256 C C . VAL B 1 122 ? -15.141 -2.588 0.295 1 96.12 122 VAL B C 1
ATOM 3258 O O . VAL B 1 122 ? -14.859 -3.73 -0.078 1 96.12 122 VAL B O 1
ATOM 3261 N N . THR B 1 123 ? -14.703 -2.162 1.45 1 96.56 123 THR B N 1
ATOM 3262 C CA . THR B 1 123 ? -13.594 -2.82 2.133 1 96.56 123 THR B CA 1
ATOM 3263 C C . THR B 1 123 ? -14.094 -3.609 3.34 1 96.56 123 THR B C 1
ATOM 3265 O O . THR B 1 123 ? -13.383 -4.457 3.873 1 96.56 123 THR B O 1
ATOM 3268 N N . ALA B 1 124 ? -15.258 -3.207 3.84 1 94.81 124 ALA B N 1
ATOM 3269 C CA . ALA B 1 124 ? -15.82 -3.742 5.074 1 94.81 124 ALA B CA 1
ATOM 3270 C C . ALA B 1 124 ? -15.031 -3.264 6.289 1 94.81 124 ALA B C 1
ATOM 3272 O O . ALA B 1 124 ? -15.18 -3.811 7.387 1 94.81 124 ALA B O 1
ATOM 3273 N N . TYR B 1 125 ? -14.18 -2.268 6.07 1 95 125 TYR B N 1
ATOM 3274 C CA . TYR B 1 125 ? -13.445 -1.646 7.164 1 95 125 TYR B CA 1
ATOM 3275 C C . TYR B 1 125 ? -14.258 -0.529 7.805 1 95 125 TYR B C 1
ATOM 3277 O O . TYR B 1 125 ? -14.945 0.225 7.109 1 95 125 TYR B O 1
ATOM 3285 N N . ASN B 1 126 ? -14.156 -0.468 9.023 1 91.88 126 ASN B N 1
ATOM 3286 C CA . ASN B 1 126 ? -14.711 0.674 9.742 1 91.88 126 ASN B CA 1
ATOM 3287 C C . ASN B 1 126 ? -13.609 1.572 10.305 1 91.88 126 ASN B C 1
ATOM 3289 O O . ASN B 1 126 ? -13.875 2.41 11.172 1 91.88 126 ASN B O 1
ATOM 3293 N N . TYR B 1 127 ? -12.461 1.331 9.938 1 94.44 127 TYR B N 1
ATOM 3294 C CA . TYR B 1 127 ? -11.258 2.039 10.367 1 94.44 127 TYR B CA 1
ATOM 3295 C C . TYR B 1 127 ? -10.312 2.264 9.188 1 94.44 127 TYR B C 1
ATOM 3297 O O . TYR B 1 127 ? -9.953 1.318 8.477 1 94.44 127 TYR B O 1
ATOM 3305 N N . TYR B 1 128 ? -9.953 3.459 8.914 1 96.44 128 TYR B N 1
ATOM 3306 C CA . TYR B 1 128 ? -9.164 3.748 7.727 1 96.44 128 TYR B CA 1
ATOM 3307 C C . TYR B 1 128 ? -7.852 4.43 8.094 1 96.44 128 TYR B C 1
ATOM 3309 O O . TYR B 1 128 ? -7.184 5.008 7.234 1 96.44 128 TYR B O 1
ATOM 3317 N N . PHE B 1 129 ? -7.418 4.383 9.367 1 97.38 129 PHE B N 1
ATOM 3318 C CA . PHE B 1 129 ? -6.207 5.074 9.805 1 97.38 129 PHE B CA 1
ATOM 3319 C C . PHE B 1 129 ? -5.008 4.137 9.766 1 97.38 129 PHE B C 1
ATOM 3321 O O . PHE B 1 129 ? -3.879 4.555 10.039 1 97.38 129 PHE B O 1
ATOM 3328 N N . ASN B 1 130 ? -5.172 2.959 9.422 1 97.94 130 ASN B N 1
ATOM 3329 C CA . ASN B 1 130 ? -4.168 1.917 9.242 1 97.94 130 ASN B CA 1
ATOM 3330 C C . ASN B 1 130 ? -4.73 0.719 8.484 1 97.94 130 ASN B C 1
ATOM 3332 O O . ASN B 1 130 ? -5.539 -0.036 9.023 1 97.94 130 ASN B O 1
ATOM 3336 N N . PHE B 1 131 ? -4.32 0.476 7.289 1 97 131 PHE B N 1
ATOM 3337 C CA . PHE B 1 131 ? -5.035 -0.474 6.445 1 97 131 PHE B CA 1
ATOM 3338 C C . PHE B 1 131 ? -4.738 -1.907 6.871 1 97 131 PHE B C 1
ATOM 3340 O O . PHE B 1 131 ? -5.312 -2.854 6.324 1 97 131 PHE B O 1
ATOM 3347 N N . ARG B 1 132 ? -3.949 -2.086 7.965 1 96.31 132 ARG B N 1
ATOM 3348 C CA . ARG B 1 132 ? -3.764 -3.414 8.539 1 96.31 132 ARG B CA 1
ATOM 3349 C C . ARG B 1 132 ? -4.879 -3.744 9.531 1 96.31 132 ARG B C 1
ATOM 3351 O O . ARG B 1 132 ? -5.02 -4.895 9.953 1 96.31 132 ARG B O 1
ATOM 3358 N N . LEU B 1 133 ? -5.594 -2.727 9.922 1 95.56 133 LEU B N 1
ATOM 3359 C CA . LEU B 1 133 ? -6.586 -2.885 10.977 1 95.56 133 LEU B CA 1
ATOM 3360 C C . LEU B 1 133 ? -7.988 -2.609 10.453 1 95.56 133 LEU B C 1
ATOM 3362 O O . LEU B 1 133 ? -8.305 -1.479 10.062 1 95.56 133 LEU B O 1
ATOM 3366 N N . PRO B 1 134 ? -8.867 -3.604 10.508 1 94.31 134 PRO B N 1
ATOM 3367 C CA . PRO B 1 134 ? -10.242 -3.385 10.047 1 94.31 134 PRO B CA 1
ATOM 3368 C C . PRO B 1 134 ? -11.078 -2.584 11.039 1 94.31 134 PRO B C 1
ATOM 3370 O O . PRO B 1 134 ? -12.125 -2.045 10.68 1 94.31 134 PRO B O 1
ATOM 3373 N N . VAL B 1 135 ? -10.594 -2.613 12.25 1 93.19 135 VAL B N 1
ATOM 3374 C CA . VAL B 1 135 ? -11.328 -1.908 13.297 1 93.19 135 VAL B CA 1
ATOM 3375 C C . VAL B 1 135 ? -10.367 -1.071 14.133 1 93.19 135 VAL B C 1
ATOM 3377 O O . VAL B 1 135 ? -9.164 -1.355 14.18 1 93.19 135 VAL B O 1
ATOM 3380 N N . GLU B 1 136 ? -10.898 -0.086 14.727 1 93.56 136 GLU B N 1
ATOM 3381 C CA . GLU B 1 136 ? -10.117 0.813 15.57 1 93.56 136 GLU B CA 1
ATOM 3382 C C . GLU B 1 136 ? -9.539 0.077 16.781 1 93.56 136 GLU B C 1
ATOM 3384 O O . GLU B 1 136 ? -10.219 -0.753 17.391 1 93.56 136 GLU B O 1
ATOM 3389 N N . PRO B 1 137 ? -8.273 0.38 17.109 1 93.94 137 PRO B N 1
ATOM 3390 C CA . PRO B 1 137 ? -7.711 -0.201 18.328 1 93.94 137 PRO B CA 1
ATOM 3391 C C . PRO B 1 137 ? -8.492 0.193 19.578 1 93.94 137 PRO B C 1
ATOM 3393 O O . PRO B 1 137 ? -8.938 1.335 19.688 1 93.94 137 PRO B O 1
ATOM 3396 N N . LYS B 1 138 ? -8.57 -0.712 20.516 1 91.44 138 LYS B N 1
ATOM 3397 C CA . LYS B 1 138 ? -9.305 -0.475 21.766 1 91.44 138 LYS B CA 1
ATOM 3398 C C . LYS B 1 138 ? -8.656 0.642 22.578 1 91.44 138 LYS B C 1
ATOM 3400 O O . LYS B 1 138 ? -9.344 1.372 23.297 1 91.44 138 LYS B O 1
ATOM 3405 N N . GLU B 1 139 ? -7.379 0.806 22.375 1 90.94 139 GLU B N 1
ATOM 3406 C CA . GLU B 1 139 ? -6.602 1.777 23.141 1 90.94 139 GLU B CA 1
ATOM 3407 C C . GLU B 1 139 ? -7.086 3.201 22.875 1 90.94 139 GLU B C 1
ATOM 3409 O O . GLU B 1 139 ? -6.855 4.102 23.688 1 90.94 139 GLU B O 1
ATOM 3414 N N . PHE B 1 140 ? -7.73 3.418 21.812 1 89.75 140 PHE B N 1
ATOM 3415 C CA . PHE B 1 140 ? -8.148 4.766 21.438 1 89.75 140 PHE B CA 1
ATOM 3416 C C . PHE B 1 140 ? -9.312 5.227 22.312 1 89.75 140 PHE B C 1
ATOM 3418 O O . PHE B 1 140 ? -9.633 6.414 22.344 1 89.75 140 PHE B O 1
ATOM 3425 N N . THR B 1 141 ? -9.875 4.359 23.062 1 86.81 141 THR B N 1
ATOM 3426 C CA . THR B 1 141 ? -11.008 4.742 23.906 1 86.81 141 THR B CA 1
ATOM 3427 C C . THR B 1 141 ? -10.57 4.887 25.359 1 86.81 141 THR B C 1
ATOM 3429 O O . THR B 1 141 ? -11.344 5.332 26.203 1 86.81 141 THR B O 1
ATOM 3432 N N . TYR B 1 142 ? -9.336 4.641 25.625 1 87.81 142 TYR B N 1
ATOM 3433 C CA . TYR B 1 142 ? -8.875 4.609 27 1 87.81 142 TYR B CA 1
ATOM 3434 C C . TYR B 1 142 ? -8.75 6.02 27.562 1 87.81 142 TYR B C 1
ATOM 3436 O O . TYR B 1 142 ? -8.891 6.227 28.766 1 87.81 142 TYR B O 1
ATOM 3444 N N . TYR B 1 143 ? -8.453 7.016 26.734 1 86.38 143 TYR B N 1
ATOM 3445 C CA . TYR B 1 143 ? -8.125 8.344 27.25 1 86.38 143 TYR B CA 1
ATOM 3446 C C . TYR B 1 143 ? -9.352 9.008 27.875 1 86.38 143 TYR B C 1
ATOM 3448 O O . TYR B 1 143 ? -9.219 9.844 28.766 1 86.38 143 TYR B O 1
ATOM 3456 N N . PHE B 1 144 ? -10.516 8.602 27.484 1 82.81 144 PHE B N 1
ATOM 3457 C CA . PHE B 1 144 ? -11.711 9.141 28.125 1 82.81 144 PHE B CA 1
ATOM 3458 C C . PHE B 1 144 ? -11.727 8.805 29.609 1 82.81 144 PHE B C 1
ATOM 3460 O O . PHE B 1 144 ? -12.039 9.656 30.453 1 82.81 144 PHE B O 1
ATOM 3467 N N . GLN B 1 145 ? -11.406 7.582 29.812 1 86.19 145 GLN B N 1
ATOM 3468 C CA . GLN B 1 145 ? -11.367 7.145 31.203 1 86.19 145 GLN B CA 1
ATOM 3469 C C . GLN B 1 145 ? -10.266 7.867 31.984 1 86.19 145 GLN B C 1
ATOM 3471 O O . GLN B 1 145 ? -10.461 8.234 33.156 1 86.19 145 GLN B O 1
ATOM 3476 N N . PHE B 1 146 ? -9.188 8.078 31.344 1 89.25 146 PHE B N 1
ATOM 3477 C CA . PHE B 1 146 ? -8.062 8.773 31.953 1 89.25 146 PHE B CA 1
ATOM 3478 C C . PHE B 1 146 ? -8.438 10.219 32.281 1 89.25 146 PHE B C 1
ATOM 3480 O O . PHE B 1 146 ? -8.148 10.703 33.375 1 89.25 146 PHE B O 1
ATOM 3487 N N . LEU B 1 147 ? -9.133 10.891 31.375 1 88.88 147 LEU B N 1
ATOM 3488 C CA . LEU B 1 147 ? -9.492 12.289 31.547 1 88.88 147 LEU B CA 1
ATOM 3489 C C . LEU B 1 147 ? -10.555 12.453 32.625 1 88.88 147 LEU B C 1
ATOM 3491 O O . LEU B 1 147 ? -10.711 13.531 33.188 1 88.88 147 LEU B O 1
ATOM 3495 N N . ASP B 1 148 ? -11.227 11.367 32.938 1 87.62 148 ASP B N 1
ATOM 3496 C CA . ASP B 1 148 ? -12.297 11.438 33.906 1 87.62 148 ASP B CA 1
ATOM 3497 C C . ASP B 1 148 ? -11.75 11.234 35.344 1 87.62 148 ASP B C 1
ATOM 3499 O O . ASP B 1 148 ? -12.453 11.469 36.312 1 87.62 148 ASP B O 1
ATOM 3503 N N . LEU B 1 149 ? -10.531 10.898 35.375 1 90.62 149 LEU B N 1
ATOM 3504 C CA . LEU B 1 149 ? -9.93 10.734 36.719 1 90.62 149 LEU B CA 1
ATOM 3505 C C . LEU B 1 149 ? -9.828 12.078 37.438 1 90.62 149 LEU B C 1
ATOM 3507 O O . LEU B 1 149 ? -9.391 13.07 36.844 1 90.62 149 LEU B O 1
ATOM 3511 N N . ILE B 1 150 ? -10.086 12.008 38.625 1 91.88 150 ILE B N 1
ATOM 3512 C CA . ILE B 1 150 ? -10.133 13.227 39.438 1 91.88 150 ILE B CA 1
ATOM 3513 C C . ILE B 1 150 ? -8.75 13.875 39.469 1 91.88 150 ILE B C 1
ATOM 3515 O O . ILE B 1 150 ? -8.609 15.07 39.188 1 91.88 150 ILE B O 1
ATOM 3519 N N . PRO B 1 151 ? -7.73 13.102 39.75 1 94.88 151 PRO B N 1
ATOM 3520 C CA . PRO B 1 151 ? -6.414 13.75 39.781 1 94.88 151 PRO B CA 1
ATOM 3521 C C . PRO B 1 151 ? -6.043 14.375 38.438 1 94.88 151 PRO B C 1
ATOM 3523 O O . PRO B 1 151 ? -5.355 15.398 38.406 1 94.88 151 PRO B O 1
ATOM 3526 N N . VAL B 1 152 ? -6.469 13.797 37.375 1 93 152 VAL B N 1
ATOM 3527 C CA . VAL B 1 152 ? -6.156 14.305 36.031 1 93 152 VAL B CA 1
ATOM 3528 C C . VAL B 1 152 ? -6.934 15.602 35.781 1 93 152 VAL B C 1
ATOM 3530 O O . VAL B 1 152 ? -6.363 16.594 35.344 1 93 152 VAL B O 1
ATOM 3533 N N . ARG B 1 153 ? -8.156 15.602 36.094 1 91.69 153 ARG B N 1
ATOM 3534 C CA . ARG B 1 153 ? -8.984 16.781 35.938 1 91.69 153 ARG B CA 1
ATOM 3535 C C . ARG B 1 153 ? -8.453 17.969 36.75 1 91.69 153 ARG B C 1
ATOM 3537 O O . ARG B 1 153 ? -8.445 19.094 36.25 1 91.69 153 ARG B O 1
ATOM 3544 N N . GLU B 1 154 ? -7.977 17.672 37.875 1 93.94 154 GLU B N 1
ATOM 3545 C CA . GLU B 1 154 ? -7.383 18.703 38.719 1 93.94 154 GLU B CA 1
ATOM 3546 C C . GLU B 1 154 ? -6.094 19.234 38.094 1 93.94 154 GLU B C 1
ATOM 3548 O O . GLU B 1 154 ? -5.863 20.453 38.094 1 93.94 154 GLU B O 1
ATOM 3553 N N . ALA B 1 155 ? -5.348 18.297 37.625 1 93.69 155 ALA B N 1
ATOM 3554 C CA . ALA B 1 155 ? -4.055 18.672 37.062 1 93.69 155 ALA B CA 1
ATOM 3555 C C . ALA B 1 155 ? -4.223 19.578 35.844 1 93.69 155 ALA B C 1
ATOM 3557 O O . ALA B 1 155 ? -3.402 20.469 35.594 1 93.69 155 ALA B O 1
ATOM 3558 N N . ILE B 1 156 ? -5.301 19.359 35.094 1 90.75 156 ILE B N 1
ATOM 3559 C CA . ILE B 1 156 ? -5.434 20.125 33.875 1 90.75 156 ILE B CA 1
ATOM 3560 C C . ILE B 1 156 ? -6.434 21.266 34.062 1 90.75 156 ILE B C 1
ATOM 3562 O O . ILE B 1 156 ? -6.785 21.969 33.125 1 90.75 156 ILE B O 1
ATOM 3566 N N . HIS B 1 157 ? -6.926 21.391 35.219 1 92.44 157 HIS B N 1
ATOM 3567 C CA . HIS B 1 157 ? -7.695 22.531 35.688 1 92.44 157 HIS B CA 1
ATOM 3568 C C . HIS B 1 157 ? -9.016 22.672 34.938 1 92.44 157 HIS B C 1
ATOM 3570 O O . HIS B 1 157 ? -9.406 23.766 34.562 1 92.44 157 HIS B O 1
ATOM 3576 N N . VAL B 1 158 ? -9.742 21.609 34.719 1 90.12 158 VAL B N 1
ATOM 3577 C CA . VAL B 1 158 ? -10.992 21.688 33.969 1 90.12 158 VAL B CA 1
ATOM 3578 C C . VAL B 1 158 ? -12.18 21.578 34.906 1 90.12 158 VAL B C 1
ATOM 3580 O O . VAL B 1 158 ? -13.32 21.875 34.531 1 90.12 158 VAL B O 1
ATOM 3583 N N . GLY B 1 159 ? -11.984 21.344 36.125 1 85.5 159 GLY B N 1
ATOM 3584 C CA . GLY B 1 159 ? -13.07 21.297 37.062 1 85.5 159 GLY B CA 1
ATOM 3585 C C . GLY B 1 159 ? -14.148 20.281 36.688 1 85.5 159 GLY B C 1
ATOM 3586 O O . GLY B 1 159 ? -13.844 19.125 36.406 1 85.5 159 GLY B O 1
ATOM 3587 N N . LYS B 1 160 ? -15.398 20.734 36.656 1 83.81 160 LYS B N 1
ATOM 3588 C CA . LYS B 1 160 ? -16.531 19.859 36.406 1 83.81 160 LYS B CA 1
ATOM 3589 C C . LYS B 1 160 ? -16.969 19.922 34.969 1 83.81 160 LYS B C 1
ATOM 3591 O O . LYS B 1 160 ? -18.031 19.422 34.594 1 83.81 160 LYS B O 1
ATOM 3596 N N . THR B 1 161 ? -16.172 20.547 34.188 1 84.5 161 THR B N 1
ATOM 3597 C CA . THR B 1 161 ? -16.516 20.656 32.781 1 84.5 161 THR B CA 1
ATOM 3598 C C . THR B 1 161 ? -16.625 19.266 32.156 1 84.5 161 THR B C 1
ATOM 3600 O O . THR B 1 161 ? -15.797 18.391 32.406 1 84.5 161 THR B O 1
ATOM 3603 N N . VAL B 1 162 ? -17.781 19.078 31.438 1 77.75 162 VAL B N 1
ATOM 3604 C CA . VAL B 1 162 ? -18.016 17.797 30.766 1 77.75 162 VAL B CA 1
ATOM 3605 C C . VAL B 1 162 ? -17.266 17.766 29.438 1 77.75 162 VAL B C 1
ATOM 3607 O O . VAL B 1 162 ? -17.234 18.75 28.703 1 77.75 162 VAL B O 1
ATOM 3610 N N . TYR B 1 163 ? -16.531 16.688 29.328 1 75.94 163 TYR B N 1
ATOM 3611 C CA . TYR B 1 163 ? -15.875 16.453 28.047 1 75.94 163 TYR B CA 1
ATOM 3612 C C . TYR B 1 163 ? -16.906 16.141 26.969 1 75.94 163 TYR B C 1
ATOM 3614 O O . TYR B 1 163 ? -17.609 15.141 27.047 1 75.94 163 TYR B O 1
ATOM 3622 N N . HIS B 1 164 ? -17.281 17.031 26.125 1 68.81 164 HIS B N 1
ATOM 3623 C CA . HIS B 1 164 ? -18.312 16.859 25.109 1 68.81 164 HIS B CA 1
ATOM 3624 C C . HIS B 1 164 ? -17.75 16.156 23.875 1 68.81 164 HIS B C 1
ATOM 3626 O O . HIS B 1 164 ? -16.547 16.188 23.625 1 68.81 164 HIS B O 1
ATOM 3632 N N . ASN B 1 165 ? -18.938 15.375 23.406 1 64.56 165 ASN B N 1
ATOM 3633 C CA . ASN B 1 165 ? -18.609 14.828 22.094 1 64.56 165 ASN B CA 1
ATOM 3634 C C . ASN B 1 165 ? -18.719 15.883 21 1 64.56 165 ASN B C 1
ATOM 3636 O O . ASN B 1 165 ? -19.328 16.938 21.203 1 64.56 165 ASN B O 1
ATOM 3640 N N . SER B 1 166 ? -17.734 15.992 20.031 1 68.81 166 SER B N 1
ATOM 3641 C CA . SER B 1 166 ? -17.25 16.922 19.031 1 68.81 166 SER B CA 1
ATOM 3642 C C . SER B 1 166 ? -18.203 17 17.828 1 68.81 166 SER B C 1
ATOM 3644 O O . SER B 1 166 ? -17.891 17.641 16.828 1 68.81 166 SER B O 1
ATOM 3646 N N . ARG B 1 167 ? -19.75 16.656 18.078 1 77.19 167 ARG B N 1
ATOM 3647 C CA . ARG B 1 167 ? -20.594 16.641 16.891 1 77.19 167 ARG B CA 1
ATOM 3648 C C . ARG B 1 167 ? -20.938 18.047 16.438 1 77.19 167 ARG B C 1
ATOM 3650 O O . ARG B 1 167 ? -21 18.328 15.242 1 77.19 167 ARG B O 1
ATOM 3657 N N . LYS B 1 168 ? -21.188 18.891 17.344 1 79.69 168 LYS B N 1
ATOM 3658 C CA . LYS B 1 168 ? -21.469 20.297 17.031 1 79.69 168 LYS B CA 1
ATOM 3659 C C . LYS B 1 168 ? -20.312 20.938 16.281 1 79.69 168 LYS B C 1
ATOM 3661 O O . LYS B 1 168 ? -20.5 21.625 15.281 1 79.69 168 LYS B O 1
ATOM 3666 N N . VAL B 1 169 ? -19.203 20.781 16.844 1 82 169 VAL B N 1
ATOM 3667 C CA . VAL B 1 169 ? -18.016 21.344 16.219 1 82 169 VAL B CA 1
ATOM 3668 C C . VAL B 1 169 ? -17.844 20.734 14.82 1 82 169 VAL B C 1
ATOM 3670 O O . VAL B 1 169 ? -17.594 21.453 13.852 1 82 169 VAL B O 1
ATOM 3673 N N . GLN B 1 170 ? -18.047 19.438 14.734 1 83.88 170 GLN B N 1
ATOM 3674 C CA . GLN B 1 170 ? -17.922 18.734 13.461 1 83.88 170 GLN B CA 1
ATOM 3675 C C . GLN B 1 170 ? -18.891 19.312 12.422 1 83.88 170 GLN B C 1
ATOM 3677 O O . GLN B 1 170 ? -18.516 19.531 11.266 1 83.88 170 GLN B O 1
ATOM 3682 N N . THR B 1 171 ? -20.078 19.531 12.836 1 86.06 171 THR B N 1
ATOM 3683 C CA . THR B 1 171 ? -21.094 20.047 11.922 1 86.06 171 THR B CA 1
ATOM 3684 C C . THR B 1 171 ? -20.734 21.438 11.438 1 86.06 171 THR B C 1
ATOM 3686 O O . THR B 1 171 ? -20.953 21.781 10.273 1 86.06 171 THR B O 1
ATOM 3689 N N . LYS B 1 172 ? -20.188 22.172 12.344 1 87.94 172 LYS B N 1
ATOM 3690 C CA . LYS B 1 172 ? -19.859 23.547 11.992 1 87.94 172 LYS B CA 1
ATOM 3691 C C . LYS B 1 172 ? -18.656 23.609 11.047 1 87.94 172 LYS B C 1
ATOM 3693 O O . LYS B 1 172 ? -18.578 24.484 10.188 1 87.94 172 LYS B O 1
ATOM 3698 N N . ILE B 1 173 ? -17.797 22.688 11.188 1 89.12 173 ILE B N 1
ATOM 3699 C CA . ILE B 1 173 ? -16.562 22.75 10.391 1 89.12 173 ILE B CA 1
ATOM 3700 C C . ILE B 1 173 ? -16.734 21.922 9.125 1 89.12 173 ILE B C 1
ATOM 3702 O O . ILE B 1 173 ? -15.906 21.984 8.211 1 89.12 173 ILE B O 1
ATOM 3706 N N . PHE B 1 174 ? -17.812 21.219 8.977 1 90.5 174 PHE B N 1
ATOM 3707 C CA . PHE B 1 174 ? -18.047 20.219 7.93 1 90.5 174 PHE B CA 1
ATOM 3708 C C . PHE B 1 174 ? -17.906 20.859 6.551 1 90.5 174 PHE B C 1
ATOM 3710 O O . PHE B 1 174 ? -17.219 20.312 5.684 1 90.5 174 PHE B O 1
ATOM 3717 N N . PRO B 1 175 ? -18.422 22.094 6.312 1 92.62 175 PRO B N 1
ATOM 3718 C CA . PRO B 1 175 ? -18.281 22.672 4.973 1 92.62 175 PRO B CA 1
ATOM 3719 C C . PRO B 1 175 ? -16.828 23.016 4.629 1 92.62 175 PRO B C 1
ATOM 3721 O O . PRO B 1 175 ? -16.5 23.203 3.455 1 92.62 175 PRO B O 1
ATOM 3724 N N . ASP B 1 176 ? -16 23.047 5.641 1 94.75 176 ASP B N 1
ATOM 3725 C CA . ASP B 1 176 ? -14.609 23.438 5.434 1 94.75 176 ASP B CA 1
ATOM 3726 C C . ASP B 1 176 ? -13.781 22.266 4.895 1 94.75 176 ASP B C 1
ATOM 3728 O O . ASP B 1 176 ? -12.648 22.453 4.449 1 94.75 176 ASP B O 1
ATOM 3732 N N . MET B 1 177 ? -14.32 21.125 4.824 1 93.75 177 MET B N 1
ATOM 3733 C CA . MET B 1 177 ? -13.609 19.906 4.457 1 93.75 177 MET B CA 1
ATOM 3734 C C . MET B 1 177 ? -12.977 20.031 3.074 1 93.75 177 MET B C 1
ATOM 3736 O O . MET B 1 177 ? -11.836 19.625 2.869 1 93.75 177 MET B O 1
ATOM 3740 N N . GLY B 1 178 ? -13.68 20.641 2.168 1 96.31 178 GLY B N 1
ATOM 3741 C CA . GLY B 1 178 ? -13.211 20.734 0.793 1 96.31 178 GLY B CA 1
ATOM 3742 C C . GLY B 1 178 ? -12.305 21.938 0.548 1 96.31 178 GLY B C 1
ATOM 3743 O O . GLY B 1 178 ? -11.758 22.078 -0.544 1 96.31 178 GLY B O 1
ATOM 3744 N N . ARG B 1 179 ? -12.094 22.781 1.545 1 97.38 179 ARG B N 1
ATOM 3745 C CA . ARG B 1 179 ? -11.32 24 1.37 1 97.38 179 ARG B CA 1
ATOM 3746 C C . ARG B 1 179 ? -9.828 23.734 1.538 1 97.38 179 ARG B C 1
ATOM 3748 O O . ARG B 1 179 ? -9.43 22.938 2.393 1 97.38 179 ARG B O 1
ATOM 3755 N N . SER B 1 180 ? -9.055 24.438 0.715 1 98.31 180 SER B N 1
ATOM 3756 C CA . SER B 1 180 ? -7.602 24.297 0.781 1 98.31 180 SER B CA 1
ATOM 3757 C C . SER B 1 180 ? -6.988 25.359 1.694 1 98.31 180 SER B C 1
ATOM 3759 O O . SER B 1 180 ? -7.484 26.484 1.773 1 98.31 180 SER B O 1
ATOM 3761 N N . VAL B 1 181 ? -5.949 25 2.453 1 98.44 181 VAL B N 1
ATOM 3762 C CA . VAL B 1 181 ? -5.16 25.984 3.193 1 98.44 181 VAL B CA 1
ATOM 3763 C C . VAL B 1 181 ? -3.754 26.062 2.602 1 98.44 181 VAL B C 1
ATOM 3765 O O . VAL B 1 181 ? -2.818 26.516 3.27 1 98.44 181 VAL B O 1
ATOM 3768 N N . LYS B 1 182 ? -3.578 25.578 1.39 1 98.31 182 LYS B N 1
ATOM 3769 C CA . LYS B 1 182 ? -2.271 25.578 0.737 1 98.31 182 LYS B CA 1
ATOM 3770 C C . LYS B 1 182 ? -1.672 26.969 0.675 1 98.31 182 LYS B C 1
ATOM 3772 O O . LYS B 1 182 ? -0.465 27.141 0.853 1 98.31 182 LYS B O 1
ATOM 3777 N N . ASN B 1 183 ? -2.486 28 0.444 1 98.5 183 ASN B N 1
ATOM 3778 C CA . ASN B 1 183 ? -2 29.375 0.351 1 98.5 183 ASN B CA 1
ATOM 3779 C C . ASN B 1 183 ? -1.376 29.844 1.663 1 98.5 183 ASN B C 1
ATOM 3781 O O . ASN B 1 183 ? -0.391 30.578 1.66 1 98.5 183 ASN B O 1
ATOM 3785 N N . LYS B 1 184 ? -1.953 29.438 2.748 1 98.75 184 LYS B N 1
ATOM 3786 C CA . LYS B 1 184 ? -1.402 29.797 4.055 1 98.75 184 LYS B CA 1
ATOM 3787 C C . LYS B 1 184 ? -0.042 29.141 4.27 1 98.75 184 LYS B C 1
ATOM 3789 O O . LYS B 1 184 ? 0.88 29.766 4.797 1 98.75 184 LYS B O 1
ATOM 3794 N N . ILE B 1 185 ? 0.062 27.922 3.857 1 98.88 185 ILE B N 1
ATOM 3795 C CA . ILE B 1 185 ? 1.315 27.188 3.998 1 98.88 185 ILE B CA 1
ATOM 3796 C C . ILE B 1 185 ? 2.383 27.812 3.107 1 98.88 185 ILE B C 1
ATOM 3798 O O . ILE B 1 185 ? 3.531 27.984 3.525 1 98.88 185 ILE B O 1
ATOM 3802 N N . GLU B 1 186 ? 1.992 28.188 1.893 1 98.88 186 GLU B N 1
ATOM 3803 C CA . GLU B 1 186 ? 2.902 28.875 0.982 1 98.88 186 GLU B CA 1
ATOM 3804 C C . GLU B 1 186 ? 3.412 30.188 1.593 1 98.88 186 GLU B C 1
ATOM 3806 O O . GLU B 1 186 ? 4.598 30.5 1.492 1 98.88 186 GLU B O 1
ATOM 3811 N N . ASN B 1 187 ? 2.521 30.906 2.182 1 98.62 187 ASN B N 1
ATOM 3812 C CA . ASN B 1 187 ? 2.916 32.125 2.842 1 98.62 187 ASN B CA 1
ATOM 3813 C C . ASN B 1 187 ? 3.91 31.875 3.971 1 98.62 187 ASN B C 1
ATOM 3815 O O . ASN B 1 187 ? 4.895 32.594 4.113 1 98.62 187 ASN B O 1
ATOM 3819 N N . LEU B 1 188 ? 3.664 30.875 4.781 1 98.75 188 LEU B N 1
ATOM 3820 C CA . LEU B 1 188 ? 4.566 30.531 5.875 1 98.75 188 LEU B CA 1
ATOM 3821 C C . LEU B 1 188 ? 5.949 30.172 5.34 1 98.75 188 LEU B C 1
ATOM 3823 O O . LEU B 1 188 ? 6.961 30.625 5.883 1 98.75 188 LEU B O 1
ATOM 3827 N N . LEU B 1 189 ? 5.938 29.344 4.289 1 98.62 189 LEU B N 1
ATOM 3828 C CA . LEU B 1 189 ? 7.203 28.969 3.66 1 98.62 189 LEU B CA 1
ATOM 3829 C C . LEU B 1 189 ? 7.957 30.203 3.182 1 98.62 189 LEU B C 1
ATOM 3831 O O . LEU B 1 189 ? 9.156 30.344 3.436 1 98.62 189 LEU B O 1
ATOM 3835 N N . ASN B 1 190 ? 7.258 31.109 2.551 1 98.5 190 ASN B N 1
ATOM 3836 C CA . ASN B 1 190 ? 7.879 32.281 1.983 1 98.5 190 ASN B CA 1
ATOM 3837 C C . ASN B 1 190 ? 8.367 33.25 3.072 1 98.5 190 ASN B C 1
ATOM 3839 O O . ASN B 1 190 ? 9.25 34.062 2.832 1 98.5 190 ASN B O 1
ATOM 3843 N N . LYS B 1 191 ? 7.832 33.188 4.273 1 97.69 191 LYS B N 1
ATOM 3844 C CA . LYS B 1 191 ? 8.258 34 5.406 1 97.69 191 LYS B CA 1
ATOM 3845 C C . LYS B 1 191 ? 9.406 33.344 6.16 1 97.69 191 LYS B C 1
ATOM 3847 O O . LYS B 1 191 ? 9.852 33.844 7.188 1 97.69 191 LYS B O 1
ATOM 3852 N N . GLY B 1 192 ? 9.773 32.156 5.719 1 96.69 192 GLY B N 1
ATOM 3853 C CA . GLY B 1 192 ? 10.977 31.547 6.25 1 96.69 192 GLY B CA 1
ATOM 3854 C C . GLY B 1 192 ? 10.688 30.562 7.367 1 96.69 192 GLY B C 1
ATOM 3855 O O . GLY B 1 192 ? 11.609 30.016 7.98 1 96.69 192 GLY B O 1
ATOM 3856 N N . LEU B 1 193 ? 9.469 30.281 7.68 1 97.38 193 LEU B N 1
ATOM 3857 C CA . LEU B 1 193 ? 9.133 29.297 8.695 1 97.38 193 LEU B CA 1
ATOM 3858 C C . LEU B 1 193 ? 9.414 27.875 8.195 1 97.38 193 LEU B C 1
ATOM 3860 O O . LEU B 1 193 ? 9.242 27.594 7.012 1 97.38 193 LEU B O 1
ATOM 3864 N N . LYS B 1 194 ? 9.758 26.984 9.102 1 97.25 194 LYS B N 1
ATOM 3865 C CA . LYS B 1 194 ? 9.922 25.562 8.773 1 97.25 194 LYS B CA 1
ATOM 3866 C C . LYS B 1 194 ? 8.57 24.875 8.656 1 97.25 194 LYS B C 1
ATOM 3868 O O . LYS B 1 194 ? 7.672 25.094 9.469 1 97.25 194 LYS B O 1
ATOM 3873 N N . VAL B 1 195 ? 8.43 24.109 7.609 1 97.88 195 VAL B N 1
ATOM 3874 C CA . VAL B 1 195 ? 7.234 23.297 7.441 1 97.88 195 VAL B CA 1
ATOM 3875 C C . VAL B 1 195 ? 7.625 21.828 7.285 1 97.88 195 VAL B C 1
ATOM 3877 O O . VAL B 1 195 ? 8.336 21.469 6.348 1 97.88 195 VAL B O 1
ATOM 3880 N N . LEU B 1 196 ? 7.215 21 8.195 1 98.06 196 LEU B N 1
ATOM 3881 C CA . LEU B 1 196 ? 7.391 19.547 8.133 1 98.06 196 LEU B CA 1
ATOM 3882 C C . LEU B 1 196 ? 6.074 18.859 7.805 1 98.06 196 LEU B C 1
ATOM 3884 O O . LEU B 1 196 ? 5.109 18.953 8.562 1 98.06 196 LEU B O 1
ATOM 3888 N N . VAL B 1 197 ? 6.016 18.266 6.691 1 98.56 197 VAL B N 1
ATOM 3889 C CA . VAL B 1 197 ? 4.891 17.406 6.332 1 98.56 197 VAL B CA 1
ATOM 3890 C C . VAL B 1 197 ? 5.289 15.945 6.473 1 98.56 197 VAL B C 1
ATOM 3892 O O . VAL B 1 197 ? 6.316 15.523 5.941 1 98.56 197 VAL B O 1
ATOM 3895 N N . TYR B 1 198 ? 4.508 15.18 7.207 1 98.5 198 TYR B N 1
ATOM 3896 C CA . TYR B 1 198 ? 4.879 13.781 7.375 1 98.5 198 TYR B CA 1
ATOM 3897 C C . TYR B 1 198 ? 3.652 12.883 7.332 1 98.5 198 TYR B C 1
ATOM 3899 O O . TYR B 1 198 ? 2.547 13.312 7.668 1 98.5 198 TYR B O 1
ATOM 3907 N N . ASN B 1 199 ? 3.85 11.68 6.906 1 98.69 199 ASN B N 1
ATOM 3908 C CA . ASN B 1 199 ? 2.789 10.688 6.758 1 98.69 199 ASN B CA 1
ATOM 3909 C C . ASN B 1 199 ? 3.225 9.32 7.262 1 98.69 199 ASN B C 1
ATOM 3911 O O . ASN B 1 199 ? 4.398 8.953 7.152 1 98.69 199 ASN B O 1
ATOM 3915 N N . GLY B 1 200 ? 2.227 8.641 7.859 1 98.69 200 GLY B N 1
ATOM 3916 C CA . GLY B 1 200 ? 2.424 7.207 8.016 1 98.69 200 GLY B CA 1
ATOM 3917 C C . GLY B 1 200 ? 2.211 6.426 6.734 1 98.69 200 GLY B C 1
ATOM 3918 O O . GLY B 1 200 ? 1.294 6.727 5.969 1 98.69 200 GLY B O 1
ATOM 3919 N N . MET B 1 201 ? 3.004 5.391 6.57 1 98.44 201 MET B N 1
ATOM 3920 C CA . MET B 1 201 ? 3.018 4.578 5.355 1 98.44 201 MET B CA 1
ATOM 3921 C C . MET B 1 201 ? 1.707 3.816 5.199 1 98.44 201 MET B C 1
ATOM 3923 O O . MET B 1 201 ? 1.26 3.57 4.078 1 98.44 201 MET B O 1
ATOM 3927 N N . LEU B 1 202 ? 1.041 3.504 6.266 1 98.56 202 LEU B N 1
ATOM 3928 C CA . LEU B 1 202 ? -0.082 2.572 6.25 1 98.56 202 LEU B CA 1
ATOM 3929 C C . LEU B 1 202 ? -1.409 3.32 6.332 1 98.56 202 LEU B C 1
ATOM 3931 O O . LEU B 1 202 ? -2.461 2.707 6.531 1 98.56 202 LEU B O 1
ATOM 3935 N N . ASP B 1 203 ? -1.378 4.605 6.145 1 98.5 203 ASP B N 1
ATOM 3936 C CA . ASP B 1 203 ? -2.562 5.449 6.277 1 98.5 203 ASP B CA 1
ATOM 3937 C C . ASP B 1 203 ? -3.426 5.383 5.02 1 98.5 203 ASP B C 1
ATOM 3939 O O . ASP B 1 203 ? -2.914 5.488 3.904 1 98.5 203 ASP B O 1
ATOM 3943 N N . ILE B 1 204 ? -4.73 5.266 5.227 1 98.19 204 ILE B N 1
ATOM 3944 C CA . ILE B 1 204 ? -5.668 5.355 4.113 1 98.19 204 ILE B CA 1
ATOM 3945 C C . ILE B 1 204 ? -6.301 6.742 4.086 1 98.19 204 ILE B C 1
ATOM 3947 O O . ILE B 1 204 ? -6.5 7.32 3.012 1 98.19 204 ILE B O 1
ATOM 3951 N N . ALA B 1 205 ? -6.59 7.312 5.199 1 97.62 205 ALA B N 1
ATOM 3952 C CA . ALA B 1 205 ? -7.32 8.57 5.305 1 97.62 205 ALA B CA 1
ATOM 3953 C C . ALA B 1 205 ? -6.621 9.68 4.52 1 97.62 205 ALA B C 1
ATOM 3955 O O . ALA B 1 205 ? -7.262 10.406 3.762 1 97.62 205 ALA B O 1
ATOM 3956 N N . VAL B 1 206 ? -5.406 9.781 4.773 1 98.19 206 VAL B N 1
ATOM 3957 C CA . VAL B 1 206 ? -4.527 10.664 4.016 1 98.19 206 VAL B CA 1
ATOM 3958 C C . VAL B 1 206 ? -3.275 9.898 3.586 1 98.19 206 VAL B C 1
ATOM 3960 O O . VAL B 1 206 ? -2.188 10.133 4.117 1 98.19 206 VAL B O 1
ATOM 3963 N N . ALA B 1 207 ? -3.484 9.07 2.582 1 98.19 207 ALA B N 1
ATOM 3964 C CA . ALA B 1 207 ? -2.389 8.25 2.078 1 98.19 207 ALA B CA 1
ATOM 3965 C C . ALA B 1 207 ? -1.243 9.117 1.563 1 98.19 207 ALA B C 1
ATOM 3967 O O . ALA B 1 207 ? -1.458 10.266 1.154 1 98.19 207 ALA B O 1
ATOM 3968 N N . TYR B 1 208 ? -0.067 8.57 1.614 1 98.38 208 TYR B N 1
ATOM 3969 C CA . TYR B 1 208 ? 1.141 9.328 1.308 1 98.38 208 TYR B CA 1
ATOM 3970 C C . TYR B 1 208 ? 1.062 9.938 -0.087 1 98.38 208 TYR B C 1
ATOM 3972 O O . TYR B 1 208 ? 1.443 11.094 -0.288 1 98.38 208 TYR B O 1
ATOM 3980 N N . PRO B 1 209 ? 0.59 9.25 -1.145 1 97.88 209 PRO B N 1
ATOM 3981 C CA . PRO B 1 209 ? 0.518 9.867 -2.467 1 97.88 209 PRO B CA 1
ATOM 3982 C C . PRO B 1 209 ? -0.41 11.086 -2.498 1 97.88 209 PRO B C 1
ATOM 3984 O O . PRO B 1 209 ? -0.216 11.992 -3.309 1 97.88 209 PRO B O 1
ATOM 3987 N N . LEU B 1 210 ? -1.425 11.086 -1.676 1 98.12 210 LEU B N 1
ATOM 3988 C CA . LEU B 1 210 ? -2.277 12.266 -1.577 1 98.12 210 LEU B CA 1
ATOM 3989 C C . LEU B 1 210 ? -1.484 13.469 -1.079 1 98.12 210 LEU B C 1
ATOM 3991 O O . LEU B 1 210 ? -1.617 14.57 -1.616 1 98.12 210 LEU B O 1
ATOM 3995 N N . THR B 1 211 ? -0.698 13.203 -0.071 1 98.5 211 THR B N 1
ATOM 3996 C CA . THR B 1 211 ? 0.157 14.242 0.492 1 98.5 211 THR B CA 1
ATOM 3997 C C . THR B 1 211 ? 1.207 14.68 -0.523 1 98.5 211 THR B C 1
ATOM 3999 O O . THR B 1 211 ? 1.504 15.875 -0.636 1 98.5 211 THR B O 1
ATOM 4002 N N . GLU B 1 212 ? 1.762 13.734 -1.242 1 97.69 212 GLU B N 1
ATOM 4003 C CA . GLU B 1 212 ? 2.723 14.094 -2.279 1 97.69 212 GLU B CA 1
ATOM 4004 C C . GLU B 1 212 ? 2.098 15.031 -3.312 1 97.69 212 GLU B C 1
ATOM 4006 O O . GLU B 1 212 ? 2.736 15.984 -3.764 1 97.69 212 GLU B O 1
ATOM 4011 N N . SER B 1 213 ? 0.927 14.711 -3.689 1 98 213 SER B N 1
ATOM 4012 C CA . SER B 1 213 ? 0.213 15.539 -4.648 1 98 213 SER B CA 1
ATOM 4013 C C . SER B 1 213 ? 0.018 16.953 -4.113 1 98 213 SER B C 1
ATOM 4015 O O . SER B 1 213 ? 0.21 17.938 -4.84 1 98 213 SER B O 1
ATOM 4017 N N . PHE B 1 214 ? -0.395 17.078 -2.873 1 98.5 214 PHE B N 1
ATOM 4018 C CA . PHE B 1 214 ? -0.533 18.359 -2.191 1 98.5 214 PHE B CA 1
ATOM 4019 C C . PHE B 1 214 ? 0.783 19.125 -2.213 1 98.5 214 PHE B C 1
ATOM 4021 O O . PHE B 1 214 ? 0.83 20.281 -2.652 1 98.5 214 PHE B O 1
ATOM 4028 N N . VAL B 1 215 ? 1.864 18.484 -1.801 1 98.44 215 VAL B N 1
ATOM 4029 C CA . VAL B 1 215 ? 3.17 19.125 -1.684 1 98.44 215 VAL B CA 1
ATOM 4030 C C . VAL B 1 215 ? 3.672 19.531 -3.066 1 98.44 215 VAL B C 1
ATOM 4032 O O . VAL B 1 215 ? 4.258 20.609 -3.229 1 98.44 215 VAL B O 1
ATOM 4035 N N . ASP B 1 216 ? 3.4 18.672 -4.02 1 97.38 216 ASP B N 1
ATOM 4036 C CA . ASP B 1 216 ? 3.811 18.953 -5.395 1 97.38 216 ASP B CA 1
ATOM 4037 C C . ASP B 1 216 ? 3.107 20.188 -5.941 1 97.38 216 ASP B C 1
ATOM 4039 O O . ASP B 1 216 ? 3.6 20.828 -6.875 1 97.38 216 ASP B O 1
ATOM 4043 N N . ASN B 1 217 ? 2.02 20.562 -5.395 1 98.06 217 ASN B N 1
ATOM 4044 C CA . ASN B 1 217 ? 1.234 21.688 -5.902 1 98.06 217 ASN B CA 1
ATOM 4045 C C . ASN B 1 217 ? 1.478 22.953 -5.09 1 98.06 217 ASN B C 1
ATOM 4047 O O . ASN B 1 217 ? 0.856 23.984 -5.348 1 98.06 217 ASN B O 1
ATOM 4051 N N . LEU B 1 218 ? 2.324 22.875 -4.09 1 98.44 218 LEU B N 1
ATOM 4052 C CA . LEU B 1 218 ? 2.713 24.094 -3.369 1 98.44 218 LEU B CA 1
ATOM 4053 C C . LEU B 1 218 ? 3.494 25.031 -4.273 1 98.44 218 LEU B C 1
ATOM 4055 O O . LEU B 1 218 ? 4.387 24.609 -5.012 1 98.44 218 LEU B O 1
ATOM 4059 N N . GLU B 1 219 ? 3.104 26.281 -4.281 1 98.25 219 GLU B N 1
ATOM 4060 C CA . GLU B 1 219 ? 3.838 27.328 -4.977 1 98.25 219 GLU B CA 1
ATOM 4061 C C . GLU B 1 219 ? 4.516 28.281 -3.99 1 98.25 219 GLU B C 1
ATOM 4063 O O . GLU B 1 219 ? 3.84 28.969 -3.232 1 98.25 219 GLU B O 1
ATOM 4068 N N . TRP B 1 220 ? 5.77 28.266 -3.928 1 98.19 220 TRP B N 1
ATOM 4069 C CA . TRP B 1 220 ? 6.555 29.094 -3.025 1 98.19 220 TRP B CA 1
ATOM 4070 C C . TRP B 1 220 ? 7.938 29.375 -3.605 1 98.19 220 TRP B C 1
ATOM 4072 O O . TRP B 1 220 ? 8.289 28.844 -4.66 1 98.19 220 TRP B O 1
ATOM 4082 N N . GLU B 1 221 ? 8.703 30.203 -3.061 1 98.31 221 GLU B N 1
ATOM 4083 C CA . GLU B 1 221 ? 9.938 30.766 -3.592 1 98.31 221 GLU B CA 1
ATOM 4084 C C . GLU B 1 221 ? 10.922 29.672 -4 1 98.31 221 GLU B C 1
ATOM 4086 O O . GLU B 1 221 ? 11.633 29.812 -4.992 1 98.31 221 GLU B O 1
ATOM 4091 N N . HIS B 1 222 ? 11.008 28.594 -3.352 1 98.19 222 HIS B N 1
ATOM 4092 C CA . HIS B 1 222 ? 12.047 27.594 -3.582 1 98.19 222 HIS B CA 1
ATOM 4093 C C . HIS B 1 222 ? 11.453 26.297 -4.09 1 98.19 222 HIS B C 1
ATOM 4095 O O . HIS B 1 222 ? 12.031 25.219 -3.873 1 98.19 222 HIS B O 1
ATOM 4101 N N . LYS B 1 223 ? 10.336 26.359 -4.719 1 98.19 223 LYS B N 1
ATOM 4102 C CA . LYS B 1 223 ? 9.633 25.172 -5.219 1 98.19 223 LYS B CA 1
ATOM 4103 C C . LYS B 1 223 ? 10.516 24.375 -6.164 1 98.19 223 LYS B C 1
ATOM 4105 O O . LYS B 1 223 ? 10.562 23.141 -6.082 1 98.19 223 LYS B O 1
ATOM 4110 N N . GLU B 1 224 ? 11.133 25.062 -7.121 1 98.12 224 GLU B N 1
ATOM 4111 C CA . GLU B 1 224 ? 11.961 24.359 -8.109 1 98.12 224 GLU B CA 1
ATOM 4112 C C . GLU B 1 224 ? 13.062 23.547 -7.434 1 98.12 224 GLU B C 1
ATOM 4114 O O . GLU B 1 224 ? 13.359 22.438 -7.852 1 98.12 224 GLU B O 1
ATOM 4119 N N . GLY B 1 225 ? 13.672 24.125 -6.473 1 98.25 225 GLY B N 1
ATOM 4120 C CA . GLY B 1 225 ? 14.68 23.406 -5.711 1 98.25 225 GLY B CA 1
ATOM 4121 C C . GLY B 1 225 ? 14.133 22.188 -5.008 1 98.25 225 GLY B C 1
ATOM 4122 O O . GLY B 1 225 ? 14.781 21.141 -4.977 1 98.25 225 GLY B O 1
ATOM 4123 N N . PHE B 1 226 ? 12.977 22.297 -4.449 1 98 226 PHE B N 1
ATOM 4124 C CA . PHE B 1 226 ? 12.344 21.172 -3.777 1 98 226 PHE B CA 1
ATOM 4125 C C . PHE B 1 226 ? 12.008 20.062 -4.777 1 98 226 PHE B C 1
ATOM 4127 O O . PHE B 1 226 ? 12.234 18.891 -4.504 1 98 226 PHE B O 1
ATOM 4134 N N . ASP B 1 227 ? 11.422 20.469 -5.918 1 96.94 227 ASP B N 1
ATOM 4135 C CA . ASP B 1 227 ? 11.055 19.5 -6.949 1 96.94 227 ASP B CA 1
ATOM 4136 C C . ASP B 1 227 ? 12.281 18.703 -7.418 1 96.94 227 ASP B C 1
ATOM 4138 O O . ASP B 1 227 ? 12.172 17.531 -7.75 1 96.94 227 ASP B O 1
ATOM 4142 N N . ALA B 1 228 ? 13.445 19.328 -7.391 1 96.75 228 ALA B N 1
ATOM 4143 C CA . ALA B 1 228 ? 14.672 18.703 -7.895 1 96.75 228 ALA B CA 1
ATOM 4144 C C . ALA B 1 228 ? 15.422 17.984 -6.777 1 96.75 228 ALA B C 1
ATOM 4146 O O . ALA B 1 228 ? 16.328 17.203 -7.043 1 96.75 228 ALA B O 1
ATOM 4147 N N . ALA B 1 229 ? 15.047 18.25 -5.531 1 96.94 229 ALA B N 1
ATOM 4148 C CA . ALA B 1 229 ? 15.766 17.672 -4.395 1 96.94 229 ALA B CA 1
ATOM 4149 C C . ALA B 1 229 ? 15.656 16.156 -4.387 1 96.94 229 ALA B C 1
ATOM 4151 O O . ALA B 1 229 ? 14.609 15.602 -4.719 1 96.94 229 ALA B O 1
ATOM 4152 N N . PRO B 1 230 ? 16.734 15.492 -4.078 1 95.12 230 PRO B N 1
ATOM 4153 C CA . PRO B 1 230 ? 16.672 14.031 -3.99 1 95.12 230 PRO B CA 1
ATOM 4154 C C . PRO B 1 230 ? 15.914 13.547 -2.76 1 95.12 230 PRO B C 1
ATOM 4156 O O . PRO B 1 230 ? 15.75 14.289 -1.792 1 95.12 230 PRO B O 1
ATOM 4159 N N . ARG B 1 231 ? 15.406 12.398 -2.885 1 95.56 231 ARG B N 1
ATOM 4160 C CA . ARG B 1 231 ? 14.812 11.68 -1.763 1 95.56 231 ARG B CA 1
ATOM 4161 C C . ARG B 1 231 ? 15.859 10.82 -1.046 1 95.56 231 ARG B C 1
ATOM 4163 O O . ARG B 1 231 ? 16.672 10.156 -1.689 1 95.56 231 ARG B O 1
ATOM 4170 N N . TRP B 1 232 ? 15.805 10.922 0.349 1 94 232 TRP B N 1
ATOM 4171 C CA . TRP B 1 232 ? 16.828 10.203 1.106 1 94 232 TRP B CA 1
ATOM 4172 C C . TRP B 1 232 ? 16.188 9.188 2.049 1 94 232 TRP B C 1
ATOM 4174 O O . TRP B 1 232 ? 15.039 9.344 2.453 1 94 232 TRP B O 1
ATOM 4184 N N . GLN B 1 233 ? 17.031 8.195 2.375 1 95.19 233 GLN B N 1
ATOM 4185 C CA . GLN B 1 233 ? 16.641 7.188 3.35 1 95.19 233 GLN B CA 1
ATOM 4186 C C . GLN B 1 233 ? 16.922 7.656 4.773 1 95.19 233 GLN B C 1
ATOM 4188 O O . GLN B 1 233 ? 18.047 8.047 5.094 1 95.19 233 GLN B O 1
ATOM 4193 N N . TRP B 1 234 ? 15.922 7.727 5.543 1 96.5 234 TRP B N 1
ATOM 4194 C CA . TRP B 1 234 ? 16 8.062 6.961 1 96.5 234 TRP B CA 1
ATOM 4195 C C . TRP B 1 234 ? 16.125 6.801 7.809 1 96.5 234 TRP B C 1
ATOM 4197 O O . TRP B 1 234 ? 15.266 5.922 7.766 1 96.5 234 TRP B O 1
ATOM 4207 N N . LYS B 1 235 ? 17.266 6.734 8.555 1 94.56 235 LYS B N 1
ATOM 4208 C CA . LYS B 1 235 ? 17.516 5.605 9.445 1 94.56 235 LYS B CA 1
ATOM 4209 C C . LYS B 1 235 ? 17.562 6.055 10.898 1 94.56 235 LYS B C 1
ATOM 4211 O O . LYS B 1 235 ? 18.016 7.16 11.195 1 94.56 235 LYS B O 1
ATOM 4216 N N . PHE B 1 236 ? 17.016 5.277 11.719 1 94.81 236 PHE B N 1
ATOM 4217 C CA . PHE B 1 236 ? 17.156 5.406 13.164 1 94.81 236 PHE B CA 1
ATOM 4218 C C . PHE B 1 236 ? 17.906 4.211 13.742 1 94.81 236 PHE B C 1
ATOM 4220 O O . PHE B 1 236 ? 17.328 3.135 13.914 1 94.81 236 PHE B O 1
ATOM 4227 N N . GLY B 1 237 ? 19.188 4.414 14.031 1 92.19 237 GLY B N 1
ATOM 4228 C CA . GLY B 1 237 ? 20.016 3.25 14.289 1 92.19 237 GLY B CA 1
ATOM 4229 C C . GLY B 1 237 ? 20.125 2.314 13.094 1 92.19 237 GLY B C 1
ATOM 4230 O O . GLY B 1 237 ? 20.453 2.742 11.984 1 92.19 237 GLY B O 1
ATOM 4231 N N . ALA B 1 238 ? 19.875 1.091 13.273 1 89.62 238 ALA B N 1
ATOM 4232 C CA . ALA B 1 238 ? 19.922 0.087 12.219 1 89.62 238 ALA B CA 1
ATOM 4233 C C . ALA B 1 238 ? 18.562 -0.056 11.531 1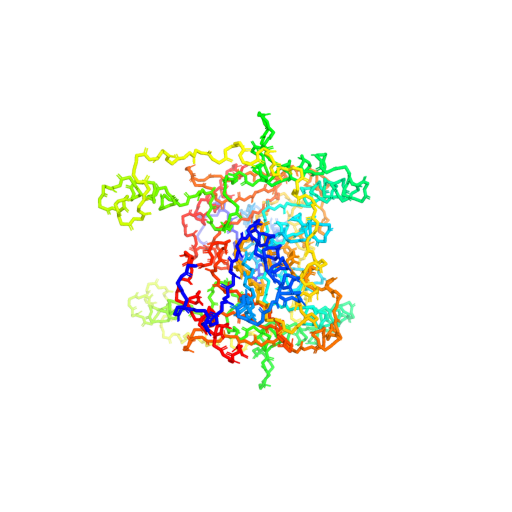 89.62 238 ALA B C 1
ATOM 4235 O O . ALA B 1 238 ? 18.453 -0.698 10.484 1 89.62 238 ALA B O 1
ATOM 4236 N N . GLU B 1 239 ? 17.656 0.679 12 1 89.5 239 GLU B N 1
ATOM 4237 C CA . GLU B 1 239 ? 16.297 0.52 11.5 1 89.5 239 GLU B CA 1
ATOM 4238 C C . GLU B 1 239 ? 16.016 1.49 10.352 1 89.5 239 GLU B C 1
ATOM 4240 O O . GLU B 1 239 ? 16.359 2.668 10.43 1 89.5 239 GLU B O 1
ATOM 4245 N N . MET B 1 240 ? 15.523 0.897 9.273 1 94.06 240 MET B N 1
ATOM 4246 C CA . MET B 1 240 ? 14.953 1.763 8.242 1 94.06 240 MET B CA 1
ATOM 4247 C C . MET B 1 240 ? 13.711 2.475 8.766 1 94.06 240 MET B C 1
ATOM 4249 O O . MET B 1 240 ? 12.695 1.834 9.055 1 94.06 240 MET B O 1
ATOM 4253 N N . ALA B 1 241 ? 13.773 3.818 8.875 1 96.94 241 ALA B N 1
ATOM 4254 C CA . ALA B 1 241 ? 12.703 4.59 9.5 1 96.94 241 ALA B CA 1
ATOM 4255 C C . ALA B 1 241 ? 11.727 5.117 8.453 1 96.94 241 ALA B C 1
ATOM 4257 O O . ALA B 1 241 ? 10.516 5.168 8.695 1 96.94 241 ALA B O 1
ATOM 4258 N N . GLY B 1 242 ? 12.266 5.523 7.336 1 97.62 242 GLY B N 1
ATOM 4259 C CA . GLY B 1 242 ? 11.414 6.074 6.293 1 97.62 242 GLY B CA 1
ATOM 4260 C C . GLY B 1 242 ? 12.188 6.824 5.227 1 97.62 242 GLY B C 1
ATOM 4261 O O . GLY B 1 242 ? 13.344 6.492 4.945 1 97.62 242 GLY B O 1
ATOM 4262 N N . TYR B 1 243 ? 11.523 7.656 4.566 1 98.19 243 TYR B N 1
ATOM 4263 C CA . TYR B 1 243 ? 12.094 8.422 3.463 1 98.19 243 TYR B CA 1
ATOM 4264 C C . TYR B 1 243 ? 11.828 9.914 3.633 1 98.19 243 TYR B C 1
ATOM 4266 O O . TYR B 1 243 ? 10.789 10.305 4.168 1 98.19 243 TYR B O 1
ATOM 4274 N N . VAL B 1 244 ? 12.742 10.703 3.172 1 97.94 244 VAL B N 1
ATOM 4275 C CA . VAL B 1 244 ? 12.68 12.141 3.391 1 97.94 244 VAL B CA 1
ATOM 4276 C C . VAL B 1 244 ? 13.031 12.883 2.098 1 97.94 244 VAL B C 1
ATOM 4278 O O . VAL B 1 244 ? 13.945 12.477 1.376 1 97.94 244 VAL B O 1
ATOM 4281 N N . LYS B 1 245 ? 12.312 13.836 1.741 1 97.69 245 LYS B N 1
ATOM 4282 C CA . LYS B 1 245 ? 12.656 14.875 0.778 1 97.69 245 LYS B CA 1
ATOM 4283 C C . LYS B 1 245 ? 12.617 16.25 1.426 1 97.69 245 LYS B C 1
ATOM 4285 O O . LYS B 1 245 ? 11.641 16.609 2.088 1 97.69 245 LYS B O 1
ATOM 4290 N N . GLU B 1 246 ? 13.68 16.969 1.338 1 96.94 246 GLU B N 1
ATOM 4291 C CA . GLU B 1 246 ? 13.727 18.281 1.982 1 96.94 246 GLU B CA 1
ATOM 4292 C C . GLU B 1 246 ? 14.508 19.281 1.137 1 96.94 246 GLU B C 1
ATOM 4294 O O . GLU B 1 246 ? 15.391 18.906 0.371 1 96.94 246 GLU B O 1
ATOM 4299 N N . HIS B 1 247 ? 14.094 20.453 1.185 1 97.06 247 HIS B N 1
ATOM 4300 C CA . HIS B 1 247 ? 14.766 21.578 0.563 1 97.06 247 HIS B CA 1
ATOM 4301 C C . HIS B 1 247 ? 14.438 22.875 1.281 1 97.06 247 HIS B C 1
ATOM 4303 O O . HIS B 1 247 ? 13.258 23.219 1.46 1 97.06 247 HIS B O 1
ATOM 4309 N N . LYS B 1 248 ? 15.523 23.609 1.762 1 95.88 248 LYS B N 1
ATOM 4310 C CA . LYS B 1 248 ? 15.328 24.828 2.543 1 95.88 248 LYS B CA 1
ATOM 4311 C C . LYS B 1 248 ? 14.422 24.578 3.744 1 95.88 248 LYS B C 1
ATOM 4313 O O . LYS B 1 248 ? 14.703 23.688 4.562 1 95.88 248 LYS B O 1
ATOM 4318 N N . ASN B 1 249 ? 13.289 25.219 3.879 1 96.5 249 ASN B N 1
ATOM 4319 C CA . ASN B 1 249 ? 12.484 25.141 5.094 1 96.5 249 ASN B CA 1
ATOM 4320 C C . ASN B 1 249 ? 11.273 24.219 4.906 1 96.5 249 ASN B C 1
ATOM 4322 O O . ASN B 1 249 ? 10.336 24.266 5.699 1 96.5 249 ASN B O 1
ATOM 4326 N N . LEU B 1 250 ? 11.281 23.359 3.834 1 97.94 250 LEU B N 1
ATOM 4327 C CA . LEU B 1 250 ? 10.219 22.375 3.641 1 97.94 250 LEU B CA 1
ATOM 4328 C C . LEU B 1 250 ? 10.773 20.953 3.711 1 97.94 250 LEU B C 1
ATOM 4330 O O . LEU B 1 250 ? 11.781 20.641 3.07 1 97.94 250 LEU B O 1
ATOM 4334 N N . GLY B 1 251 ? 10.188 20.141 4.508 1 97.5 251 GLY B N 1
ATOM 4335 C CA . GLY B 1 251 ? 10.477 18.719 4.578 1 97.5 251 GLY B CA 1
ATOM 4336 C C . GLY B 1 251 ? 9.242 17.859 4.395 1 97.5 251 GLY B C 1
ATOM 4337 O O . GLY B 1 251 ? 8.172 18.188 4.895 1 97.5 251 GLY B O 1
ATOM 4338 N N . LEU B 1 252 ? 9.367 16.828 3.611 1 98.38 252 LEU B N 1
ATOM 4339 C CA . LEU B 1 252 ? 8.359 15.789 3.42 1 98.38 252 LEU B CA 1
ATOM 4340 C C . LEU B 1 252 ? 8.898 14.43 3.855 1 98.38 252 LEU B C 1
ATOM 4342 O O . LEU B 1 252 ? 9.922 13.969 3.34 1 98.38 252 LEU B O 1
ATOM 4346 N N . VAL B 1 253 ? 8.172 13.781 4.809 1 98.31 253 VAL B N 1
ATOM 4347 C CA . VAL B 1 253 ? 8.719 12.578 5.418 1 98.31 253 VAL B CA 1
ATOM 4348 C C . VAL B 1 253 ? 7.676 11.469 5.398 1 98.31 253 VAL B C 1
ATOM 4350 O O . VAL B 1 253 ? 6.504 11.703 5.719 1 98.31 253 VAL B O 1
ATOM 4353 N N . LEU B 1 254 ? 8.078 10.336 4.973 1 98.69 254 LEU B N 1
ATOM 4354 C CA . LEU B 1 254 ? 7.289 9.117 5.145 1 98.69 254 LEU B CA 1
ATOM 4355 C C . LEU B 1 254 ? 7.82 8.289 6.305 1 98.69 254 LEU B C 1
ATOM 4357 O O . LEU B 1 254 ? 9.016 7.996 6.371 1 98.69 254 LEU B O 1
ATOM 4361 N N . VAL B 1 255 ? 6.965 7.949 7.195 1 98.69 255 VAL B N 1
ATOM 4362 C CA . VAL B 1 255 ? 7.328 7.117 8.336 1 98.69 255 VAL B CA 1
ATOM 4363 C C . VAL B 1 255 ? 6.887 5.68 8.094 1 98.69 255 VAL B C 1
ATOM 4365 O O . VAL B 1 255 ? 5.691 5.402 7.969 1 98.69 255 VAL B O 1
ATOM 4368 N N . ARG B 1 256 ? 7.812 4.805 8.086 1 97.69 256 ARG B N 1
ATOM 4369 C CA . ARG B 1 256 ? 7.531 3.398 7.809 1 97.69 256 ARG B CA 1
ATOM 4370 C C . ARG B 1 256 ? 6.719 2.773 8.938 1 97.69 256 ARG B C 1
ATOM 4372 O O . ARG B 1 256 ? 6.922 3.098 10.109 1 97.69 256 ARG B O 1
ATOM 4379 N N . ASN B 1 257 ? 5.801 1.868 8.523 1 97.38 257 ASN B N 1
ATOM 4380 C CA . ASN B 1 257 ? 5.039 1.019 9.43 1 97.38 257 ASN B CA 1
ATOM 4381 C C . ASN B 1 257 ? 4.18 1.845 10.383 1 97.38 257 ASN B C 1
ATOM 4383 O O . ASN B 1 257 ? 3.904 1.418 11.508 1 97.38 257 ASN B O 1
ATOM 4387 N N . ALA B 1 258 ? 3.877 3.053 10.023 1 98.5 258 ALA B N 1
ATOM 4388 C CA . ALA B 1 258 ? 2.93 3.887 10.758 1 98.5 258 ALA B CA 1
ATOM 4389 C C . ALA B 1 258 ? 1.671 4.145 9.938 1 98.5 258 ALA B C 1
ATOM 4391 O O . ALA B 1 258 ? 1.74 4.293 8.711 1 98.5 258 ALA B O 1
ATOM 4392 N N . GLY B 1 259 ? 0.517 4.16 10.617 1 98.19 259 GLY B N 1
ATOM 4393 C CA . GLY B 1 259 ? -0.715 4.633 10.008 1 98.19 259 GLY B CA 1
ATOM 4394 C C . GLY B 1 259 ? -0.914 6.129 10.148 1 98.19 259 GLY B C 1
ATOM 4395 O O . GLY B 1 259 ? 0.049 6.898 10.094 1 98.19 259 GLY B O 1
ATOM 4396 N N . HIS B 1 260 ? -2.152 6.492 10.25 1 98.19 260 HIS B N 1
ATOM 4397 C CA . HIS B 1 260 ? -2.559 7.891 10.352 1 98.19 260 HIS B CA 1
ATOM 4398 C C . HIS B 1 260 ? -2.029 8.523 11.633 1 98.19 260 HIS B C 1
ATOM 4400 O O . HIS B 1 260 ? -1.733 9.719 11.664 1 98.19 260 HIS B O 1
ATOM 4406 N N . LEU B 1 261 ? -1.949 7.711 12.664 1 97.44 261 LEU B N 1
ATOM 4407 C CA . LEU B 1 261 ? -1.471 8.18 13.961 1 97.44 261 LEU B CA 1
ATOM 4408 C C . LEU B 1 261 ? -0.019 7.77 14.188 1 97.44 261 LEU B C 1
ATOM 4410 O O . LEU B 1 261 ? 0.262 6.871 14.984 1 97.44 261 LEU B O 1
ATOM 4414 N N . VAL B 1 262 ? 0.858 8.562 13.664 1 98.12 262 VAL B N 1
ATOM 4415 C CA . VAL B 1 262 ? 2.281 8.242 13.625 1 98.12 262 VAL B CA 1
ATOM 4416 C C . VAL B 1 262 ? 2.816 8.07 15.047 1 98.12 262 VAL B C 1
ATOM 4418 O O . VAL B 1 262 ? 3.463 7.07 15.359 1 98.12 262 VAL B O 1
ATOM 4421 N N . PRO B 1 263 ? 2.514 9 15.977 1 95.62 263 PRO B N 1
ATOM 4422 C CA . PRO B 1 263 ? 3.072 8.828 17.328 1 95.62 263 PRO B CA 1
ATOM 4423 C C . PRO B 1 263 ? 2.574 7.562 18.016 1 95.62 263 PRO B C 1
ATOM 4425 O O . PRO B 1 263 ? 3.291 6.977 18.828 1 95.62 263 PRO B O 1
ATOM 4428 N N . PHE B 1 264 ? 1.358 7.191 17.688 1 95.62 264 PHE B N 1
ATOM 4429 C CA . PHE B 1 264 ? 0.81 5.969 18.266 1 95.62 264 PHE B CA 1
ATOM 4430 C C . PHE B 1 264 ? 1.429 4.738 17.625 1 95.62 264 PHE B C 1
ATOM 4432 O O . PHE B 1 264 ? 1.846 3.807 18.312 1 95.62 264 PHE B O 1
ATOM 4439 N N . ASP B 1 265 ? 1.55 4.707 16.344 1 97.38 265 ASP B N 1
ATOM 4440 C CA . ASP B 1 265 ? 1.978 3.537 15.578 1 97.38 265 ASP B CA 1
ATOM 4441 C C . ASP B 1 265 ? 3.49 3.342 15.68 1 97.38 265 ASP B C 1
ATOM 4443 O O . ASP B 1 265 ? 3.979 2.213 15.641 1 97.38 265 ASP B O 1
ATOM 4447 N N . GLN B 1 266 ? 4.219 4.473 15.703 1 97.81 266 GLN B N 1
ATOM 4448 C CA . GLN B 1 266 ? 5.676 4.473 15.758 1 97.81 266 GLN B CA 1
ATOM 4449 C C . GLN B 1 266 ? 6.191 5.559 16.703 1 97.81 266 GLN B C 1
ATOM 4451 O O . GLN B 1 266 ? 6.781 6.543 16.25 1 97.81 266 GLN B O 1
ATOM 4456 N N . PRO B 1 267 ? 6.059 5.285 17.984 1 97.31 267 PRO B N 1
ATOM 4457 C CA . PRO B 1 267 ? 6.383 6.344 18.938 1 97.31 267 PRO B CA 1
ATOM 4458 C C . PRO B 1 267 ? 7.855 6.746 18.906 1 97.31 267 PRO B C 1
ATOM 4460 O O . PRO B 1 267 ? 8.18 7.93 19.016 1 97.31 267 PRO B O 1
ATOM 4463 N N . VAL B 1 268 ? 8.766 5.777 18.703 1 97.62 268 VAL B N 1
ATOM 4464 C CA . VAL B 1 268 ? 10.195 6.078 18.672 1 97.62 268 VAL B CA 1
ATOM 4465 C C . VAL B 1 268 ? 10.516 6.922 17.438 1 97.62 268 VAL B C 1
ATOM 4467 O O . VAL B 1 268 ? 11.219 7.93 17.547 1 97.62 268 VAL B O 1
ATOM 4470 N N . LEU B 1 269 ? 10.023 6.52 16.328 1 97.31 269 LEU B N 1
ATOM 4471 C CA . LEU B 1 269 ? 10.273 7.266 15.102 1 97.31 269 LEU B CA 1
ATOM 4472 C C . LEU B 1 269 ? 9.594 8.625 15.133 1 97.31 269 LEU B C 1
ATOM 4474 O O . LEU B 1 269 ? 10.133 9.609 14.617 1 97.31 269 LEU B O 1
ATOM 4478 N N . GLY B 1 270 ? 8.359 8.664 15.711 1 97.06 270 GLY B N 1
ATOM 4479 C CA . GLY B 1 270 ? 7.703 9.945 15.906 1 97.06 270 GLY B CA 1
ATOM 4480 C C . GLY B 1 270 ? 8.516 10.906 16.75 1 97.06 270 GLY B C 1
ATOM 4481 O O . GLY B 1 270 ? 8.609 12.094 16.438 1 97.06 270 GLY B O 1
ATOM 4482 N N . PHE B 1 271 ? 9.094 10.367 17.781 1 96.81 271 PHE B N 1
ATOM 4483 C CA . PHE B 1 271 ? 9.938 11.18 18.656 1 96.81 271 PHE B CA 1
ATOM 4484 C C . PHE B 1 271 ? 11.141 11.719 17.891 1 96.81 271 PHE B C 1
ATOM 4486 O O . PHE B 1 271 ? 11.461 12.906 17.984 1 96.81 271 PHE B O 1
ATOM 4493 N N . ASP B 1 272 ? 11.836 10.852 17.188 1 96.69 272 ASP B N 1
ATOM 4494 C CA . ASP B 1 272 ? 12.992 11.273 16.406 1 96.69 272 ASP B CA 1
ATOM 4495 C C . ASP B 1 272 ? 12.609 12.328 15.383 1 96.69 272 ASP B C 1
ATOM 4497 O O . ASP B 1 272 ? 13.336 13.305 15.188 1 96.69 272 ASP B O 1
ATOM 4501 N N . LEU B 1 273 ? 11.492 12.109 14.719 1 96.69 273 LEU B N 1
ATOM 4502 C CA . LEU B 1 273 ? 10.984 13.031 13.703 1 96.69 273 LEU B CA 1
ATOM 4503 C C . LEU B 1 273 ? 10.789 14.43 14.281 1 96.69 273 LEU B C 1
ATOM 4505 O O . LEU B 1 273 ? 11.281 15.406 13.719 1 96.69 273 LEU B O 1
ATOM 4509 N N . VAL B 1 274 ? 10.117 14.562 15.406 1 96.31 274 VAL B N 1
ATOM 4510 C CA . VAL B 1 274 ? 9.812 15.852 16.016 1 96.31 274 VAL B CA 1
ATOM 4511 C C . VAL B 1 274 ? 11.102 16.5 16.531 1 96.31 274 VAL B C 1
ATOM 4513 O O . VAL B 1 274 ? 11.281 17.703 16.438 1 96.31 274 VAL B O 1
ATOM 4516 N N . ASN B 1 275 ? 11.938 15.625 17.094 1 95.69 275 ASN B N 1
ATOM 4517 C CA . ASN B 1 275 ? 13.203 16.156 17.594 1 95.69 275 ASN B CA 1
ATOM 4518 C C . ASN B 1 275 ? 14.047 16.75 16.469 1 95.69 275 ASN B C 1
ATOM 4520 O O . ASN B 1 275 ? 14.648 17.812 16.641 1 95.69 275 ASN B O 1
ATOM 4524 N N . ARG B 1 276 ? 14.094 16.078 15.414 1 94.81 276 ARG B N 1
ATOM 4525 C CA . ARG B 1 276 ? 14.836 16.609 14.273 1 94.81 276 ARG B CA 1
ATOM 4526 C C . ARG B 1 276 ? 14.203 17.891 13.75 1 94.81 276 ARG B C 1
ATOM 4528 O O . ARG B 1 276 ? 14.906 18.844 13.422 1 94.81 276 ARG B O 1
ATOM 4535 N N . PHE B 1 277 ? 12.922 17.922 13.727 1 96 277 PHE B N 1
ATOM 4536 C CA . PHE B 1 277 ? 12.18 19.062 13.227 1 96 277 PHE B CA 1
ATOM 4537 C C . PHE B 1 277 ? 12.445 20.297 14.094 1 96 277 PHE B C 1
ATOM 4539 O O . PHE B 1 277 ? 12.602 21.406 13.578 1 96 277 PHE B O 1
ATOM 4546 N N . THR B 1 278 ? 12.492 20.078 15.344 1 94.81 278 THR B N 1
ATOM 4547 C CA . THR B 1 278 ? 12.586 21.203 16.266 1 94.81 278 THR B CA 1
ATOM 4548 C C . THR B 1 278 ? 14.047 21.531 16.562 1 94.81 278 THR B C 1
ATOM 4550 O O . THR B 1 278 ? 14.336 22.484 17.281 1 94.81 278 THR B O 1
ATOM 4553 N N . SER B 1 279 ? 14.781 20.703 15.922 1 87.81 279 SER B N 1
ATOM 4554 C CA . SER B 1 279 ? 16.203 21.016 16.062 1 87.81 279 SER B CA 1
ATOM 4555 C C . SER B 1 279 ? 16.734 21.75 14.828 1 87.81 279 SER B C 1
ATOM 4557 O O . SER B 1 279 ? 16.016 21.891 13.836 1 87.81 279 SER B O 1
ATOM 4559 N N . SER B 1 280 ? 17.859 22.312 14.781 1 71 280 SER B N 1
ATOM 4560 C CA . SER B 1 280 ? 18.375 23.141 13.688 1 71 280 SER B CA 1
ATOM 4561 C C . SER B 1 280 ? 18.578 22.312 12.422 1 71 280 SER B C 1
ATOM 4563 O O . SER B 1 280 ? 18.672 22.859 11.328 1 71 280 SER B O 1
ATOM 4565 N N . LYS B 1 281 ? 18.875 21.078 12.469 1 68.12 281 LYS B N 1
ATOM 4566 C CA . LYS B 1 281 ? 19.031 20.297 11.242 1 68.12 281 LYS B CA 1
ATOM 4567 C C . LYS B 1 281 ? 17.984 19.188 11.156 1 68.12 281 LYS B C 1
ATOM 4569 O O . LYS B 1 281 ? 17.969 18.281 11.992 1 68.12 281 LYS B O 1
ATOM 4574 N N . MET B 1 282 ? 17.094 19.484 10.234 1 77.19 282 MET B N 1
ATOM 4575 C CA . MET B 1 282 ? 16.031 18.5 10.094 1 77.19 282 MET B CA 1
ATOM 4576 C C . MET B 1 282 ? 16.594 17.125 9.758 1 77.19 282 MET B C 1
ATOM 4578 O O . MET B 1 282 ? 17.469 16.609 10.461 1 77.19 282 MET B O 1
ATOM 4582 N N . PHE B 1 283 ? 16.469 16.625 8.578 1 78.44 283 PHE B N 1
ATOM 4583 C CA . PHE B 1 283 ? 16.953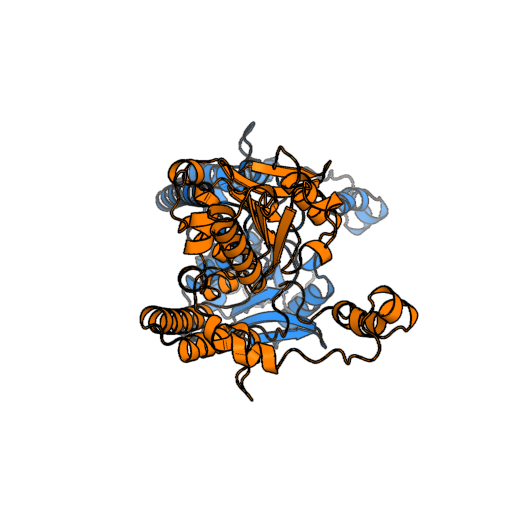 15.297 8.242 1 78.44 283 PHE B CA 1
ATOM 4584 C C . PHE B 1 283 ? 18.25 15.367 7.457 1 78.44 283 PHE B C 1
ATOM 4586 O O . PHE B 1 283 ? 18.516 16.359 6.762 1 78.44 283 PHE B O 1
#

Radius of gyration: 27.07 Å; Cα contacts (8 Å, |Δi|>4): 1021; chains: 2; bounding box: 56×92×69 Å